Protein AF-0000000080837877 (afdb_homodimer)

Radius of gyration: 27.23 Å; Cα contacts (8 Å, |Δi|>4): 1404; chains: 2; bounding box: 55×85×54 Å

Nearest PDB structures (foldseek):
  1poi-assembly1_A  TM=9.953E-01  e=4.994E-51  Acidaminococcus fermentans
  5n02-assembly1_A  TM=8.592E-01  e=8.054E-21  Myxococcus xanthus DK 1622
  8k9h-assembly2_F  TM=8.943E-01  e=1.636E-16  Fusobacterium nucleatum
  3dlx-assembly2_D  TM=8.056E-01  e=3.949E-15  Homo sapiens
  2ahw-assembly1_C  TM=7.435E-01  e=1.676E-15  Escherichia coli O157:H7

InterPro domains:
  IPR004165 Coenzyme A transferase family I [PF01144] (4-241)
  IPR004165 Coenzyme A transferase family I [SM00882] (4-242)
  IPR037171 NagB/RpiA transferase-like [SSF100950] (2-312)

Secondary structure (DSSP, 8-state):
---B--HHHHHHHH--TT-EEEE-SBTTBS--HHHHHHHHHHT---EEEE-SEE-HHHHHHHHTT-EEEEEESEE-BTTTBSS-HHHHIIIIIS---EEEE--HHHHHHHHHHHHHT-SEEEE-TTTTSHHHH--SS-HHHHTTSTTS-S-S-EEEE-TTSTT-EEEEEEPP--SEEEEEEEEEETTS-EE--S--TTHHHHHHH-SEEEEEEEEEE-HHHHHSSGGGEEE-GGG-SEEEE-TTTTTTSBBTTTB---HHHHHHHHHHTTSHHHHHHHHIIIIISS-SHHHHHHHH-HHHHHHTBPPTTTSS-TT---TT-/---B--HHHHHHHH--TT-EEEE-SBTTBS--HHHHHHHHHHT---EEEE-SEE-HHHHHHHHTT-EEEEEESEE-BTTTBSS-HHHHIIIIIS---EEEE--HHHHHHHHHHHHHT-SEEEE-TTTTSHHHH--SS-HHHHTTSTTS-S-S-EEEE-TTSTT-EEEEEEPP--SEEEEEEEEEETTS-EE--S--TTHHHHHHH-SEEEEEEEEEE-HHHHHSSGGGEEE-GGG-SEEEE-TTTTTTSBBTTTB---HHHHHHHHHHTTSHHHHHHHHIIIIISS-SHHHHHHHH-HHHHHHTBPPTTTSS-TT---TT-

Organism: Fusobacterium vincentii (NCBI:txid155615)

Sequence (642 aa):
MSKVMSLHDAIAKYVESGDSLCFGGFTTNRKPYAAVYEIIRQGQTDFIGYSGPAGGDWDMLIGCGRIKAFINCYIANSGYTNVCRRFRDAVEKKHNLLLEDYSQDVIMLMLHASSLGLPYLPVKLMEGSDLEYKWGISAEIRKTIPKLPDKKLERIPNPFKEGDEVIAVPVPRLDTAIISVQKASINGTCSIEGDEFHDIDIAIAARKVIVIAEEIVSEEEIRRDPAKNSIPQFCVDAVVHVPYGTHP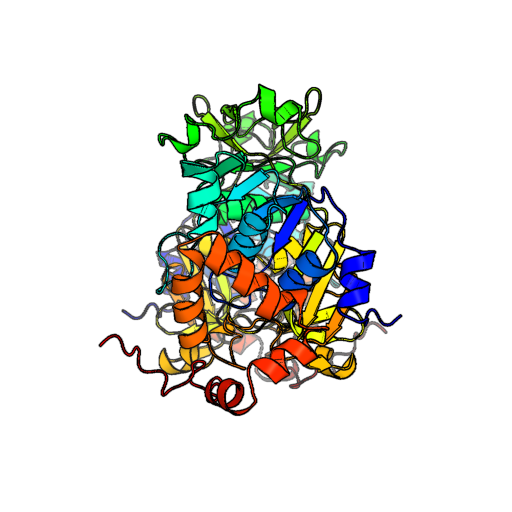SQLYNYYDYDADFYKMYDKVTKTDEDFEKFIQEWVIDVKDHEGYLNKLGAPRLCKLKVVPGFQYAAKLVKDGEMSKVMSLHDAIAKYVESGDSLCFGGFTTNRKPYAAVYEIIRQGQTDFIGYSGPAGGDWDMLIGCGRIKAFINCYIANSGYTNVCRRFRDAVEKKHNLLLEDYSQDVIMLMLHASSLGLPYLPVKLMEGSDLEYKWGISAEIRKTIPKLPDKKLERIPNPFKEGDEVIAVPVPRLDTAIISVQKASINGTCSIEGDEFHDIDIAIAARKVIVIAEEIVSEEEIRRDPAKNSIPQFCVDAVVHVPYGTHPSQLYNYYDYDADFYKMYDKVTKTDEDFEKFIQEWVIDVKDHEGYLNKLGAPRLCKLKVVPGFQYAAKLVKDGE

Foldseek 3Di:
DFQADALLVQCVPQPAAQFAEEEDDAAQAQTQQQNLLSCVQVPRAAYAYQYQHAEVSVLLCLLSHRYQEYEYAYYYNPPAGRHRQSVCCCVPPVVRYQYQHDHNVVSLVLLLCLLVVHFKDWDAPQPPHCSVVPGSAALVRQVVRPQRDSDQWDWDDDPVDPPDITIIGGRGQGAEYEGEAAEAESLGFGFHPDDRRSVQSNLSNHPAYEYEYCYYDHPVVCVVDVVRTRHDSVSYNHYYHQNVSSPQGDRFQFFHHQPVVSNVSSVQSNDSVSSVVCSCVQRNVQPHSVSNDVVCPDVSRVQGGPDPPVRGNVPPPPVVD/DFQADALLCQCVPQPAAQFAEEEDDAAQAQTQQQNLLSCVQVPRAAYAYQYQHAEVSVLLCLLSHRYQEYEYAYYYNPPAGRHRQSVCCCVPPVVRYQYQHDHNVVSLVLLLCLLVVHFKDWDARQPPHCSVVPGSAALVRQVVRPQRDSDQWDWDDDPVDPPDITIIGGRGQGAEYEGEAAEAERLGFGFHPDDRRSVQSNLSNHPAYEYEYCYYDHPVVCVVDVVRTRHDSVSYNHYYHQNVSSPQGDRFQFFHHQPVVSNVSSVQSNDSVSSVVCSCVQRNVQDHSVSNDVVCPDVSRVQGGPDPPVRGNVPPPPVVD

pLDDT: mean 92.56, std 11.83, range [23.8, 98.92]

Solvent-accessible surface area (backbone atoms only — not comparable to full-atom values): 33175 Å² total; per-residue (Å²): 125,76,30,61,49,53,65,69,56,48,45,68,70,62,57,54,61,52,31,32,35,34,63,24,39,44,34,52,33,27,26,42,31,48,59,48,40,49,40,62,63,72,58,56,31,49,20,34,34,48,36,55,51,29,18,61,62,55,27,50,39,43,59,68,64,24,42,45,33,41,40,32,49,44,49,18,34,76,96,68,30,83,57,38,50,35,45,46,42,29,52,75,70,64,61,69,43,44,42,36,67,40,56,62,68,54,49,48,48,26,42,43,34,23,42,70,66,32,76,43,43,52,36,71,78,50,68,93,38,61,61,66,75,52,70,58,56,48,54,73,58,24,67,73,36,84,95,47,63,56,51,81,58,45,79,41,74,37,93,90,38,89,94,40,70,34,38,35,30,63,37,64,75,36,43,28,21,39,34,48,33,53,33,26,21,46,56,27,37,24,27,58,59,73,82,58,77,61,34,58,28,39,36,59,33,18,76,34,19,41,36,38,13,51,36,77,41,50,67,70,61,57,57,74,48,54,89,51,50,66,39,60,32,89,41,37,65,30,29,23,78,31,71,72,31,24,53,55,23,15,38,70,72,52,29,37,51,42,63,68,56,48,51,50,49,54,59,31,43,73,40,69,68,48,32,52,50,46,46,41,61,65,34,60,71,25,88,45,68,68,46,38,49,60,69,66,30,67,71,60,57,61,69,25,44,32,45,87,90,66,59,38,35,79,83,63,61,65,69,85,110,124,75,29,60,48,52,64,69,56,47,45,68,72,64,57,54,61,51,31,31,36,33,62,25,40,45,35,52,33,27,26,44,31,47,58,48,41,48,40,61,62,73,58,56,30,49,20,35,35,48,37,55,51,29,18,60,59,54,26,49,39,43,60,70,64,23,43,44,33,40,41,33,49,44,48,17,36,77,96,69,29,83,57,36,51,36,44,47,41,28,52,75,70,64,60,68,44,44,41,37,66,41,55,61,68,50,49,49,47,27,44,45,36,23,41,70,66,32,77,44,43,53,39,71,87,43,69,94,39,62,62,67,74,52,70,59,56,48,55,73,59,26,67,73,37,83,93,48,63,54,52,80,60,45,80,42,74,38,93,88,38,87,94,39,70,35,39,33,30,62,37,65,75,35,43,29,22,40,36,48,33,53,32,24,20,47,57,29,38,25,28,56,60,76,83,59,79,61,33,58,29,40,34,58,32,18,78,34,18,40,36,37,12,53,34,75,43,50,68,70,61,57,58,72,50,54,90,50,51,64,38,59,32,90,41,37,64,31,30,20,77,32,71,72,30,24,52,56,23,15,37,70,74,52,28,37,51,40,65,67,57,48,52,50,51,55,59,31,43,74,41,70,67,46,31,51,51,46,46,41,60,65,34,60,71,24,88,44,69,67,47,39,50,59,70,66,31,66,72,57,57,61,71,26,44,31,45,88,89,66,59,39,36,80,81,63,59,66,69,85,111

Structure (mmCIF, N/CA/C/O backbone):
data_AF-0000000080837877-model_v1
#
loop_
_entity.id
_entity.type
_entity.pdbx_description
1 polymer 'Glutaconate CoA-transferase subunit A'
#
loop_
_atom_site.group_PDB
_atom_site.id
_atom_site.type_symbol
_atom_site.label_atom_id
_atom_site.label_alt_id
_atom_site.label_comp_id
_atom_site.label_asym_id
_atom_site.label_entity_id
_atom_site.label_seq_id
_atom_site.pdbx_PDB_ins_code
_atom_site.Cartn_x
_atom_site.Cartn_y
_atom_site.Cartn_z
_atom_site.occupancy
_atom_site.B_iso_or_equiv
_atom_site.auth_seq_id
_atom_site.auth_comp_id
_atom_site.auth_asym_id
_atom_site.auth_atom_id
_atom_site.pdbx_PDB_model_num
ATOM 1 N N . MET A 1 1 ? -9.632 -0.169 -26.903 1 75.68 1 MET A N 1
ATOM 2 C CA . MET A 1 1 ? -9.986 -1.447 -27.515 1 75.68 1 MET A CA 1
ATOM 3 C C . MET A 1 1 ? -10.158 -2.529 -26.454 1 75.68 1 MET A C 1
ATOM 5 O O . MET A 1 1 ? -9.523 -2.477 -25.4 1 75.68 1 MET A O 1
ATOM 9 N N . SER A 1 2 ? -11.118 -3.492 -26.684 1 91.85 2 SER A N 1
ATOM 10 C CA . SER A 1 2 ? -11.432 -4.562 -25.743 1 91.85 2 SER A CA 1
ATOM 11 C C . SER A 1 2 ? -10.23 -5.474 -25.521 1 91.85 2 SER A C 1
ATOM 13 O O . SER A 1 2 ? -9.514 -5.807 -26.467 1 91.85 2 SER A O 1
ATOM 15 N N . LYS A 1 3 ? -9.93 -5.807 -24.382 1 96.46 3 LYS A N 1
ATOM 16 C CA . LYS A 1 3 ? -8.829 -6.685 -23.997 1 96.46 3 LYS A CA 1
ATOM 17 C C . LYS A 1 3 ? -9.324 -8.105 -23.735 1 96.46 3 LYS A C 1
ATOM 19 O O . LYS A 1 3 ? -8.558 -8.964 -23.296 1 96.46 3 LYS A O 1
ATOM 24 N N . VAL A 1 4 ? -10.593 -8.379 -24.014 1 97.84 4 VAL A N 1
ATOM 25 C CA . VAL A 1 4 ? -11.201 -9.674 -23.728 1 97.84 4 VAL A CA 1
ATOM 26 C C . VAL A 1 4 ? -10.69 -10.716 -24.72 1 97.84 4 VAL A C 1
ATOM 28 O O . VAL A 1 4 ? -10.64 -10.462 -25.926 1 97.84 4 VAL A O 1
ATOM 31 N N . MET A 1 5 ? -10.332 -11.824 -24.24 1 97.5 5 MET A N 1
ATOM 32 C CA . MET A 1 5 ? -9.934 -12.938 -25.096 1 97.5 5 MET A CA 1
ATOM 33 C C . MET A 1 5 ? -10.119 -14.27 -24.376 1 97.5 5 MET A C 1
ATOM 35 O O . MET A 1 5 ? -10.501 -14.3 -23.205 1 97.5 5 MET A O 1
ATOM 39 N N . SER A 1 6 ? -9.926 -15.349 -25.066 1 97.83 6 SER A N 1
ATOM 40 C CA . SER A 1 6 ? -10.075 -16.674 -24.473 1 97.83 6 SER A CA 1
ATOM 41 C C . SER A 1 6 ? -8.897 -17.009 -23.565 1 97.83 6 SER A C 1
ATOM 43 O O . SER A 1 6 ? -7.815 -16.434 -23.704 1 97.83 6 SER A O 1
ATOM 45 N N . LEU A 1 7 ? -9.151 -17.9 -22.706 1 98.45 7 LEU A N 1
ATOM 46 C CA . LEU A 1 7 ? -8.078 -18.355 -21.829 1 98.45 7 LEU A CA 1
ATOM 47 C C . LEU A 1 7 ? -6.924 -18.937 -22.639 1 98.45 7 LEU A C 1
ATOM 49 O O . LEU A 1 7 ? -5.759 -18.635 -22.371 1 98.45 7 LEU A O 1
ATOM 53 N N . HIS A 1 8 ? -7.298 -19.747 -23.579 1 98.48 8 HIS A N 1
ATOM 54 C CA . HIS A 1 8 ? -6.298 -20.367 -24.441 1 98.48 8 HIS A CA 1
ATOM 55 C C . HIS A 1 8 ? -5.424 -19.315 -25.116 1 98.48 8 HIS A C 1
ATOM 57 O O . HIS A 1 8 ? -4.195 -19.412 -25.087 1 98.48 8 HIS A O 1
ATOM 63 N N . ASP A 1 9 ? -6.006 -18.332 -25.697 1 98.75 9 ASP A N 1
ATOM 64 C CA . ASP A 1 9 ? -5.272 -17.318 -26.448 1 98.75 9 ASP A CA 1
ATOM 65 C C . ASP A 1 9 ? -4.423 -16.454 -25.518 1 98.75 9 ASP A C 1
ATOM 67 O O . ASP A 1 9 ? -3.307 -16.065 -25.871 1 98.75 9 ASP A O 1
ATOM 71 N N . ALA A 1 10 ? -4.963 -16.121 -24.339 1 98.8 10 ALA A N 1
ATOM 72 C CA . ALA A 1 10 ? -4.23 -15.298 -23.38 1 98.8 10 ALA A CA 1
ATOM 73 C C . ALA A 1 10 ? -2.944 -15.988 -22.935 1 98.8 10 ALA A C 1
ATOM 75 O O . ALA A 1 10 ? -1.879 -15.367 -22.899 1 98.8 10 ALA A O 1
ATOM 76 N N . ILE A 1 11 ? -3.074 -17.259 -22.635 1 98.85 11 ILE A N 1
ATOM 77 C CA . ILE A 1 11 ? -1.906 -18.009 -22.186 1 98.85 11 ILE A CA 1
ATOM 78 C C . ILE A 1 11 ? -0.906 -18.141 -23.332 1 98.85 11 ILE A C 1
ATOM 80 O O . ILE A 1 11 ? 0.29 -17.902 -23.15 1 98.85 11 ILE A O 1
ATOM 84 N N . ALA A 1 12 ? -1.353 -18.503 -24.476 1 98.77 12 ALA A N 1
ATOM 85 C CA . ALA A 1 12 ? -0.488 -18.685 -25.639 1 98.77 12 ALA A CA 1
ATOM 86 C C . ALA A 1 12 ? 0.257 -17.397 -25.975 1 98.77 12 ALA A C 1
ATOM 88 O O . ALA A 1 12 ? 1.419 -17.434 -26.388 1 98.77 12 ALA A O 1
ATOM 89 N N . LYS A 1 13 ? -0.354 -16.34 -25.796 1 98.66 13 LYS A N 1
ATOM 90 C CA . LYS A 1 13 ? 0.195 -15.063 -26.241 1 98.66 13 LYS A CA 1
ATOM 91 C C . LYS A 1 13 ? 1.137 -14.475 -25.195 1 98.66 13 LYS A C 1
ATOM 93 O O . LYS A 1 13 ? 2.184 -13.92 -25.536 1 98.66 13 LYS A O 1
ATOM 98 N N . TYR A 1 14 ? 0.8 -14.601 -23.928 1 98.72 14 TYR A N 1
ATOM 99 C CA . TYR A 1 14 ? 1.456 -13.737 -22.953 1 98.72 14 TYR A CA 1
ATOM 100 C C . TYR A 1 14 ? 2.35 -14.547 -22.022 1 98.72 14 TYR A C 1
ATOM 102 O O . TYR A 1 14 ? 3.19 -13.986 -21.314 1 98.72 14 TYR A O 1
ATOM 110 N N . VAL A 1 15 ? 2.13 -15.852 -21.941 1 98.79 15 VAL A N 1
ATOM 111 C CA . VAL A 1 15 ? 2.963 -16.685 -21.081 1 98.79 15 VAL A CA 1
ATOM 112 C C . VAL A 1 15 ? 4.052 -17.36 -21.913 1 98.79 15 VAL A C 1
ATOM 114 O O . VAL A 1 15 ? 3.754 -18.138 -22.822 1 98.79 15 VAL A O 1
ATOM 117 N N . GLU A 1 16 ? 5.293 -17.095 -21.603 1 98.41 16 GLU A N 1
ATOM 118 C CA . GLU A 1 16 ? 6.419 -17.657 -22.342 1 98.41 16 GLU A CA 1
ATOM 119 C C . GLU A 1 16 ? 7.307 -18.505 -21.435 1 98.41 16 GLU A C 1
ATOM 121 O O . GLU A 1 16 ? 7.522 -18.162 -20.271 1 98.41 16 GLU A O 1
ATOM 126 N N . SER A 1 17 ? 7.8 -19.561 -22.018 1 98.27 17 SER A N 1
ATOM 127 C CA . SER A 1 17 ? 8.783 -20.344 -21.278 1 98.27 17 SER A CA 1
ATOM 128 C C . SER A 1 17 ? 9.951 -19.476 -20.821 1 98.27 17 SER A C 1
ATOM 130 O O . SER A 1 17 ? 10.433 -18.628 -21.574 1 98.27 17 SER A O 1
ATOM 132 N N . GLY A 1 18 ? 10.32 -19.642 -19.546 1 97.75 18 GLY A N 1
ATOM 133 C CA . GLY A 1 18 ? 11.432 -18.873 -19.011 1 97.75 18 GLY A CA 1
ATOM 134 C C . GLY A 1 18 ? 10.995 -17.602 -18.309 1 97.75 18 GLY A C 1
ATOM 135 O O . GLY A 1 18 ? 11.817 -16.9 -17.715 1 97.75 18 GLY A O 1
ATOM 136 N N . ASP A 1 19 ? 9.736 -17.338 -18.316 1 98.31 19 ASP A 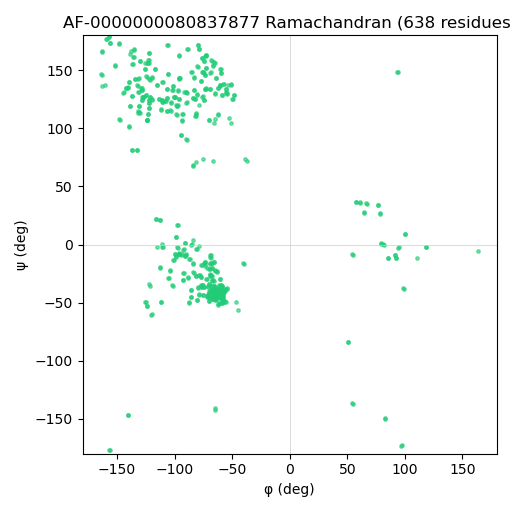N 1
ATOM 137 C CA . ASP A 1 19 ? 9.22 -16.128 -17.684 1 98.31 19 ASP A CA 1
ATOM 138 C C . ASP A 1 19 ? 9.464 -16.148 -16.177 1 98.31 19 ASP A C 1
ATOM 140 O O . ASP A 1 19 ? 9.361 -17.199 -15.54 1 98.31 19 ASP A O 1
ATOM 144 N N . SER A 1 20 ? 9.773 -14.977 -15.588 1 98.24 20 SER A N 1
ATOM 145 C CA . SER A 1 20 ? 9.486 -14.755 -14.175 1 98.24 20 SER A CA 1
ATOM 146 C C . SER A 1 20 ? 7.985 -14.635 -13.928 1 98.24 20 SER A C 1
ATOM 148 O O . SER A 1 20 ? 7.367 -13.638 -14.306 1 98.24 20 SER A O 1
ATOM 150 N N . LEU A 1 21 ? 7.437 -15.63 -13.352 1 98.45 21 LEU A N 1
ATOM 151 C CA . LEU A 1 21 ? 5.993 -15.816 -13.254 1 98.45 21 LEU A CA 1
ATOM 152 C C . LEU A 1 21 ? 5.517 -15.636 -11.817 1 98.45 21 LEU A C 1
ATOM 154 O O . LEU A 1 21 ? 6.19 -16.066 -10.877 1 98.45 21 LEU A O 1
ATOM 158 N N . CYS A 1 22 ? 4.372 -14.979 -11.634 1 98.47 22 CYS A N 1
ATOM 159 C CA . CYS A 1 22 ? 3.753 -14.82 -10.323 1 98.47 22 CYS A CA 1
ATOM 160 C C . CYS A 1 22 ? 2.238 -14.956 -10.416 1 98.47 22 CYS A C 1
ATOM 162 O O . CYS A 1 22 ? 1.617 -14.422 -11.337 1 98.47 22 CYS A O 1
ATOM 164 N N . PHE A 1 23 ? 1.641 -15.703 -9.489 1 98.46 23 PHE A N 1
ATOM 165 C CA . PHE A 1 23 ? 0.194 -15.859 -9.401 1 98.46 23 PHE A CA 1
ATOM 166 C C . PHE A 1 23 ? -0.367 -15.064 -8.229 1 98.46 23 PHE A C 1
ATOM 168 O O . PHE A 1 23 ? 0.273 -14.958 -7.18 1 98.46 23 PHE A O 1
ATOM 175 N N . GLY A 1 24 ? -1.525 -14.584 -8.415 1 97.73 24 GLY A N 1
ATOM 176 C CA . GLY A 1 24 ? -2.237 -13.954 -7.314 1 97.73 24 GLY A CA 1
ATOM 177 C C . GLY A 1 24 ? -2.892 -14.952 -6.378 1 97.73 24 GLY A C 1
ATOM 178 O O . GLY A 1 24 ? -2.91 -16.152 -6.656 1 97.73 24 GLY A O 1
ATOM 179 N N . GLY A 1 25 ? -3.403 -14.387 -5.245 1 96.27 25 GLY A N 1
ATOM 180 C CA . GLY A 1 25 ? -4.117 -15.198 -4.272 1 96.27 25 GLY A CA 1
ATOM 181 C C . GLY A 1 25 ? -3.246 -15.643 -3.112 1 96.27 25 GLY A C 1
ATOM 182 O O . GLY A 1 25 ? -2.115 -15.175 -2.963 1 96.27 25 GLY A O 1
ATOM 183 N N . PHE A 1 26 ? -3.855 -16.518 -2.286 1 95.35 26 PHE A N 1
ATOM 184 C CA . PHE A 1 26 ? -3.229 -16.982 -1.054 1 95.35 26 PHE A CA 1
ATOM 185 C C . PHE A 1 26 ? -3.648 -18.413 -0.739 1 95.35 26 PHE A C 1
ATOM 187 O O . PHE A 1 26 ? -4.788 -18.658 -0.34 1 95.35 26 PHE A O 1
ATOM 194 N N . THR A 1 27 ? -2.751 -19.353 -0.902 1 94.26 27 THR A N 1
ATOM 195 C CA . THR A 1 27 ? -2.903 -20.766 -0.573 1 94.26 27 THR A CA 1
ATOM 196 C C . THR A 1 27 ? -4.191 -21.325 -1.17 1 94.26 27 THR A C 1
ATOM 198 O O . THR A 1 27 ? -4.208 -21.762 -2.323 1 94.26 27 THR A O 1
ATOM 201 N N . THR A 1 28 ? -5.357 -21.129 -0.452 1 94.85 28 THR A N 1
ATOM 202 C CA . THR A 1 28 ? -6.626 -21.681 -0.912 1 94.85 28 THR A CA 1
ATOM 203 C C . THR A 1 28 ? -7.615 -20.566 -1.239 1 94.85 28 THR A C 1
ATOM 205 O O . THR A 1 28 ? -8.828 -20.786 -1.246 1 94.85 28 THR A O 1
ATOM 208 N N . ASN A 1 29 ? -7.059 -19.383 -1.504 1 95.27 29 ASN A N 1
ATOM 209 C CA . ASN A 1 29 ? -7.907 -18.23 -1.787 1 95.27 29 ASN A CA 1
ATOM 210 C C . ASN A 1 29 ? -7.585 -17.616 -3.146 1 95.27 29 ASN A C 1
ATOM 212 O O . ASN A 1 29 ? -6.499 -17.069 -3.344 1 95.27 29 ASN A O 1
ATOM 216 N N . ARG A 1 30 ? -8.54 -17.743 -4.061 1 96.75 30 ARG A N 1
ATOM 217 C CA . ARG A 1 30 ? -8.581 -17.003 -5.318 1 96.75 30 ARG A CA 1
ATOM 218 C C . ARG A 1 30 ? -7.359 -17.314 -6.176 1 96.75 30 ARG A C 1
ATOM 220 O O . ARG A 1 30 ? -6.741 -16.406 -6.738 1 96.75 30 ARG A O 1
ATOM 227 N N . LYS A 1 31 ? -6.891 -18.519 -6.157 1 97.82 31 LYS A N 1
ATOM 228 C CA . LYS A 1 31 ? -5.779 -18.947 -7.001 1 97.82 31 LYS A CA 1
ATOM 229 C C . LYS A 1 31 ? -6.238 -19.178 -8.438 1 97.82 31 LYS A C 1
ATOM 231 O O . LYS A 1 31 ? -7.294 -19.769 -8.67 1 97.82 31 LYS A O 1
ATOM 236 N N . PRO A 1 32 ? -5.469 -18.822 -9.434 1 98.33 32 PRO A N 1
ATOM 237 C CA . PRO A 1 32 ? -5.9 -18.944 -10.828 1 98.33 32 PRO A CA 1
ATOM 238 C C . PRO A 1 32 ? -5.67 -20.342 -11.396 1 98.33 32 PRO A C 1
ATOM 240 O O . PRO A 1 32 ? -4.981 -20.496 -12.408 1 98.33 32 PRO A O 1
ATOM 243 N N . TYR A 1 33 ? -6.348 -21.309 -10.951 1 98.64 33 TYR A N 1
ATOM 244 C CA . TYR A 1 33 ? -6.145 -22.708 -11.309 1 98.64 33 TYR A CA 1
ATOM 245 C C . TYR A 1 33 ? -6.436 -22.94 -12.787 1 98.64 33 TYR A C 1
ATOM 247 O O . TYR A 1 33 ? -5.761 -23.739 -13.441 1 98.64 33 TYR A O 1
ATOM 255 N N . ALA A 1 34 ? -7.442 -22.258 -13.304 1 98.74 34 ALA A N 1
ATOM 256 C CA . ALA A 1 34 ? -7.762 -22.443 -14.717 1 98.74 34 ALA A CA 1
ATOM 257 C C . ALA A 1 34 ? -6.562 -22.113 -15.6 1 98.74 34 ALA A C 1
ATOM 259 O O . ALA A 1 34 ? -6.292 -22.812 -16.579 1 98.74 34 ALA A O 1
ATOM 260 N N . ALA A 1 35 ? -5.914 -21.043 -15.259 1 98.82 35 ALA A N 1
ATOM 261 C CA . ALA A 1 35 ? -4.721 -20.657 -16.008 1 98.82 35 ALA A CA 1
ATOM 262 C C . ALA A 1 35 ? -3.61 -21.689 -15.84 1 98.82 35 ALA A C 1
ATOM 264 O O . ALA A 1 35 ? -2.88 -21.986 -16.789 1 98.82 35 ALA A O 1
ATOM 265 N N . VAL A 1 36 ? -3.462 -22.208 -14.66 1 98.78 36 VAL A N 1
ATOM 266 C CA . VAL A 1 36 ? -2.448 -23.218 -14.379 1 98.78 36 VAL A CA 1
ATOM 267 C C . VAL A 1 36 ? -2.671 -24.438 -15.27 1 98.78 36 VAL A C 1
ATOM 269 O O . VAL A 1 36 ? -1.735 -24.931 -15.904 1 98.78 36 VAL A O 1
ATOM 272 N N . TYR A 1 37 ? -3.92 -24.891 -15.351 1 98.75 37 TYR A N 1
ATOM 273 C CA . TYR A 1 37 ? -4.253 -26.034 -16.193 1 98.75 37 TYR A CA 1
ATOM 274 C C . TYR A 1 37 ? -3.924 -25.749 -17.654 1 98.75 37 TYR A C 1
ATOM 276 O O . TYR A 1 37 ? -3.378 -26.607 -18.352 1 98.75 37 TYR A O 1
ATOM 284 N N . GLU A 1 38 ? -4.25 -24.559 -18.04 1 98.8 38 GLU A N 1
ATOM 285 C CA . GLU A 1 38 ? -4.017 -24.207 -19.437 1 98.8 38 GLU A CA 1
ATOM 286 C C . GLU A 1 38 ? -2.524 -24.146 -19.749 1 98.8 38 GLU A C 1
ATOM 288 O O . GLU A 1 38 ? -2.093 -24.555 -20.829 1 98.8 38 GLU A O 1
ATOM 293 N N . ILE A 1 39 ? -1.725 -23.622 -18.852 1 98.82 39 ILE A N 1
ATOM 294 C CA . ILE A 1 39 ? -0.275 -23.583 -19.013 1 98.82 39 ILE A CA 1
ATOM 295 C C . ILE A 1 39 ? 0.265 -25.003 -19.165 1 98.82 39 ILE A C 1
ATOM 297 O O . ILE A 1 39 ? 1.101 -25.265 -20.033 1 98.82 39 ILE A O 1
ATOM 301 N N . ILE A 1 40 ? -0.206 -25.9 -18.314 1 98.64 40 ILE A N 1
ATOM 302 C CA . ILE A 1 40 ? 0.226 -27.292 -18.377 1 98.64 40 ILE A CA 1
ATOM 303 C C . ILE A 1 40 ? -0.162 -27.892 -19.726 1 98.64 40 ILE A C 1
ATOM 305 O O . ILE A 1 40 ? 0.641 -28.58 -20.36 1 98.64 40 ILE A O 1
ATOM 309 N N . ARG A 1 41 ? -1.369 -27.613 -20.216 1 98.16 41 ARG A N 1
ATOM 310 C CA . ARG A 1 41 ? -1.847 -28.154 -21.484 1 98.16 41 ARG A CA 1
ATOM 311 C C . ARG A 1 41 ? -0.99 -27.664 -22.647 1 98.16 41 ARG A C 1
ATOM 313 O O . ARG A 1 41 ? -0.689 -28.426 -23.567 1 98.16 41 ARG A O 1
ATOM 320 N N . GLN A 1 42 ? -0.639 -26.384 -22.554 1 98.02 42 GLN A N 1
ATOM 321 C CA . GLN A 1 42 ? 0.065 -25.791 -23.685 1 98.02 42 GLN A CA 1
ATOM 322 C C . GLN A 1 42 ? 1.561 -26.089 -23.62 1 98.02 42 GLN A C 1
ATOM 324 O O . GLN A 1 42 ? 2.265 -25.98 -24.625 1 98.02 42 GLN A O 1
ATOM 329 N N . GLY A 1 43 ? 2.081 -26.343 -22.447 1 97.97 43 GLY A N 1
ATOM 330 C CA . GLY A 1 43 ? 3.395 -26.959 -22.359 1 97.97 43 GLY A CA 1
ATOM 331 C C . GLY A 1 43 ? 4.501 -25.966 -22.058 1 97.97 43 GLY A C 1
ATOM 332 O O . GLY A 1 43 ? 5.684 -26.304 -22.133 1 97.97 43 GLY A O 1
ATOM 333 N N . GLN A 1 44 ? 4.235 -24.681 -21.713 1 98.32 44 GLN A N 1
ATOM 334 C CA . GLN A 1 44 ? 5.27 -23.733 -21.315 1 98.32 44 GLN A CA 1
ATOM 335 C C . GLN A 1 44 ? 6.016 -24.221 -20.076 1 98.32 44 GLN A C 1
ATOM 337 O O . GLN A 1 44 ? 5.432 -24.878 -19.212 1 98.32 44 GLN A O 1
ATOM 342 N N . THR A 1 45 ? 7.312 -23.803 -19.981 1 97.81 45 THR A N 1
ATOM 343 C CA . THR A 1 45 ? 8.134 -24.399 -18.933 1 97.81 45 THR A CA 1
ATOM 344 C C . THR A 1 45 ? 9.302 -23.484 -18.576 1 97.81 45 THR A C 1
ATOM 346 O O . THR A 1 45 ? 9.353 -22.333 -19.015 1 97.81 45 THR A O 1
ATOM 349 N N . ASP A 1 46 ? 10.128 -23.913 -17.579 1 97.85 46 ASP A N 1
ATOM 350 C CA . ASP A 1 46 ? 11.372 -23.279 -17.157 1 97.85 46 ASP A CA 1
ATOM 351 C C . ASP A 1 46 ? 11.105 -21.921 -16.511 1 97.85 46 ASP A C 1
ATOM 353 O O . ASP A 1 46 ? 11.875 -20.977 -16.697 1 97.85 46 ASP A O 1
ATOM 357 N N . PHE A 1 47 ? 10.017 -21.86 -15.822 1 98.14 47 PHE A N 1
ATOM 358 C CA . PHE A 1 47 ? 9.653 -20.612 -15.162 1 98.14 47 PHE A CA 1
ATOM 359 C C . PHE A 1 47 ? 10.535 -20.366 -13.944 1 98.14 47 PHE A C 1
ATOM 361 O O . PHE A 1 47 ? 10.959 -21.312 -13.277 1 98.14 47 PHE A O 1
ATOM 368 N N . ILE A 1 48 ? 10.805 -19.12 -13.725 1 98.06 48 ILE A N 1
ATOM 369 C CA . ILE A 1 48 ? 11.235 -18.654 -12.411 1 98.06 48 ILE A CA 1
ATOM 370 C C . ILE A 1 48 ? 10.025 -18.179 -11.611 1 98.06 48 ILE A C 1
ATOM 372 O O . ILE A 1 48 ? 9.463 -17.119 -11.894 1 98.06 48 ILE A O 1
ATOM 376 N N . GLY A 1 49 ? 9.648 -18.938 -10.669 1 97.74 49 GLY A N 1
ATOM 377 C CA . GLY A 1 49 ? 8.442 -18.632 -9.916 1 97.74 49 GLY A CA 1
ATOM 378 C C . GLY A 1 49 ? 8.7 -17.751 -8.708 1 97.74 49 GLY A C 1
ATOM 379 O O . GLY A 1 49 ? 9.536 -18.077 -7.863 1 97.74 49 GLY A O 1
ATOM 380 N N . TYR A 1 50 ? 8.072 -16.641 -8.63 1 97.49 50 TYR A N 1
ATOM 381 C CA . TYR A 1 50 ? 7.991 -15.828 -7.421 1 97.49 50 TYR A CA 1
ATOM 382 C C . TYR A 1 50 ? 6.625 -15.97 -6.76 1 97.49 50 TYR A C 1
ATOM 384 O O . TYR A 1 50 ? 5.606 -15.583 -7.336 1 97.49 50 TYR A O 1
ATOM 392 N N . SER A 1 51 ? 6.571 -16.496 -5.613 1 93.8 51 SER A N 1
ATOM 393 C CA . SER A 1 51 ? 5.26 -16.737 -5.02 1 93.8 51 SER A CA 1
ATOM 394 C C . SER A 1 51 ? 5.203 -16.238 -3.58 1 93.8 51 SER A C 1
ATOM 396 O O . SER A 1 51 ? 6.133 -16.463 -2.803 1 93.8 51 SER A O 1
ATOM 398 N N . GLY A 1 52 ? 4.185 -15.495 -3.269 1 87.88 52 GLY A N 1
ATOM 399 C CA . GLY A 1 52 ? 3.821 -15.434 -1.862 1 87.88 52 GLY A CA 1
ATOM 400 C C . GLY A 1 52 ? 3.339 -16.763 -1.312 1 87.88 52 GLY A C 1
ATOM 401 O O . GLY A 1 52 ? 3.905 -17.812 -1.623 1 87.88 52 GLY A O 1
ATOM 402 N N . PRO A 1 53 ? 2.333 -16.796 -0.461 1 91.35 53 PRO A N 1
ATOM 403 C CA . PRO A 1 53 ? 1.787 -18.079 -0.012 1 91.35 53 PRO A CA 1
ATOM 404 C C . PRO A 1 53 ? 1.193 -18.9 -1.154 1 91.35 53 PRO A C 1
ATOM 406 O O . PRO A 1 53 ? 0.185 -18.504 -1.745 1 91.35 53 PRO A O 1
ATOM 409 N N . ALA A 1 54 ? 1.885 -19.967 -1.405 1 95.94 54 ALA A N 1
ATOM 410 C CA . ALA A 1 54 ? 1.566 -20.805 -2.558 1 95.94 54 ALA A CA 1
ATOM 411 C C . ALA A 1 54 ? 0.67 -21.973 -2.156 1 95.94 54 ALA A C 1
ATOM 413 O O . ALA A 1 54 ? 0.531 -22.277 -0.969 1 95.94 54 ALA A O 1
ATOM 414 N N . GLY A 1 55 ? 0.062 -22.539 -3.151 1 96.77 55 GLY A N 1
ATOM 415 C CA . GLY A 1 55 ? -0.784 -23.702 -2.93 1 96.77 55 GLY A CA 1
ATOM 416 C C . GLY A 1 55 ? -0.657 -24.747 -4.022 1 96.77 55 GLY A C 1
ATOM 417 O O . GLY A 1 55 ? 0.444 -25.019 -4.504 1 96.77 55 GLY A O 1
ATOM 418 N N . GLY A 1 56 ? -1.756 -25.435 -4.296 1 96.91 56 GLY A N 1
ATOM 419 C CA . GLY A 1 56 ? -1.798 -26.483 -5.304 1 96.91 56 GLY A CA 1
ATOM 420 C C . GLY A 1 56 ? -1.512 -25.976 -6.704 1 96.91 56 GLY A C 1
ATOM 421 O O . GLY A 1 56 ? -1.094 -26.743 -7.574 1 96.91 56 GLY A O 1
ATOM 422 N N . ASP A 1 57 ? -1.735 -24.71 -6.923 1 97.27 57 ASP A N 1
ATOM 423 C CA . ASP A 1 57 ? -1.431 -24.09 -8.209 1 97.27 57 ASP A CA 1
ATOM 424 C C . ASP A 1 57 ? 0.041 -24.271 -8.572 1 97.27 57 ASP A C 1
ATOM 426 O O . ASP A 1 57 ? 0.363 -24.793 -9.641 1 97.27 57 ASP A O 1
ATOM 430 N N . TRP A 1 58 ? 0.898 -23.971 -7.673 1 98.13 58 TRP A N 1
ATOM 431 C CA . TRP A 1 58 ? 2.332 -24.134 -7.888 1 98.13 58 TRP A CA 1
ATOM 432 C C .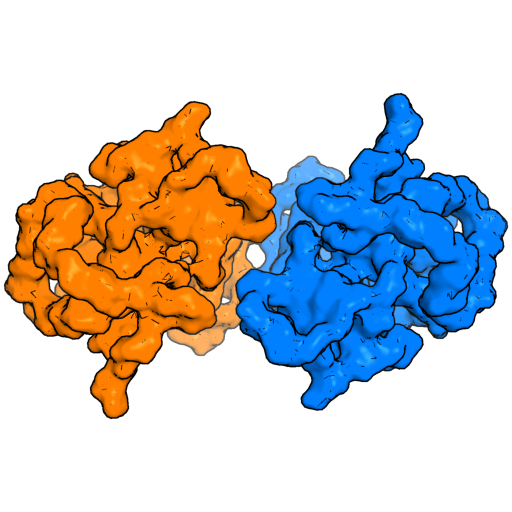 TRP A 1 58 ? 2.737 -25.6 -7.771 1 98.13 58 TRP A C 1
ATOM 434 O O . TRP A 1 58 ? 3.597 -26.074 -8.517 1 98.13 58 TRP A O 1
ATOM 444 N N . ASP A 1 59 ? 2.096 -26.274 -6.861 1 98.39 59 ASP A N 1
ATOM 445 C CA . ASP A 1 59 ? 2.42 -27.682 -6.653 1 98.39 59 ASP A CA 1
ATOM 446 C C . ASP A 1 59 ? 2.239 -28.483 -7.941 1 98.39 59 ASP A C 1
ATOM 448 O O . ASP A 1 59 ? 3.062 -29.341 -8.265 1 98.39 59 ASP A O 1
ATOM 452 N N . MET A 1 60 ? 1.229 -28.199 -8.657 1 98.31 60 MET A N 1
ATOM 453 C CA . MET A 1 60 ? 0.947 -28.897 -9.908 1 98.31 60 MET A CA 1
ATOM 454 C C . MET A 1 60 ? 2.001 -28.573 -10.961 1 98.31 60 MET A C 1
ATOM 456 O O . MET A 1 60 ? 2.469 -29.465 -11.671 1 98.31 60 MET A O 1
ATOM 460 N N . LEU A 1 61 ? 2.346 -27.287 -11.083 1 98.6 61 LEU A N 1
ATOM 461 C CA . LEU A 1 61 ? 3.365 -26.89 -12.048 1 98.6 61 LEU A CA 1
ATOM 462 C C . LEU A 1 61 ? 4.7 -27.557 -11.735 1 98.6 61 LEU A C 1
ATOM 464 O O . LEU A 1 61 ? 5.405 -28.002 -12.643 1 98.6 61 LEU A O 1
ATOM 468 N N . ILE A 1 62 ? 5.006 -27.603 -10.457 1 98.41 62 ILE A N 1
ATOM 469 C CA . ILE A 1 62 ? 6.245 -28.239 -10.022 1 98.41 62 ILE A CA 1
ATOM 470 C C . ILE A 1 62 ? 6.203 -29.729 -10.352 1 98.41 62 ILE A C 1
ATOM 472 O O . ILE A 1 62 ? 7.157 -30.274 -10.911 1 98.41 62 ILE A O 1
ATOM 476 N N . GLY A 1 63 ? 5.1 -30.386 -10.042 1 98.25 63 GLY A N 1
ATOM 477 C CA . GLY A 1 63 ? 4.951 -31.805 -10.323 1 98.25 63 GLY A CA 1
ATOM 478 C C . GLY A 1 63 ? 5.048 -32.134 -11.801 1 98.25 63 GLY A C 1
ATOM 479 O O . GLY A 1 63 ? 5.48 -33.228 -12.171 1 98.25 63 GLY A O 1
ATOM 480 N N . CYS A 1 64 ? 4.659 -31.195 -12.605 1 98.34 64 CYS A N 1
ATOM 481 C CA . CYS A 1 64 ? 4.68 -31.394 -14.05 1 98.34 64 CYS A CA 1
ATOM 482 C C . CYS A 1 64 ? 6.009 -30.942 -14.643 1 98.34 64 CYS A C 1
ATOM 484 O O . CYS A 1 64 ? 6.169 -30.908 -15.865 1 98.34 64 CYS A O 1
ATOM 486 N N . GLY A 1 65 ? 6.9 -30.49 -13.819 1 97.63 65 GLY A N 1
ATOM 487 C CA . GLY A 1 65 ? 8.24 -30.144 -14.264 1 97.63 65 GLY A CA 1
ATOM 488 C C . GLY A 1 65 ? 8.301 -28.818 -14.999 1 97.63 65 GLY A C 1
ATOM 489 O O . GLY A 1 65 ? 9.112 -28.645 -15.911 1 97.63 65 GLY A O 1
ATOM 490 N N . ARG A 1 66 ? 7.494 -27.868 -14.626 1 98.28 66 ARG A N 1
ATOM 491 C CA . ARG A 1 66 ? 7.402 -26.622 -15.379 1 98.28 66 ARG A CA 1
ATOM 492 C C . ARG A 1 66 ? 8.225 -25.521 -14.719 1 98.28 66 ARG A C 1
ATOM 494 O O . ARG A 1 66 ? 8.46 -24.47 -15.318 1 98.28 66 ARG A O 1
ATOM 501 N N . ILE A 1 67 ? 8.77 -25.735 -13.519 1 97.96 67 ILE A N 1
ATOM 502 C CA . ILE A 1 67 ? 9.439 -24.702 -12.736 1 97.96 67 ILE A CA 1
ATOM 503 C C . ILE A 1 67 ? 10.936 -24.995 -12.668 1 97.96 67 ILE A C 1
ATOM 505 O O . ILE A 1 67 ? 11.344 -26.088 -12.268 1 97.96 67 ILE A O 1
ATOM 509 N N . LYS A 1 68 ? 11.685 -24.084 -13.063 1 96.58 68 LYS A N 1
ATOM 510 C CA . LYS A 1 68 ? 13.138 -24.204 -12.994 1 96.58 68 LYS A CA 1
ATOM 511 C C . LYS A 1 68 ? 13.665 -23.735 -11.641 1 96.58 68 LYS A C 1
ATOM 513 O O . LYS A 1 68 ? 14.464 -24.427 -11.007 1 96.58 68 LYS A O 1
ATOM 518 N N . ALA A 1 69 ? 13.247 -22.584 -11.22 1 97.31 69 ALA A N 1
ATOM 519 C CA . ALA A 1 69 ? 13.593 -22.005 -9.924 1 97.31 69 ALA A CA 1
ATOM 520 C C . ALA A 1 69 ? 12.352 -21.474 -9.212 1 97.31 69 ALA A C 1
ATOM 522 O O . ALA A 1 69 ? 11.484 -20.862 -9.838 1 97.31 69 ALA A O 1
ATOM 523 N N . PHE A 1 70 ? 12.273 -21.74 -7.934 1 97.55 70 PHE A N 1
ATOM 524 C CA . PHE A 1 70 ? 11.113 -21.365 -7.134 1 97.55 70 PHE A CA 1
ATOM 525 C C . PHE A 1 70 ? 11.53 -20.516 -5.94 1 97.55 70 PHE A C 1
ATOM 527 O O . PHE A 1 70 ? 12.21 -21.001 -5.034 1 97.55 70 PHE A O 1
ATOM 534 N N . ILE A 1 71 ? 11.238 -19.2 -5.969 1 97.43 71 ILE A N 1
ATOM 535 C CA . ILE A 1 71 ? 11.457 -18.257 -4.877 1 97.43 71 ILE A CA 1
ATOM 536 C C . ILE A 1 71 ? 10.189 -18.14 -4.035 1 97.43 71 ILE A C 1
ATOM 538 O O . ILE A 1 71 ? 9.174 -17.615 -4.499 1 97.43 71 ILE A O 1
ATOM 542 N N . ASN A 1 72 ? 10.251 -18.608 -2.823 1 92.14 72 ASN A N 1
ATOM 543 C CA . ASN A 1 72 ? 8.998 -18.755 -2.091 1 92.14 72 ASN A CA 1
ATOM 544 C C . ASN A 1 72 ? 9.197 -18.55 -0.592 1 92.14 72 ASN A C 1
ATOM 546 O O . ASN A 1 72 ? 10.31 -18.276 -0.141 1 92.14 72 ASN A O 1
ATOM 550 N N . CYS A 1 73 ? 8.005 -18.52 0.103 1 91.61 73 CYS A N 1
ATOM 551 C CA . CYS A 1 73 ? 8.037 -18.463 1.56 1 91.61 73 CYS A CA 1
ATOM 552 C C . CYS A 1 73 ? 7.308 -19.655 2.169 1 91.61 73 CYS A C 1
ATOM 554 O O . CYS A 1 73 ? 7.609 -20.065 3.291 1 91.61 73 CYS A O 1
ATOM 556 N N . TYR A 1 74 ? 6.287 -20.003 1.463 1 90.73 74 TYR A N 1
ATOM 557 C CA . TYR A 1 74 ? 5.382 -21.015 1.996 1 90.73 74 TYR A CA 1
ATOM 558 C C . TYR A 1 74 ? 4.541 -21.634 0.885 1 90.73 74 TYR A C 1
ATOM 560 O O . TYR A 1 74 ? 4.112 -20.939 -0.038 1 90.73 74 TYR A O 1
ATOM 568 N N . ILE A 1 75 ? 4.407 -23.035 0.961 1 95.17 75 ILE A N 1
ATOM 569 C CA . ILE A 1 75 ? 3.526 -23.691 0.001 1 95.17 75 ILE A CA 1
ATOM 570 C C . ILE A 1 75 ? 2.718 -24.78 0.702 1 95.17 75 ILE A C 1
ATOM 572 O O . ILE A 1 75 ? 3.288 -25.714 1.273 1 95.17 75 ILE A O 1
ATOM 576 N N . ALA A 1 76 ? 1.391 -24.604 0.671 1 94.76 76 ALA A N 1
ATOM 577 C CA . ALA A 1 76 ? 0.488 -25.54 1.335 1 94.76 76 ALA A CA 1
ATOM 578 C C . ALA A 1 76 ? -0.941 -25.38 0.824 1 94.76 76 ALA A C 1
ATOM 580 O O . ALA A 1 76 ? -1.319 -24.309 0.343 1 94.76 76 ALA A O 1
ATOM 581 N N . ASN A 1 77 ? -1.6 -26.499 0.782 1 93.6 77 ASN A N 1
ATOM 582 C CA . ASN A 1 77 ? -3.057 -26.414 0.778 1 93.6 77 ASN A CA 1
ATOM 583 C C . ASN A 1 77 ? -3.623 -26.414 2.195 1 93.6 77 ASN A C 1
ATOM 585 O O . ASN A 1 77 ? -3.869 -27.476 2.769 1 93.6 77 ASN A O 1
ATOM 589 N N . SER A 1 78 ? -3.758 -25.259 2.726 1 84.55 78 SER A N 1
ATOM 590 C CA . SER A 1 78 ? -4.051 -25.064 4.142 1 84.55 78 SER A CA 1
ATOM 591 C C . SER A 1 78 ? -5.228 -25.926 4.587 1 84.55 78 SER A C 1
ATOM 593 O O . SER A 1 78 ? -6.293 -25.901 3.965 1 84.55 78 SER A O 1
ATOM 595 N N . GLY A 1 79 ? -4.941 -26.721 5.648 1 84.13 79 GLY A N 1
ATOM 596 C CA . GLY A 1 79 ? -5.973 -27.573 6.217 1 84.13 79 GLY A CA 1
ATOM 597 C C . GLY A 1 79 ? -5.991 -28.967 5.619 1 84.13 79 GLY A C 1
ATOM 598 O O . GLY A 1 79 ? -6.604 -29.879 6.178 1 84.13 79 GLY A O 1
ATOM 599 N N . TYR A 1 80 ? -5.269 -29.181 4.516 1 88.21 80 TYR A N 1
ATOM 600 C CA . TYR A 1 80 ? -5.347 -30.463 3.826 1 88.21 80 TYR A CA 1
ATOM 601 C C . TYR A 1 80 ? -3.962 -31.076 3.653 1 88.21 80 TYR A C 1
ATOM 603 O O . TYR A 1 80 ? -3.773 -32.273 3.882 1 88.21 80 TYR A O 1
ATOM 611 N N . THR A 1 81 ? -3.071 -30.295 3.159 1 87.17 81 THR A N 1
ATOM 612 C CA . THR A 1 81 ? -1.679 -30.711 3.03 1 87.17 81 THR A CA 1
ATOM 613 C C . THR A 1 81 ? -0.742 -29.642 3.583 1 87.17 81 THR A C 1
ATOM 615 O O . THR A 1 81 ? -0.637 -28.55 3.02 1 87.17 81 THR A O 1
ATOM 618 N N . ASN A 1 82 ? -0.054 -29.9 4.653 1 85.33 82 ASN A N 1
ATOM 619 C CA . ASN A 1 82 ? 0.772 -28.922 5.353 1 85.33 82 ASN A CA 1
ATOM 620 C C . ASN A 1 82 ? 1.903 -28.407 4.468 1 85.33 82 ASN A C 1
ATOM 622 O O . ASN A 1 82 ? 2.227 -27.218 4.495 1 85.33 82 ASN A O 1
ATOM 626 N N . VAL A 1 83 ? 2.554 -29.334 3.8 1 91.86 83 VAL A N 1
ATOM 627 C CA . VAL A 1 83 ? 3.501 -28.991 2.744 1 91.86 83 VAL A CA 1
ATOM 628 C C . VAL A 1 83 ? 3.156 -29.759 1.47 1 91.86 83 VAL A C 1
ATOM 630 O O . VAL A 1 83 ? 3.024 -30.985 1.493 1 91.86 83 VAL A O 1
ATOM 633 N N . CYS A 1 84 ? 3.007 -29.082 0.409 1 95.93 84 CYS A N 1
ATOM 634 C CA . CYS A 1 84 ? 2.595 -29.709 -0.842 1 95.93 84 CYS A CA 1
ATOM 635 C C . CYS A 1 84 ? 3.564 -30.816 -1.242 1 95.93 84 CYS A C 1
ATOM 637 O O . CYS A 1 84 ? 4.781 -30.641 -1.159 1 95.93 84 CYS A O 1
ATOM 639 N N . ARG A 1 85 ? 3.053 -31.917 -1.704 1 96.51 85 ARG A N 1
ATOM 640 C CA . ARG A 1 85 ? 3.816 -33.156 -1.81 1 96.51 85 ARG A CA 1
ATOM 641 C C . ARG A 1 85 ? 4.699 -33.15 -3.054 1 96.51 85 ARG A C 1
ATOM 643 O O . ARG A 1 85 ? 5.803 -33.7 -3.041 1 96.51 85 ARG A O 1
ATOM 650 N N . ARG A 1 86 ? 4.194 -32.585 -4.117 1 97.69 86 ARG A N 1
ATOM 651 C CA . ARG A 1 86 ? 4.999 -32.58 -5.334 1 97.69 86 ARG A CA 1
ATOM 652 C C . ARG A 1 86 ? 6.197 -31.648 -5.196 1 97.69 86 ARG A C 1
ATOM 654 O O . ARG A 1 86 ? 7.279 -31.938 -5.71 1 97.69 86 ARG A O 1
ATOM 661 N N . PHE A 1 87 ? 5.973 -30.63 -4.487 1 97.12 87 PHE A N 1
ATOM 662 C CA . PHE A 1 87 ? 7.065 -29.737 -4.117 1 97.12 87 PHE A CA 1
ATOM 663 C C . PHE A 1 87 ? 8.094 -30.467 -3.262 1 97.12 87 PHE A C 1
ATOM 665 O O . PHE A 1 87 ? 9.291 -30.433 -3.558 1 97.12 87 PHE A O 1
ATOM 672 N N . ARG A 1 88 ? 7.613 -31.096 -2.24 1 95.83 88 ARG A N 1
ATOM 673 C CA . ARG A 1 88 ? 8.512 -31.836 -1.361 1 95.83 88 ARG A CA 1
ATOM 674 C C . ARG A 1 88 ? 9.281 -32.901 -2.136 1 95.83 88 ARG A C 1
ATOM 676 O O . ARG A 1 88 ? 10.487 -33.069 -1.94 1 95.83 88 ARG A O 1
ATOM 683 N N . ASP A 1 89 ? 8.605 -33.622 -2.968 1 97.03 89 ASP A N 1
ATOM 684 C CA . ASP A 1 89 ? 9.222 -34.665 -3.781 1 97.03 89 ASP A CA 1
ATOM 685 C C . ASP A 1 89 ? 10.321 -34.09 -4.672 1 97.03 89 ASP A C 1
ATOM 687 O O . ASP A 1 89 ? 11.408 -34.662 -4.773 1 97.03 89 ASP A O 1
ATOM 691 N N . ALA A 1 90 ? 10.073 -32.955 -5.263 1 96.77 90 ALA A N 1
ATOM 692 C CA . ALA A 1 90 ? 11.017 -32.306 -6.169 1 96.77 90 ALA A CA 1
ATOM 693 C C . ALA A 1 90 ? 12.271 -31.856 -5.424 1 96.77 90 ALA A C 1
ATOM 695 O O . ALA A 1 90 ? 13.382 -31.957 -5.949 1 96.77 90 ALA A O 1
ATOM 696 N N . VAL A 1 91 ? 12.073 -31.429 -4.191 1 94.47 91 VAL A N 1
ATOM 697 C CA . VAL A 1 91 ? 13.176 -30.877 -3.413 1 94.47 91 VAL A CA 1
ATOM 698 C C . VAL A 1 91 ? 13.927 -32.005 -2.709 1 94.47 91 VAL A C 1
ATOM 700 O O . VAL A 1 91 ? 15.156 -32.084 -2.785 1 94.47 91 VAL A O 1
ATOM 703 N N . GLU A 1 92 ? 13.226 -32.901 -2.123 1 94.51 92 GLU A N 1
ATOM 704 C CA . GLU A 1 92 ? 13.832 -33.844 -1.189 1 94.51 92 GLU A CA 1
ATOM 705 C C . GLU A 1 92 ? 14.258 -35.127 -1.898 1 94.51 92 GLU A C 1
ATOM 707 O O . GLU A 1 92 ? 15.214 -35.784 -1.482 1 94.51 92 GLU A O 1
ATOM 712 N N . LYS A 1 93 ? 13.564 -35.504 -2.93 1 95.61 93 LYS A N 1
ATOM 713 C CA . LYS A 1 93 ? 13.815 -36.809 -3.534 1 95.61 93 LYS A CA 1
ATOM 714 C C . LYS A 1 93 ? 14.433 -36.662 -4.922 1 95.61 93 LYS A C 1
ATOM 716 O O . LYS A 1 93 ? 15.509 -37.202 -5.188 1 95.61 93 LYS A O 1
ATOM 721 N N . LYS A 1 94 ? 13.845 -35.871 -5.674 1 95.91 94 LYS A N 1
ATOM 722 C CA . LYS A 1 94 ? 14.274 -35.793 -7.068 1 95.91 94 LYS A CA 1
ATOM 723 C C . LYS A 1 94 ? 15.393 -34.77 -7.242 1 95.91 94 LYS A C 1
ATOM 725 O O . LYS A 1 94 ? 16.13 -34.811 -8.229 1 95.91 94 LYS A O 1
ATOM 730 N N . HIS A 1 95 ? 15.402 -33.77 -6.379 1 95.2 95 HIS A N 1
ATOM 731 C CA . HIS A 1 95 ? 16.409 -32.714 -6.401 1 95.2 95 HIS A CA 1
ATOM 732 C C . HIS A 1 95 ? 16.437 -32.008 -7.752 1 95.2 95 HIS A C 1
ATOM 734 O O . HIS A 1 95 ? 17.511 -31.74 -8.295 1 95.2 95 HIS A O 1
ATOM 740 N N . ASN A 1 96 ? 15.289 -31.847 -8.328 1 95.1 96 ASN A N 1
ATOM 741 C CA . ASN A 1 96 ? 15.217 -31.248 -9.656 1 95.1 96 ASN A CA 1
ATOM 742 C C . ASN A 1 96 ? 14.537 -29.882 -9.618 1 95.1 96 ASN A C 1
ATOM 744 O O . ASN A 1 96 ? 13.997 -29.424 -10.626 1 95.1 96 ASN A O 1
ATOM 748 N N . LEU A 1 97 ? 14.51 -29.265 -8.487 1 96.72 97 LEU A N 1
ATOM 749 C CA . LEU A 1 97 ? 13.966 -27.926 -8.291 1 96.72 97 LEU A CA 1
ATOM 750 C C . LEU A 1 97 ? 14.948 -27.047 -7.523 1 96.72 97 LEU A C 1
ATOM 752 O O . LEU A 1 97 ? 15.391 -27.411 -6.431 1 96.72 97 LEU A O 1
ATOM 756 N N . LEU A 1 98 ? 15.35 -25.991 -8.168 1 96.9 98 LEU A N 1
ATOM 757 C CA . LEU A 1 98 ? 16.1 -24.98 -7.43 1 96.9 98 LEU A CA 1
ATOM 758 C C . LEU A 1 98 ? 15.178 -24.177 -6.519 1 96.9 98 LEU A C 1
ATOM 760 O O . LEU A 1 98 ? 14.158 -23.65 -6.97 1 96.9 98 LEU A O 1
ATOM 764 N N . LEU A 1 99 ? 15.465 -24.133 -5.255 1 96.9 99 LEU A N 1
ATOM 765 C CA . LEU A 1 99 ? 14.58 -23.503 -4.28 1 96.9 99 LEU A CA 1
ATOM 766 C C . LEU A 1 99 ? 15.324 -22.441 -3.478 1 96.9 99 LEU A C 1
ATOM 768 O O . LEU A 1 99 ? 16.436 -22.683 -3.001 1 96.9 99 LEU A O 1
ATOM 772 N N . GLU A 1 100 ? 14.816 -21.277 -3.383 1 96.88 100 GLU A N 1
ATOM 773 C CA . GLU A 1 100 ? 15.286 -20.234 -2.475 1 96.88 100 GLU A CA 1
ATOM 774 C C . GLU A 1 100 ? 14.178 -19.789 -1.525 1 96.88 100 GLU A C 1
ATOM 776 O O . GLU A 1 100 ? 13.122 -19.331 -1.966 1 96.88 100 GLU A O 1
ATOM 781 N N . ASP A 1 101 ? 14.426 -19.812 -0.31 1 95.27 101 ASP A N 1
ATOM 782 C CA . ASP A 1 101 ? 13.441 -19.485 0.716 1 95.27 101 ASP A CA 1
ATOM 783 C C . ASP A 1 101 ? 13.657 -18.073 1.256 1 95.27 101 ASP A C 1
ATOM 785 O O . ASP A 1 101 ? 14.792 -17.673 1.524 1 95.27 101 ASP A O 1
ATOM 789 N N . TYR A 1 102 ? 12.642 -17.341 1.353 1 95.66 102 TYR A N 1
ATOM 790 C CA . TYR A 1 102 ? 12.563 -16.077 2.076 1 95.66 102 TYR A CA 1
ATOM 791 C C . TYR A 1 102 ? 11.457 -16.116 3.124 1 95.66 102 TYR A C 1
ATOM 793 O O . TYR A 1 102 ? 10.557 -16.957 3.055 1 95.66 102 TYR A O 1
ATOM 801 N N . SER A 1 103 ? 11.548 -15.26 4.101 1 94.44 103 SER A N 1
ATOM 802 C CA . SER A 1 103 ? 10.4 -15.131 4.992 1 94.44 103 SER A CA 1
ATOM 803 C C . SER A 1 103 ? 9.187 -14.575 4.254 1 94.44 103 SER A C 1
ATOM 805 O O . SER A 1 103 ? 9.33 -13.913 3.224 1 94.44 103 SER A O 1
ATOM 807 N N . GLN A 1 104 ? 8 -14.858 4.791 1 93.26 104 GLN A N 1
ATOM 808 C CA . GLN A 1 104 ? 6.768 -14.38 4.173 1 93.26 104 GLN A CA 1
ATOM 809 C C . GLN A 1 104 ? 6.761 -12.857 4.065 1 93.26 104 GLN A C 1
ATOM 811 O O . GLN A 1 104 ? 6.367 -12.305 3.036 1 93.26 104 GLN A O 1
ATOM 816 N N . ASP A 1 105 ? 7.217 -12.211 5.05 1 92.6 105 ASP A N 1
ATOM 817 C CA . ASP A 1 105 ? 7.235 -10.751 5.061 1 92.6 105 ASP A CA 1
ATOM 818 C C . ASP A 1 105 ? 8.163 -10.205 3.979 1 92.6 105 ASP A C 1
ATOM 820 O O . ASP A 1 105 ? 7.806 -9.266 3.264 1 92.6 105 ASP A O 1
ATOM 824 N N . VAL A 1 106 ? 9.285 -10.82 3.819 1 94.94 106 VAL A N 1
ATOM 825 C CA . VAL A 1 106 ? 10.3 -10.291 2.914 1 94.94 106 VAL A CA 1
ATOM 826 C C . VAL A 1 106 ? 9.855 -10.489 1.467 1 94.94 106 VAL A C 1
ATOM 828 O O . VAL A 1 106 ? 9.97 -9.576 0.646 1 94.94 106 VAL A O 1
ATOM 831 N N . ILE A 1 107 ? 9.336 -11.648 1.154 1 95.67 107 ILE A N 1
ATOM 832 C CA . ILE A 1 107 ? 8.945 -11.87 -0.233 1 95.67 107 ILE A CA 1
ATOM 833 C C . ILE A 1 107 ? 7.796 -10.934 -0.602 1 95.67 107 ILE A C 1
ATOM 835 O O . ILE A 1 107 ? 7.744 -10.415 -1.72 1 95.67 107 ILE A O 1
ATOM 839 N N . MET A 1 108 ? 6.923 -10.739 0.327 1 94.75 108 MET A N 1
ATOM 840 C CA . MET A 1 108 ? 5.815 -9.824 0.065 1 94.75 108 MET A CA 1
ATOM 841 C C . MET A 1 108 ? 6.321 -8.397 -0.118 1 94.75 108 MET A C 1
ATOM 843 O O . MET A 1 108 ? 5.834 -7.668 -0.984 1 94.75 108 MET A O 1
ATOM 847 N N . LEU A 1 109 ? 7.248 -8.036 0.655 1 96.09 109 LEU A N 1
ATOM 848 C CA . LEU A 1 109 ? 7.829 -6.703 0.541 1 96.09 109 LEU A CA 1
ATOM 849 C C . LEU A 1 109 ? 8.614 -6.561 -0.758 1 96.09 109 LEU A C 1
ATOM 851 O O . LEU A 1 109 ? 8.65 -5.481 -1.353 1 96.09 109 LEU A O 1
ATOM 855 N N . MET A 1 110 ? 9.269 -7.637 -1.17 1 97.11 110 MET A N 1
ATOM 856 C CA . MET A 1 110 ? 9.978 -7.628 -2.446 1 97.11 110 MET A CA 1
ATOM 857 C C . MET A 1 110 ? 9.019 -7.352 -3.599 1 97.11 110 MET A C 1
ATOM 859 O O . MET A 1 110 ? 9.316 -6.542 -4.479 1 97.11 110 MET A O 1
ATOM 863 N N . LEU A 1 111 ? 7.905 -7.999 -3.563 1 96.98 111 LEU A N 1
ATOM 864 C CA . LEU A 1 111 ? 6.909 -7.807 -4.611 1 96.98 111 LEU A CA 1
ATOM 865 C C . LEU A 1 111 ? 6.327 -6.399 -4.557 1 96.98 111 LEU A C 1
ATOM 867 O O . LEU A 1 111 ? 6.113 -5.77 -5.596 1 96.98 111 LEU A O 1
ATOM 871 N N . HIS A 1 112 ? 6.086 -5.96 -3.382 1 96.79 112 HIS A N 1
ATOM 872 C CA . HIS A 1 112 ? 5.61 -4.591 -3.215 1 96.79 112 HIS A CA 1
ATOM 873 C C . HIS A 1 112 ? 6.633 -3.585 -3.732 1 96.79 112 HIS A C 1
ATOM 875 O O . HIS A 1 112 ? 6.276 -2.63 -4.425 1 96.79 112 HIS A O 1
ATOM 881 N N . ALA A 1 113 ? 7.875 -3.797 -3.393 1 96.79 113 ALA A N 1
ATOM 882 C CA . ALA A 1 113 ? 8.957 -2.937 -3.865 1 96.79 113 ALA A CA 1
ATOM 883 C C . ALA A 1 113 ? 9.028 -2.931 -5.389 1 96.79 113 ALA A C 1
ATOM 885 O O . ALA A 1 113 ? 9.323 -1.901 -5.999 1 96.79 113 ALA A O 1
ATOM 886 N N . SER A 1 114 ? 8.76 -4.084 -5.956 1 96.23 114 SER A N 1
ATOM 887 C CA . SER A 1 114 ? 8.73 -4.183 -7.412 1 96.23 114 SER A CA 1
ATOM 888 C C . SER A 1 114 ? 7.663 -3.269 -8.007 1 96.23 114 SER A C 1
ATOM 890 O O . SER A 1 114 ? 7.909 -2.587 -9.004 1 96.23 114 SER A O 1
ATOM 892 N N . SER A 1 115 ? 6.565 -3.2 -7.381 1 96.01 115 SER A N 1
ATOM 893 C CA . SER A 1 115 ? 5.468 -2.369 -7.865 1 96.01 115 SER A CA 1
ATOM 894 C C . SER A 1 115 ? 5.802 -0.886 -7.741 1 96.01 115 SER A C 1
ATOM 896 O O . SER A 1 115 ? 5.272 -0.06 -8.488 1 96.01 115 SER A O 1
ATOM 898 N N . LEU A 1 116 ? 6.678 -0.585 -6.811 1 93.46 116 LEU A N 1
ATOM 899 C CA . LEU A 1 116 ? 7.054 0.803 -6.569 1 93.46 116 LEU A CA 1
ATOM 900 C C . LEU A 1 116 ? 8.267 1.191 -7.408 1 93.46 116 LEU A C 1
ATOM 902 O O . LEU A 1 116 ? 8.678 2.354 -7.412 1 93.46 116 LEU A O 1
ATOM 906 N N . GLY A 1 117 ? 8.924 0.224 -8.05 1 92.21 117 GLY A N 1
ATOM 907 C CA . GLY A 1 117 ? 10.079 0.495 -8.892 1 92.21 117 GLY A CA 1
ATOM 908 C C . GLY A 1 117 ? 11.355 0.714 -8.101 1 92.21 117 GLY A C 1
ATOM 909 O O . GLY A 1 117 ? 12.272 1.392 -8.567 1 92.21 117 GLY A O 1
ATOM 910 N N . LEU A 1 118 ? 11.455 0.151 -6.921 1 94.77 118 LEU A N 1
ATOM 911 C CA . LEU A 1 118 ? 12.66 0.294 -6.111 1 94.77 118 LEU A CA 1
ATOM 912 C C . LEU A 1 118 ? 13.789 -0.572 -6.66 1 94.77 118 LEU A C 1
ATOM 914 O O . LEU A 1 118 ? 13.545 -1.667 -7.172 1 94.77 118 LEU A O 1
ATOM 918 N N . PRO A 1 119 ? 15.003 -0.148 -6.525 1 94.78 119 PRO A N 1
ATOM 919 C CA . PRO A 1 119 ? 16.131 -0.92 -7.049 1 94.78 119 PRO A CA 1
ATOM 920 C C . PRO A 1 119 ? 16.439 -2.158 -6.21 1 94.78 119 PRO A C 1
ATOM 922 O O . PRO A 1 119 ? 16.896 -3.172 -6.744 1 94.78 119 PRO A O 1
ATOM 925 N N . TYR A 1 120 ? 16.306 -2.077 -4.934 1 96.97 120 TYR A N 1
ATOM 926 C CA . TYR A 1 120 ? 16.428 -3.158 -3.962 1 96.97 120 TYR A CA 1
ATOM 927 C C . TYR A 1 120 ? 15.717 -2.804 -2.661 1 96.97 120 TYR A C 1
ATOM 929 O O . TYR A 1 120 ? 15.109 -1.737 -2.549 1 96.97 120 TYR A O 1
ATOM 937 N N . LEU A 1 121 ? 15.703 -3.685 -1.777 1 96.75 121 LEU A N 1
ATOM 938 C CA . LEU A 1 121 ? 14.944 -3.477 -0.549 1 96.75 121 LEU A CA 1
ATOM 939 C C . LEU A 1 121 ? 15.801 -3.775 0.677 1 96.75 121 LEU A C 1
ATOM 941 O O . LEU A 1 121 ? 16.205 -4.919 0.893 1 96.75 121 LEU A O 1
ATOM 945 N N . PRO A 1 122 ? 16.106 -2.759 1.472 1 96.41 122 PRO A N 1
ATOM 946 C CA . PRO A 1 122 ? 16.765 -3.01 2.756 1 96.41 122 PRO A CA 1
ATOM 947 C C . PRO A 1 122 ? 15.789 -3.457 3.843 1 96.41 122 PRO A C 1
ATOM 949 O O . PRO A 1 122 ? 14.739 -2.837 4.028 1 96.41 122 PRO A O 1
ATOM 952 N N . VAL A 1 123 ? 16.114 -4.549 4.507 1 94.59 123 VAL A N 1
ATOM 953 C CA . VAL A 1 123 ? 15.216 -5.064 5.535 1 94.59 123 VAL A CA 1
ATOM 954 C C . VAL A 1 123 ? 16.026 -5.541 6.738 1 94.59 123 VAL A C 1
ATOM 956 O O . VAL A 1 123 ? 17.243 -5.717 6.644 1 94.59 123 VAL A O 1
ATOM 959 N N . LYS A 1 124 ? 15.302 -5.699 7.837 1 91.15 124 LYS A N 1
ATOM 960 C CA . LYS A 1 124 ? 15.88 -6.327 9.022 1 91.15 124 LYS A CA 1
ATOM 961 C C . LYS A 1 124 ? 15.25 -7.692 9.284 1 91.15 124 LYS A C 1
ATOM 963 O O . LYS A 1 124 ? 15.718 -8.443 10.142 1 91.15 124 LYS A O 1
ATOM 968 N N . LEU A 1 125 ? 14.366 -7.903 8.354 1 83.73 125 LEU A N 1
ATOM 969 C CA . LEU A 1 125 ? 13.602 -9.135 8.515 1 83.73 125 LEU A CA 1
ATOM 970 C C . LEU A 1 125 ? 14.414 -10.342 8.057 1 83.73 125 LEU A C 1
ATOM 972 O O . LEU A 1 125 ? 15.247 -10.229 7.155 1 83.73 125 LEU A O 1
ATOM 976 N N . MET A 1 126 ? 14.732 -11.339 8.802 1 87.84 126 MET A N 1
ATOM 977 C CA . MET A 1 126 ? 15.436 -12.592 8.544 1 87.84 126 MET A CA 1
ATOM 978 C C . MET A 1 126 ? 16.8 -12.601 9.225 1 87.84 126 MET A C 1
ATOM 980 O O . MET A 1 126 ? 17.482 -13.627 9.246 1 87.84 126 MET A O 1
ATOM 984 N N . GLU A 1 127 ? 17.18 -11.392 9.693 1 89.27 127 GLU A N 1
ATOM 985 C CA . GLU A 1 127 ? 18.496 -11.302 10.317 1 89.27 127 GLU A CA 1
ATOM 986 C C . GLU A 1 127 ? 18.653 -12.337 11.427 1 89.27 127 GLU A C 1
ATOM 988 O O . GLU A 1 127 ? 17.736 -12.544 12.224 1 89.27 127 GLU A O 1
ATOM 993 N N . GLY A 1 128 ? 19.783 -12.913 11.418 1 89.07 128 GLY A N 1
ATOM 994 C CA . GLY A 1 128 ? 20.109 -13.825 12.502 1 89.07 128 GLY A CA 1
ATOM 995 C C . GLY A 1 128 ? 19.514 -15.208 12.318 1 89.07 128 GLY A C 1
ATOM 996 O O . GLY A 1 128 ? 19.691 -16.084 13.168 1 89.07 128 GLY A O 1
ATOM 997 N N . SER A 1 129 ? 18.799 -15.394 11.226 1 90.28 129 SER A N 1
ATOM 998 C CA . SER A 1 129 ? 18.235 -16.712 10.956 1 90.28 129 SER A CA 1
ATOM 999 C C . SER A 1 129 ? 18.989 -17.417 9.833 1 90.28 129 SER A C 1
ATOM 1001 O O . SER A 1 129 ? 19.839 -16.814 9.175 1 90.28 129 SER A O 1
ATOM 1003 N N . ASP A 1 130 ? 18.666 -18.638 9.649 1 93.28 130 ASP A N 1
ATOM 1004 C CA . ASP A 1 130 ? 19.288 -19.434 8.594 1 93.28 130 ASP A CA 1
ATOM 1005 C C . ASP A 1 130 ? 18.883 -18.927 7.212 1 93.28 130 ASP A C 1
ATOM 1007 O O . ASP A 1 130 ? 19.54 -19.234 6.215 1 93.28 130 ASP A O 1
ATOM 1011 N N . LEU A 1 131 ? 17.871 -18.149 7.153 1 93.61 131 LEU A N 1
ATOM 1012 C CA . LEU A 1 131 ? 17.468 -17.583 5.871 1 93.61 131 LEU A CA 1
ATOM 1013 C C . LEU A 1 131 ? 18.516 -16.601 5.357 1 93.61 131 LEU A C 1
ATOM 1015 O O . LEU A 1 131 ? 18.62 -16.373 4.15 1 93.61 131 LEU A O 1
ATOM 1019 N N . GLU A 1 132 ? 19.131 -15.997 6.287 1 93.09 132 GLU A N 1
ATOM 1020 C CA . GLU A 1 132 ? 20.203 -15.078 5.916 1 93.09 132 GLU A CA 1
ATOM 1021 C C . GLU A 1 132 ? 21.461 -15.836 5.503 1 93.09 132 GLU A C 1
ATOM 1023 O O . GLU A 1 132 ? 22.123 -15.467 4.53 1 93.09 132 GLU A O 1
ATOM 1028 N N . TYR A 1 133 ? 21.727 -16.986 6.153 1 93.62 133 TYR A N 1
ATOM 1029 C CA . TYR A 1 133 ? 23.056 -17.582 6.072 1 93.62 133 TYR A CA 1
ATOM 1030 C C . TYR A 1 133 ? 23.061 -18.778 5.128 1 93.62 133 TYR A C 1
ATOM 1032 O O . TYR A 1 133 ? 24.113 -19.17 4.618 1 93.62 133 TYR A O 1
ATOM 1040 N N . LYS A 1 134 ? 21.884 -19.339 4.942 1 93.29 134 LYS A N 1
ATOM 1041 C CA . LYS A 1 134 ? 21.786 -20.518 4.086 1 93.29 134 LYS A CA 1
ATOM 1042 C C . LYS A 1 134 ? 21.022 -20.205 2.803 1 93.29 134 LYS A C 1
ATOM 1044 O O . LYS A 1 134 ? 19.833 -19.879 2.847 1 93.29 134 LYS A O 1
ATOM 1049 N N . TRP A 1 135 ? 21.775 -20.338 1.724 1 94.46 135 TRP A N 1
ATOM 1050 C CA . TRP A 1 135 ? 21.176 -20.101 0.414 1 94.46 135 TRP A CA 1
ATOM 1051 C C . TRP A 1 135 ? 20.746 -21.413 -0.233 1 94.46 135 TRP A C 1
ATOM 1053 O O . TRP A 1 135 ? 21.506 -22.385 -0.247 1 94.46 135 TRP A O 1
ATOM 1063 N N . GLY A 1 136 ? 19.543 -21.444 -0.745 1 94.94 136 GLY A N 1
ATOM 1064 C CA . GLY A 1 136 ? 19.065 -22.617 -1.46 1 94.94 136 GLY A CA 1
ATOM 1065 C C . GLY A 1 136 ? 19.618 -22.724 -2.869 1 94.94 136 GLY A C 1
ATOM 1066 O O . GLY A 1 136 ? 19.758 -23.825 -3.404 1 94.94 136 GLY A O 1
ATOM 1067 N N . ILE A 1 137 ? 19.931 -21.602 -3.44 1 96.88 137 ILE A N 1
ATOM 1068 C CA . ILE A 1 137 ? 20.577 -21.508 -4.744 1 96.88 137 ILE A CA 1
ATOM 1069 C C . ILE A 1 137 ? 21.892 -20.742 -4.614 1 96.88 137 ILE A C 1
ATOM 1071 O O . ILE A 1 137 ? 21.896 -19.556 -4.275 1 96.88 137 ILE A O 1
ATOM 1075 N N . SER A 1 138 ? 22.956 -21.406 -4.904 1 95.41 138 SER A N 1
ATOM 1076 C CA . SER A 1 138 ? 24.266 -20.788 -4.726 1 95.41 138 SER A CA 1
ATOM 1077 C C . SER A 1 138 ? 24.481 -19.653 -5.721 1 95.41 138 SER A C 1
ATOM 1079 O O . SER A 1 138 ? 23.811 -19.59 -6.754 1 95.41 138 SER A O 1
ATOM 1081 N N . ALA A 1 139 ? 25.392 -18.78 -5.374 1 93.27 139 ALA A N 1
ATOM 1082 C CA . ALA A 1 139 ? 25.731 -17.664 -6.253 1 93.27 139 ALA A CA 1
ATOM 1083 C C . ALA A 1 139 ? 26.161 -18.161 -7.63 1 93.27 139 ALA A C 1
ATOM 1085 O O . ALA A 1 139 ? 25.822 -17.556 -8.65 1 93.27 139 ALA A O 1
ATOM 1086 N N . GLU A 1 140 ? 26.89 -19.249 -7.677 1 95.75 140 GLU A N 1
ATOM 1087 C CA . GLU A 1 140 ? 27.384 -19.819 -8.927 1 95.75 140 GLU A CA 1
ATOM 1088 C C . GLU A 1 140 ? 26.233 -20.288 -9.812 1 95.75 140 GLU A C 1
ATOM 1090 O O . GLU A 1 140 ? 26.202 -19.991 -11.008 1 95.75 140 GLU A O 1
ATOM 1095 N N . ILE A 1 141 ? 25.318 -20.934 -9.205 1 96.7 141 ILE A N 1
ATOM 1096 C CA . ILE A 1 141 ? 24.181 -21.455 -9.955 1 96.7 141 ILE A CA 1
ATOM 1097 C C . ILE A 1 141 ? 23.293 -20.302 -10.414 1 96.7 141 ILE A C 1
ATOM 1099 O O . ILE A 1 141 ? 22.793 -20.305 -11.541 1 96.7 141 ILE A O 1
ATOM 1103 N N . ARG A 1 142 ? 23.097 -19.324 -9.505 1 95.65 142 ARG A N 1
ATOM 1104 C CA . ARG A 1 142 ? 22.277 -18.163 -9.837 1 95.65 142 ARG A CA 1
ATOM 1105 C C . ARG A 1 142 ? 22.775 -17.488 -11.111 1 95.65 142 ARG A C 1
ATOM 1107 O O . ARG A 1 142 ? 21.975 -17.066 -11.949 1 95.65 142 ARG A O 1
ATOM 1114 N N . LYS A 1 143 ? 23.996 -17.429 -11.318 1 93.91 143 LYS A N 1
ATOM 1115 C CA . LYS A 1 143 ? 24.602 -16.739 -12.452 1 93.91 143 LYS A CA 1
ATOM 1116 C C . LYS A 1 143 ? 24.313 -17.47 -13.76 1 93.91 143 LYS A C 1
ATOM 1118 O O . LYS A 1 143 ? 24.437 -16.892 -14.842 1 93.91 143 LYS A O 1
ATOM 1123 N N . THR A 1 144 ? 23.89 -18.713 -13.628 1 94.97 144 THR A N 1
ATOM 1124 C CA . THR A 1 144 ? 23.646 -19.509 -14.826 1 94.97 144 THR A CA 1
ATOM 1125 C C . THR A 1 144 ? 22.179 -19.431 -15.238 1 94.97 144 THR A C 1
ATOM 1127 O O . THR A 1 144 ? 21.794 -19.952 -16.286 1 94.97 144 THR A O 1
ATOM 1130 N N . ILE A 1 145 ? 21.378 -18.877 -14.457 1 93.96 145 ILE A N 1
ATOM 1131 C CA . ILE A 1 145 ? 19.942 -18.812 -14.705 1 93.96 145 ILE A CA 1
ATOM 1132 C C . ILE A 1 145 ? 19.553 -17.392 -15.112 1 93.96 145 ILE A C 1
ATOM 1134 O O . ILE A 1 145 ? 19.532 -16.485 -14.278 1 93.96 145 ILE A O 1
ATOM 1138 N N . PRO A 1 146 ? 19.134 -17.326 -16.293 1 90.81 146 PRO A N 1
ATOM 1139 C CA . PRO A 1 146 ? 18.722 -15.992 -16.736 1 90.81 146 PRO A CA 1
ATOM 1140 C C . PRO A 1 146 ? 17.58 -15.42 -15.9 1 90.81 146 PRO A C 1
ATOM 1142 O O . PRO A 1 146 ? 16.68 -16.157 -15.49 1 90.81 146 PRO A O 1
ATOM 1145 N N . LYS A 1 147 ? 17.591 -14.106 -15.495 1 90.95 147 LYS A N 1
ATOM 1146 C CA . LYS A 1 147 ? 16.527 -13.348 -14.844 1 90.95 147 LYS A CA 1
ATOM 1147 C C . LYS A 1 147 ? 16.551 -13.553 -13.332 1 90.95 147 LYS A C 1
ATOM 1149 O O . LYS A 1 147 ? 15.777 -12.93 -12.603 1 90.95 147 LYS A O 1
ATOM 1154 N N . LEU A 1 148 ? 17.346 -14.541 -12.86 1 93.32 148 LEU A N 1
ATOM 1155 C CA . LEU A 1 148 ? 17.535 -14.671 -11.419 1 93.32 148 LEU A CA 1
ATOM 1156 C C . LEU A 1 148 ? 18.614 -13.714 -10.924 1 93.32 148 LEU A C 1
ATOM 1158 O O . LEU A 1 148 ? 19.677 -13.599 -11.538 1 93.32 148 LEU A O 1
ATOM 1162 N N . PRO A 1 149 ? 18.316 -13.043 -9.878 1 92.64 149 PRO A N 1
ATOM 1163 C CA . PRO A 1 149 ? 19.382 -12.201 -9.33 1 92.64 149 PRO A CA 1
ATOM 1164 C C . PRO A 1 149 ? 20.616 -13.002 -8.921 1 92.64 149 PRO A C 1
ATOM 1166 O O . PRO A 1 149 ? 20.49 -14.112 -8.398 1 92.64 149 PRO A O 1
ATOM 1169 N N . ASP A 1 150 ? 21.764 -12.407 -9.044 1 94.18 150 ASP A N 1
ATOM 1170 C CA . ASP A 1 150 ? 23.035 -13.077 -8.784 1 94.18 150 ASP A CA 1
ATOM 1171 C C . ASP A 1 150 ? 23.202 -13.377 -7.296 1 94.18 150 ASP A C 1
ATOM 1173 O O . ASP A 1 150 ? 23.945 -14.286 -6.92 1 94.18 150 ASP A O 1
ATOM 1177 N N . LYS A 1 151 ? 22.535 -12.555 -6.513 1 95.62 151 LYS A N 1
ATOM 1178 C CA . LYS A 1 151 ? 22.608 -12.722 -5.064 1 95.62 151 LYS A CA 1
ATOM 1179 C C . LYS A 1 151 ? 21.215 -12.863 -4.457 1 95.62 151 LYS A C 1
ATOM 1181 O O . LYS A 1 151 ? 20.268 -12.215 -4.906 1 95.62 151 LYS A O 1
ATOM 1186 N N . LYS A 1 152 ? 21.175 -13.699 -3.413 1 96.49 152 LYS A N 1
ATOM 1187 C CA . LYS A 1 152 ? 19.961 -13.801 -2.608 1 96.49 152 LYS A CA 1
ATOM 1188 C C . LYS A 1 152 ? 19.746 -12.541 -1.775 1 96.49 152 LYS A C 1
ATOM 1190 O O . LYS A 1 152 ? 18.618 -12.058 -1.65 1 96.49 152 LYS A O 1
ATOM 1195 N N . LEU A 1 153 ? 20.81 -12.142 -1.226 1 96.6 153 LEU A N 1
ATOM 1196 C CA . LEU A 1 153 ? 20.855 -10.983 -0.342 1 96.6 153 LEU A CA 1
ATOM 1197 C C . LEU A 1 153 ? 22.288 -10.494 -0.158 1 96.6 153 LEU A C 1
ATOM 1199 O O . LEU A 1 153 ? 23.236 -11.176 -0.555 1 96.6 153 LEU A O 1
ATOM 1203 N N . GLU A 1 154 ? 22.451 -9.3 0.372 1 95.4 154 GLU A N 1
ATOM 1204 C CA . GLU A 1 154 ? 23.748 -8.745 0.751 1 95.4 154 GLU A CA 1
ATOM 1205 C C . GLU A 1 154 ? 23.638 -7.9 2.016 1 95.4 154 GLU A C 1
ATOM 1207 O O . GLU A 1 154 ? 22.725 -7.082 2.146 1 95.4 154 GLU A O 1
ATOM 1212 N N . ARG A 1 155 ? 24.531 -8.171 2.943 1 94.89 155 ARG A N 1
ATOM 1213 C CA . ARG A 1 155 ? 24.616 -7.291 4.104 1 94.89 155 ARG A CA 1
ATOM 1214 C C . ARG A 1 155 ? 25.314 -5.983 3.749 1 94.89 155 ARG A C 1
ATOM 1216 O O . ARG A 1 155 ? 26.4 -5.99 3.167 1 94.89 155 ARG A O 1
ATOM 1223 N N . ILE A 1 156 ? 24.715 -4.893 4.038 1 95.43 156 ILE A N 1
ATOM 1224 C CA . ILE A 1 156 ? 25.249 -3.584 3.675 1 95.43 156 ILE A CA 1
ATOM 1225 C C . ILE A 1 156 ? 25.1 -2.622 4.852 1 95.43 156 ILE A C 1
ATOM 1227 O O . ILE A 1 156 ? 24.238 -2.813 5.713 1 95.43 156 ILE A O 1
ATOM 1231 N N . PRO A 1 157 ? 25.936 -1.601 4.903 1 95.19 157 PRO A N 1
ATOM 1232 C CA . PRO A 1 157 ? 25.804 -0.619 5.982 1 95.19 157 PRO A CA 1
ATOM 1233 C C . PRO A 1 157 ? 24.537 0.225 5.86 1 95.19 157 PRO A C 1
ATOM 1235 O O . PRO A 1 157 ? 24.045 0.451 4.752 1 95.19 157 PRO A O 1
ATOM 1238 N N . ASN A 1 158 ? 24.037 0.585 6.971 1 95.42 158 ASN A N 1
ATOM 1239 C CA . ASN A 1 158 ? 23.001 1.611 7.023 1 95.42 158 ASN A CA 1
ATOM 1240 C C . ASN A 1 158 ? 23.597 3.014 6.947 1 95.42 158 ASN A C 1
ATOM 1242 O O . ASN A 1 158 ? 24.308 3.441 7.858 1 95.42 158 ASN A O 1
ATOM 1246 N N . PRO A 1 159 ? 23.351 3.731 5.884 1 94.96 159 PRO A N 1
ATOM 1247 C CA . PRO A 1 159 ? 24.01 5.029 5.715 1 94.96 159 PRO A CA 1
ATOM 1248 C C . PRO A 1 159 ? 23.52 6.073 6.716 1 94.96 159 PRO A C 1
ATOM 1250 O O . PRO A 1 159 ? 24.131 7.137 6.852 1 94.96 159 PRO A O 1
ATOM 1253 N N . PHE A 1 160 ? 22.451 5.822 7.467 1 94.12 160 PHE A N 1
ATOM 1254 C CA . PHE A 1 160 ? 21.862 6.811 8.363 1 94.12 160 PHE A CA 1
ATOM 1255 C C . PHE A 1 160 ? 22.076 6.418 9.82 1 94.12 160 PHE A C 1
ATOM 1257 O O . PHE A 1 160 ? 21.624 7.116 10.729 1 94.12 160 PHE A O 1
ATOM 1264 N N . LYS A 1 161 ? 22.678 5.294 10.057 1 92.22 161 LYS A N 1
ATOM 1265 C CA . LYS A 1 161 ? 23.015 4.842 11.404 1 92.22 161 LYS A CA 1
ATOM 1266 C C . LYS A 1 161 ? 24.398 4.198 11.438 1 92.22 161 LYS A C 1
ATOM 1268 O O . LYS A 1 161 ? 24.543 3.009 11.146 1 92.22 161 LYS A O 1
ATOM 1273 N N . GLU A 1 162 ? 25.301 4.959 11.903 1 90.42 162 GLU A N 1
ATOM 1274 C CA . GLU A 1 162 ? 26.686 4.498 11.922 1 90.42 162 GLU A CA 1
ATOM 1275 C C . GLU A 1 162 ? 26.828 3.21 12.728 1 90.42 162 GLU A C 1
ATOM 1277 O O . GLU A 1 162 ? 26.29 3.1 13.831 1 90.42 162 GLU A O 1
ATOM 1282 N N . GLY A 1 163 ? 27.438 2.237 12.137 1 92.42 163 GLY A N 1
ATOM 1283 C CA . GLY A 1 163 ? 27.693 0.982 12.825 1 92.42 163 GLY A CA 1
ATOM 1284 C C . GLY A 1 163 ? 26.589 -0.04 12.631 1 92.42 163 GLY A C 1
ATOM 1285 O O . GLY A 1 163 ? 26.736 -1.202 13.017 1 92.42 163 GLY A O 1
ATOM 1286 N N . ASP A 1 164 ? 25.542 0.386 12.07 1 92.94 164 ASP A N 1
ATOM 1287 C CA . ASP A 1 164 ? 24.415 -0.512 11.834 1 92.94 164 ASP A CA 1
ATOM 1288 C C . ASP A 1 164 ? 24.468 -1.101 10.426 1 92.94 164 ASP A C 1
ATOM 1290 O O . ASP A 1 164 ? 24.945 -0.452 9.493 1 92.94 164 ASP A O 1
ATOM 1294 N N . GLU A 1 165 ? 24.059 -2.356 10.365 1 94.96 165 GLU A N 1
ATOM 1295 C CA . GLU A 1 165 ? 23.949 -3.027 9.073 1 94.96 165 GLU A CA 1
ATOM 1296 C C . GLU A 1 165 ? 22.534 -3.549 8.842 1 94.96 165 GLU A C 1
ATOM 1298 O O . GLU A 1 165 ? 21.782 -3.764 9.795 1 94.96 165 GLU A O 1
ATOM 1303 N N . VAL A 1 166 ? 22.259 -3.689 7.527 1 95.38 166 VAL A N 1
ATOM 1304 C CA . VAL A 1 166 ? 20.969 -4.255 7.149 1 95.38 166 VAL A CA 1
ATOM 1305 C C . VAL A 1 166 ? 21.162 -5.29 6.043 1 95.38 166 VAL A C 1
ATOM 1307 O O . VAL A 1 166 ? 22.248 -5.398 5.468 1 95.38 166 VAL A O 1
ATOM 1310 N N . ILE A 1 167 ? 20.105 -6.015 5.81 1 96.09 167 ILE A N 1
ATOM 1311 C CA . ILE A 1 167 ? 20.088 -6.963 4.702 1 96.09 167 ILE A CA 1
ATOM 1312 C C . ILE A 1 167 ? 19.379 -6.341 3.501 1 96.09 167 ILE A C 1
ATOM 1314 O O . ILE A 1 167 ? 18.246 -5.866 3.619 1 96.09 167 ILE A O 1
ATOM 1318 N N . ALA A 1 168 ? 20.141 -6.257 2.415 1 96.99 168 ALA A N 1
ATOM 1319 C CA . ALA A 1 168 ? 19.519 -5.862 1.154 1 96.99 168 ALA A CA 1
ATOM 1320 C C . ALA A 1 168 ? 19.051 -7.084 0.367 1 96.99 168 ALA A C 1
ATOM 1322 O O . ALA A 1 168 ? 19.799 -8.051 0.209 1 96.99 168 ALA A O 1
ATOM 1323 N N . VAL A 1 169 ? 17.836 -7.047 -0.096 1 97.54 169 VAL A N 1
ATOM 1324 C CA . VAL A 1 169 ? 17.326 -8.127 -0.934 1 97.54 169 VAL A CA 1
ATOM 1325 C C . VAL A 1 169 ? 16.986 -7.588 -2.322 1 97.54 169 VAL A C 1
ATOM 1327 O O . VAL A 1 169 ? 16.624 -6.418 -2.468 1 97.54 169 VAL A O 1
ATOM 1330 N N . PRO A 1 170 ? 17.086 -8.432 -3.342 1 96.88 170 PRO A N 1
ATOM 1331 C CA . PRO A 1 170 ? 16.758 -7.983 -4.697 1 96.88 170 PRO A CA 1
ATOM 1332 C C . PRO A 1 170 ? 15.257 -7.803 -4.911 1 96.88 170 PRO A C 1
ATOM 1334 O O . PRO A 1 170 ? 14.451 -8.396 -4.189 1 96.88 170 PRO A O 1
ATOM 1337 N N . VAL A 1 171 ? 14.93 -6.939 -5.791 1 95.28 171 VAL A N 1
ATOM 1338 C CA . VAL A 1 171 ? 13.562 -6.71 -6.242 1 95.28 171 VAL A CA 1
ATOM 1339 C C . VAL A 1 171 ? 13.354 -7.354 -7.611 1 95.28 171 VAL A C 1
ATOM 1341 O O . VAL A 1 171 ? 14.068 -7.04 -8.567 1 95.28 171 VAL A O 1
ATOM 1344 N N . PRO A 1 172 ? 12.402 -8.23 -7.69 1 93.85 172 PRO A N 1
ATOM 1345 C CA . PRO A 1 172 ? 12.253 -8.96 -8.95 1 93.85 172 PRO A CA 1
ATOM 1346 C C . PRO A 1 172 ? 11.608 -8.117 -10.048 1 93.85 172 PRO A C 1
ATOM 1348 O O . PRO A 1 172 ? 10.821 -7.213 -9.755 1 93.85 172 PRO A O 1
ATOM 1351 N N . ARG A 1 173 ? 12.02 -8.416 -11.233 1 92.56 173 ARG A N 1
ATOM 1352 C CA . ARG A 1 173 ? 11.306 -7.963 -12.422 1 92.56 173 ARG A CA 1
ATOM 1353 C C . ARG A 1 173 ? 10.395 -9.06 -12.964 1 92.56 173 ARG A C 1
ATOM 1355 O O . ARG A 1 173 ? 10.871 -10.044 -13.534 1 92.56 173 ARG A O 1
ATOM 1362 N N . LEU A 1 174 ? 9.124 -8.866 -12.865 1 97.42 174 LEU A N 1
ATOM 1363 C CA . LEU A 1 174 ? 8.172 -9.902 -13.249 1 97.42 174 LEU A CA 1
ATOM 1364 C C . LEU A 1 174 ? 7.809 -9.787 -14.726 1 97.42 174 LEU A C 1
ATOM 1366 O O . LEU A 1 174 ? 7.523 -8.692 -15.215 1 97.42 174 LEU A O 1
ATOM 1370 N N . ASP A 1 175 ? 7.884 -10.886 -15.411 1 98.51 175 ASP A N 1
ATOM 1371 C CA . ASP A 1 175 ? 7.453 -10.903 -16.805 1 98.51 175 ASP A CA 1
ATOM 1372 C C . ASP A 1 175 ? 5.934 -11.021 -16.909 1 98.51 175 ASP A C 1
ATOM 1374 O O . ASP A 1 175 ? 5.297 -10.269 -17.649 1 98.51 175 ASP A O 1
ATOM 1378 N N . THR A 1 176 ? 5.384 -11.972 -16.138 1 98.76 176 THR A N 1
ATOM 1379 C CA . THR A 1 176 ? 3.968 -12.288 -16.284 1 98.76 176 THR A CA 1
ATOM 1380 C C . THR A 1 176 ? 3.31 -12.467 -14.919 1 98.76 176 THR A C 1
ATOM 1382 O O . THR A 1 176 ? 3.849 -13.155 -14.05 1 98.76 176 THR A O 1
ATOM 1385 N N . ALA A 1 177 ? 2.267 -11.805 -14.694 1 98.76 177 ALA A N 1
ATOM 1386 C CA . ALA A 1 177 ? 1.396 -12.038 -13.545 1 98.76 177 ALA A CA 1
ATOM 1387 C C . ALA A 1 177 ? 0.018 -12.519 -13.99 1 98.76 177 ALA A C 1
ATOM 1389 O O . ALA A 1 177 ? -0.528 -12.027 -14.981 1 98.76 177 ALA A O 1
ATOM 1390 N N . ILE A 1 178 ? -0.528 -13.493 -13.329 1 98.87 178 ILE A N 1
ATOM 1391 C CA . ILE A 1 178 ? -1.883 -13.977 -13.568 1 98.87 178 ILE A CA 1
ATOM 1392 C C . ILE A 1 178 ? -2.702 -13.873 -12.284 1 98.87 178 ILE A C 1
ATOM 1394 O O . ILE A 1 178 ? -2.313 -14.414 -11.246 1 98.87 178 ILE A O 1
ATOM 1398 N N . ILE A 1 179 ? -3.804 -13.183 -12.368 1 98.54 179 ILE A N 1
ATOM 1399 C CA . ILE A 1 179 ? -4.59 -12.865 -11.18 1 98.54 179 ILE A CA 1
ATOM 1400 C C . ILE A 1 179 ? -6.059 -13.2 -11.429 1 98.54 179 ILE A C 1
ATOM 1402 O O . ILE A 1 179 ? -6.56 -13.035 -12.544 1 98.54 179 ILE A O 1
ATOM 1406 N N . SER A 1 180 ? -6.734 -13.691 -10.431 1 98.51 180 SER A N 1
ATOM 1407 C CA . SER A 1 180 ? -8.174 -13.924 -10.471 1 98.51 180 SER A CA 1
ATOM 1408 C C . SER A 1 180 ? -8.933 -12.827 -9.732 1 98.51 180 SER A C 1
ATOM 1410 O O . SER A 1 180 ? -8.513 -12.39 -8.658 1 98.51 180 SER A O 1
ATOM 1412 N N . VAL A 1 181 ? -10.013 -12.388 -10.367 1 98.28 181 VAL A N 1
ATOM 1413 C CA . VAL A 1 181 ? -10.789 -11.317 -9.749 1 98.28 181 VAL A CA 1
ATOM 1414 C C . VAL A 1 181 ? -12.279 -11.638 -9.842 1 98.28 181 VAL A C 1
ATOM 1416 O O . VAL A 1 181 ? -12.687 -12.496 -10.629 1 98.28 181 VAL A O 1
ATOM 1419 N N . GLN A 1 182 ? -13.065 -10.995 -9.034 1 96.8 182 GLN A N 1
ATOM 1420 C CA . GLN A 1 182 ? -14.516 -11.134 -9.107 1 96.8 182 GLN A CA 1
ATOM 1421 C C . GLN A 1 182 ? -15.069 -10.475 -10.368 1 96.8 182 GLN A C 1
ATOM 1423 O O . GLN A 1 182 ? -15.81 -11.101 -11.128 1 96.8 182 GLN A O 1
ATOM 1428 N N . LYS A 1 183 ? -14.619 -9.184 -10.609 1 97.35 183 LYS A N 1
ATOM 1429 C CA . LYS A 1 183 ? -15.151 -8.448 -11.753 1 97.35 183 LYS A CA 1
ATOM 1430 C C . LYS A 1 183 ? -14.033 -7.762 -12.533 1 97.35 183 LYS A C 1
ATOM 1432 O O . LYS A 1 183 ? -13.082 -7.247 -11.942 1 97.35 183 LYS A O 1
ATOM 1437 N N . ALA A 1 184 ? -14.188 -7.759 -13.857 1 98.03 184 ALA A N 1
ATOM 1438 C CA . ALA A 1 184 ? -13.317 -6.99 -14.742 1 98.03 184 ALA A CA 1
ATOM 1439 C C . ALA A 1 184 ? -14.117 -6.33 -15.862 1 98.03 184 ALA A C 1
ATOM 1441 O O . ALA A 1 184 ? -15.048 -6.93 -16.405 1 98.03 184 ALA A O 1
ATOM 1442 N N . SER A 1 185 ? -13.759 -5.12 -16.178 1 97.51 185 SER A N 1
ATOM 1443 C CA . SER A 1 185 ? -14.334 -4.482 -17.358 1 97.51 185 SER A CA 1
ATOM 1444 C C . SER A 1 185 ? -13.659 -4.971 -18.635 1 97.51 185 SER A C 1
ATOM 1446 O O . SER A 1 185 ? -12.575 -5.555 -18.586 1 97.51 185 SER A O 1
ATOM 1448 N N . ILE A 1 186 ? -14.236 -4.654 -19.7 1 96.92 186 ILE A N 1
ATOM 1449 C CA . ILE A 1 186 ? -13.74 -5.113 -20.993 1 96.92 186 ILE A CA 1
ATOM 1450 C C . ILE A 1 186 ? -12.395 -4.455 -21.293 1 96.92 186 ILE A C 1
ATOM 1452 O O . ILE A 1 186 ? -11.589 -4.996 -22.054 1 96.92 186 ILE A O 1
ATOM 1456 N N . ASN A 1 187 ? -12.137 -3.35 -20.612 1 96.43 187 ASN A N 1
ATOM 1457 C CA . ASN A 1 187 ? -10.892 -2.635 -20.874 1 96.43 187 ASN A CA 1
ATOM 1458 C C . ASN A 1 187 ? -9.826 -2.964 -19.833 1 96.43 187 ASN A C 1
ATOM 1460 O O . ASN A 1 187 ? -8.677 -2.538 -19.959 1 96.43 187 ASN A O 1
ATOM 1464 N N . GLY A 1 188 ? -10.226 -3.654 -18.763 1 97.54 188 GLY A N 1
ATOM 1465 C CA . GLY A 1 188 ? -9.169 -4.173 -17.909 1 97.54 188 GLY A CA 1
ATOM 1466 C C . GLY A 1 188 ? -9.213 -3.614 -16.5 1 97.54 188 GLY A C 1
ATOM 1467 O O . GLY A 1 188 ? -8.384 -3.971 -15.659 1 97.54 188 GLY A O 1
ATOM 1468 N N . THR A 1 189 ? -10.179 -2.694 -16.237 1 97.26 189 THR A N 1
ATOM 1469 C CA . THR A 1 189 ? -10.362 -2.293 -14.847 1 97.26 189 THR A CA 1
ATOM 1470 C C . THR A 1 189 ? -10.955 -3.435 -14.028 1 97.26 189 THR A C 1
ATOM 1472 O O . THR A 1 189 ? -11.898 -4.097 -14.468 1 97.26 189 THR A O 1
ATOM 1475 N N . CYS A 1 190 ? -10.378 -3.681 -12.835 1 97.54 190 CYS A N 1
ATOM 1476 C CA . CYS A 1 190 ? -10.789 -4.861 -12.082 1 97.54 190 CYS A CA 1
ATOM 1477 C C . CYS A 1 190 ? -11.225 -4.484 -10.671 1 97.54 190 CYS A C 1
ATOM 1479 O O . CYS A 1 190 ? -10.722 -3.514 -10.1 1 97.54 190 CYS A O 1
ATOM 1481 N N . SER A 1 191 ? -12.14 -5.29 -10.125 1 95.3 191 SER A N 1
ATOM 1482 C CA . SER A 1 191 ? -12.57 -5.213 -8.733 1 95.3 191 SER A CA 1
ATOM 1483 C C . SER A 1 191 ? -12.287 -6.517 -7.994 1 95.3 191 SER A C 1
ATOM 1485 O O . SER A 1 191 ? -12.682 -7.593 -8.449 1 95.3 191 SER A O 1
ATOM 1487 N N . ILE A 1 192 ? -11.602 -6.402 -6.946 1 95.38 192 ILE A N 1
ATOM 1488 C CA . ILE A 1 192 ? -11.375 -7.527 -6.046 1 95.38 192 ILE A CA 1
ATOM 1489 C C . ILE A 1 192 ? -12.179 -7.331 -4.762 1 95.38 192 ILE A C 1
ATOM 1491 O O . ILE A 1 192 ? -12.067 -6.293 -4.105 1 95.38 192 ILE A O 1
ATOM 1495 N N . GLU A 1 193 ? -12.968 -8.249 -4.466 1 89.73 193 GLU A N 1
ATOM 1496 C CA . GLU A 1 193 ? -13.675 -8.267 -3.189 1 89.73 193 GLU A CA 1
ATOM 1497 C C . GLU A 1 193 ? -12.945 -9.132 -2.166 1 89.73 193 GLU A C 1
ATOM 1499 O O . GLU A 1 193 ? -12.402 -10.184 -2.51 1 89.73 193 GLU A O 1
ATOM 1504 N N . GLY A 1 194 ? -12.973 -8.696 -0.927 1 87.27 194 GLY A N 1
ATOM 1505 C CA . GLY A 1 194 ? -12.248 -9.434 0.095 1 87.27 194 GLY A CA 1
ATOM 1506 C C . GLY A 1 194 ? -10.77 -9.093 0.141 1 87.27 194 GLY A C 1
ATOM 1507 O O . GLY A 1 194 ? -10.377 -7.969 -0.177 1 87.27 194 GLY A O 1
ATOM 1508 N N . ASP A 1 195 ? -10.005 -10.01 0.519 1 88.44 195 ASP A N 1
ATOM 1509 C CA . ASP A 1 195 ? -8.576 -9.776 0.704 1 88.44 195 ASP A CA 1
ATOM 1510 C C . ASP A 1 195 ? -7.864 -9.636 -0.639 1 88.44 195 ASP A C 1
ATOM 1512 O O . ASP A 1 195 ? -8.086 -10.435 -1.551 1 88.44 195 ASP A O 1
ATOM 1516 N N . GLU A 1 196 ? -7.059 -8.684 -0.747 1 92.03 196 GLU A N 1
ATOM 1517 C CA . GLU A 1 196 ? -6.387 -8.404 -2.012 1 92.03 196 GLU A CA 1
ATOM 1518 C C . GLU A 1 196 ? -5.039 -9.117 -2.091 1 92.03 196 GLU A C 1
ATOM 1520 O O . GLU A 1 196 ? -4.501 -9.319 -3.181 1 92.03 196 GLU A O 1
ATOM 1525 N N . PHE A 1 197 ? -4.431 -9.426 -0.929 1 93.14 197 PHE A N 1
ATOM 1526 C CA . PHE A 1 197 ? -3.119 -10.059 -0.867 1 93.14 197 PHE A CA 1
ATOM 1527 C C . PHE A 1 197 ? -2.093 -9.257 -1.66 1 93.14 197 PHE A C 1
ATOM 1529 O O . PHE A 1 197 ? -2.007 -8.036 -1.516 1 93.14 197 PHE A O 1
ATOM 1536 N N . HIS A 1 198 ? -1.217 -9.877 -2.458 1 96.18 198 HIS A N 1
ATOM 1537 C CA . HIS A 1 198 ? -0.201 -9.151 -3.212 1 96.18 198 HIS A CA 1
ATOM 1538 C C . HIS A 1 198 ? -0.649 -8.91 -4.65 1 96.18 198 HIS A C 1
ATOM 1540 O O . HIS A 1 198 ? 0.171 -8.601 -5.517 1 96.18 198 HIS A O 1
ATOM 1546 N N . ASP A 1 199 ? -1.894 -9.044 -4.922 1 97.67 199 ASP A N 1
ATOM 1547 C CA . ASP A 1 199 ? -2.389 -9.078 -6.295 1 97.67 199 ASP A CA 1
ATOM 1548 C C . ASP A 1 199 ? -2.198 -7.727 -6.981 1 97.67 199 ASP A C 1
ATOM 1550 O O . ASP A 1 199 ? -1.809 -7.668 -8.149 1 97.67 199 ASP A O 1
ATOM 1554 N N . ILE A 1 200 ? -2.503 -6.668 -6.246 1 97.19 200 ILE A N 1
ATOM 1555 C CA . ILE A 1 200 ? -2.359 -5.339 -6.829 1 97.19 200 ILE A CA 1
ATOM 1556 C C . ILE A 1 200 ? -0.888 -5.066 -7.137 1 97.19 200 ILE A C 1
ATOM 1558 O O . ILE A 1 200 ? -0.555 -4.559 -8.21 1 97.19 200 ILE A O 1
ATOM 1562 N N . ASP A 1 201 ? -0.019 -5.461 -6.273 1 97.37 201 ASP A N 1
ATOM 1563 C CA . ASP A 1 201 ? 1.415 -5.242 -6.434 1 97.37 201 ASP A CA 1
ATOM 1564 C C . ASP A 1 201 ? 1.942 -5.95 -7.68 1 97.37 201 ASP A C 1
ATOM 1566 O O . ASP A 1 201 ? 2.656 -5.35 -8.487 1 97.37 201 ASP A O 1
ATOM 1570 N N . ILE A 1 202 ? 1.535 -7.195 -7.911 1 98.02 202 ILE A N 1
ATOM 1571 C CA . ILE A 1 202 ? 2.125 -7.934 -9.022 1 98.02 202 ILE A CA 1
ATOM 1572 C C . ILE A 1 202 ? 1.492 -7.482 -10.336 1 98.02 202 ILE A C 1
ATOM 1574 O O . ILE A 1 202 ? 2.121 -7.557 -11.394 1 98.02 202 ILE A O 1
ATOM 1578 N N . ALA A 1 203 ? 0.252 -6.989 -10.253 1 98.25 203 ALA A N 1
ATOM 1579 C CA . ALA A 1 203 ? -0.355 -6.409 -11.448 1 98.25 203 ALA A CA 1
ATOM 1580 C C . ALA A 1 203 ? 0.43 -5.191 -11.927 1 98.25 203 ALA A C 1
ATOM 1582 O O . ALA A 1 203 ? 0.6 -4.988 -13.131 1 98.25 203 ALA A O 1
ATOM 1583 N N . ILE A 1 204 ? 0.891 -4.415 -10.981 1 97.41 204 ILE A N 1
ATOM 1584 C CA . ILE A 1 204 ? 1.64 -3.207 -11.308 1 97.41 204 ILE A CA 1
ATOM 1585 C C . ILE A 1 204 ? 3.065 -3.578 -11.716 1 97.41 204 ILE A C 1
ATOM 1587 O O . ILE A 1 204 ? 3.623 -2.992 -12.647 1 97.41 204 ILE A O 1
ATOM 1591 N N . ALA A 1 205 ? 3.633 -4.558 -11.137 1 97.46 205 ALA A N 1
ATOM 1592 C CA . ALA A 1 205 ? 5.052 -4.883 -11.263 1 97.46 205 ALA A CA 1
ATOM 1593 C C . ALA A 1 205 ? 5.324 -5.663 -12.546 1 97.46 205 ALA A C 1
ATOM 1595 O O . ALA A 1 205 ? 6.435 -5.624 -13.08 1 97.46 205 ALA A O 1
ATOM 1596 N N . ALA A 1 206 ? 4.367 -6.397 -13.069 1 98.44 206 ALA A N 1
ATOM 1597 C CA . ALA A 1 206 ? 4.608 -7.33 -14.166 1 98.44 206 ALA A CA 1
ATOM 1598 C C . ALA A 1 206 ? 4.534 -6.621 -15.515 1 98.44 206 ALA A C 1
ATOM 1600 O O . ALA A 1 206 ? 3.749 -5.686 -15.69 1 98.44 206 ALA A O 1
ATOM 1601 N N . ARG A 1 207 ? 5.273 -7.075 -16.448 1 98.07 207 ARG A N 1
ATOM 1602 C CA . ARG A 1 207 ? 5.256 -6.552 -17.81 1 98.07 207 ARG A CA 1
ATOM 1603 C C . ARG A 1 207 ? 3.967 -6.937 -18.529 1 98.07 207 ARG A C 1
ATOM 1605 O O . ARG A 1 207 ? 3.46 -6.177 -19.357 1 98.07 207 ARG A O 1
ATOM 1612 N N . LYS A 1 208 ? 3.486 -8.138 -18.238 1 98.59 208 LYS A N 1
ATOM 1613 C CA . LYS A 1 208 ? 2.252 -8.673 -18.806 1 98.59 208 LYS A CA 1
ATOM 1614 C C . LYS A 1 208 ? 1.319 -9.183 -17.711 1 98.59 208 LYS A C 1
ATOM 1616 O O . LYS A 1 208 ? 1.746 -9.911 -16.813 1 98.59 208 LYS A O 1
ATOM 1621 N N . VAL A 1 209 ? 0.065 -8.793 -17.816 1 98.83 209 VAL A N 1
ATOM 1622 C CA . VAL A 1 209 ? -0.885 -9.198 -16.785 1 98.83 209 VAL A CA 1
ATOM 1623 C C . VAL A 1 209 ? -2.113 -9.832 -17.434 1 98.83 209 VAL A C 1
ATOM 1625 O O . VAL A 1 209 ? -2.746 -9.227 -18.302 1 98.83 209 VAL A O 1
ATOM 1628 N N . ILE A 1 210 ? -2.415 -11.016 -17.029 1 98.92 210 ILE A N 1
ATOM 1629 C CA . ILE A 1 210 ? -3.647 -11.703 -17.4 1 98.92 210 ILE A CA 1
ATOM 1630 C C . ILE A 1 210 ? -4.6 -11.733 -16.208 1 98.92 210 ILE A C 1
ATOM 1632 O O . ILE A 1 210 ? -4.228 -12.176 -15.118 1 98.92 210 ILE A O 1
ATOM 1636 N N . VAL A 1 211 ? -5.785 -11.257 -16.423 1 98.8 211 VAL A N 1
ATOM 1637 C CA . VAL A 1 211 ? -6.801 -11.307 -15.377 1 98.8 211 VAL A CA 1
ATOM 1638 C C . VAL A 1 211 ? -7.892 -12.303 -15.763 1 98.8 211 VAL A C 1
ATOM 1640 O O . VAL A 1 211 ? -8.48 -12.202 -16.843 1 98.8 211 VAL A O 1
ATOM 1643 N N . ILE A 1 212 ? -8.061 -13.243 -14.9 1 98.48 212 ILE A N 1
ATOM 1644 C CA . ILE A 1 212 ? -9.193 -14.155 -15.023 1 98.48 212 ILE A CA 1
ATOM 1645 C C . ILE A 1 212 ? -10.338 -13.68 -14.131 1 98.48 212 ILE A C 1
ATOM 1647 O O . ILE A 1 212 ? -10.161 -13.508 -12.923 1 98.48 212 ILE A O 1
ATOM 1651 N N . ALA A 1 213 ? -11.478 -13.504 -14.743 1 98.47 213 ALA A N 1
ATOM 1652 C CA . ALA A 1 213 ? -12.575 -12.875 -14.012 1 98.47 213 ALA A CA 1
ATOM 1653 C C . ALA A 1 213 ? -13.794 -13.791 -13.957 1 98.47 213 ALA A C 1
ATOM 1655 O O . ALA A 1 213 ? -14.115 -14.467 -14.937 1 98.47 213 ALA A O 1
ATOM 1656 N N . GLU A 1 214 ? -14.431 -13.763 -12.851 1 97.32 214 GLU A N 1
ATOM 1657 C CA . GLU A 1 214 ? -15.705 -14.462 -12.708 1 97.32 214 GLU A CA 1
ATOM 1658 C C . GLU A 1 214 ? -16.801 -13.784 -13.525 1 97.32 214 GLU A C 1
ATOM 1660 O O . GLU A 1 214 ? -17.628 -14.457 -14.143 1 97.32 214 GLU A O 1
ATOM 1665 N N . GLU A 1 215 ? -16.778 -12.416 -13.501 1 96.11 215 GLU A N 1
ATOM 1666 C CA . GLU A 1 215 ? -17.74 -11.614 -14.252 1 96.11 215 GLU A CA 1
ATOM 1667 C C . GLU A 1 215 ? -17.036 -10.56 -15.101 1 96.11 215 GLU A C 1
ATOM 1669 O O . GLU A 1 215 ? -16.114 -9.89 -14.631 1 96.11 215 GLU A O 1
ATOM 1674 N N . ILE A 1 216 ? -17.445 -10.441 -16.303 1 97.26 216 ILE A N 1
ATOM 1675 C CA . ILE A 1 216 ? -17.054 -9.31 -17.137 1 97.26 216 ILE A CA 1
ATOM 1676 C C . ILE A 1 216 ? -18.182 -8.282 -17.176 1 97.26 216 ILE A C 1
ATOM 1678 O O . ILE A 1 216 ? -19.338 -8.629 -17.428 1 97.26 216 ILE A O 1
ATOM 1682 N N . VAL A 1 217 ? -17.843 -7.058 -16.863 1 95.7 217 VAL A N 1
ATOM 1683 C CA . VAL A 1 217 ? -18.87 -6.025 -16.776 1 95.7 217 VAL A CA 1
ATOM 1684 C C . VAL A 1 217 ? -18.536 -4.883 -17.733 1 95.7 217 VAL A C 1
ATOM 1686 O O . VAL A 1 217 ? -17.419 -4.804 -18.249 1 95.7 217 VAL A O 1
ATOM 1689 N N . SER A 1 218 ? -19.545 -4.016 -18.008 1 94.24 218 SER A N 1
ATOM 1690 C CA . SER A 1 218 ? -19.336 -2.862 -18.876 1 94.24 218 SER A CA 1
ATOM 1691 C C . SER A 1 218 ? -18.502 -1.791 -18.182 1 94.24 218 SER A C 1
ATOM 1693 O O . SER A 1 218 ? -18.335 -1.821 -16.961 1 94.24 218 SER A O 1
ATOM 1695 N N . GLU A 1 219 ? -17.992 -0.923 -18.983 1 92.43 219 GLU A N 1
ATOM 1696 C CA . GLU A 1 219 ? -17.26 0.213 -18.433 1 92.43 219 GLU A CA 1
ATOM 1697 C C . GLU A 1 219 ? -18.158 1.074 -17.549 1 92.43 219 GLU A C 1
ATOM 1699 O O . GLU A 1 219 ? -17.71 1.607 -16.532 1 92.43 219 GLU A O 1
ATOM 1704 N N . GLU A 1 220 ? -19.408 1.216 -17.872 1 90.93 220 GLU A N 1
ATOM 1705 C CA . GLU A 1 220 ? -20.368 1.995 -17.096 1 90.93 220 GLU A CA 1
ATOM 1706 C C . GLU A 1 220 ? -20.612 1.364 -15.728 1 90.93 220 GLU A C 1
ATOM 1708 O O . GLU A 1 220 ? -20.645 2.063 -14.713 1 90.93 220 GLU A O 1
ATOM 1713 N N . GLU A 1 221 ? -20.686 0.099 -15.741 1 88.98 221 GLU A N 1
ATOM 1714 C CA . GLU A 1 221 ? -20.975 -0.617 -14.502 1 88.98 221 GLU A CA 1
ATOM 1715 C C . GLU A 1 221 ? -19.801 -0.535 -13.531 1 88.98 221 GLU A C 1
ATOM 1717 O O . GLU A 1 221 ? -19.987 -0.248 -12.346 1 88.98 221 GLU A O 1
ATOM 1722 N N . ILE A 1 222 ? -18.611 -0.758 -14.054 1 91.45 222 ILE A N 1
ATOM 1723 C CA . ILE A 1 222 ? -17.447 -0.827 -13.178 1 91.45 222 ILE A CA 1
ATOM 1724 C C . ILE A 1 222 ? -17.144 0.558 -12.612 1 91.45 222 ILE A C 1
ATOM 1726 O O . ILE A 1 222 ? -16.538 0.681 -11.545 1 91.45 222 ILE A O 1
ATOM 1730 N N . ARG A 1 223 ? -17.598 1.665 -13.228 1 87.48 223 ARG A N 1
ATOM 1731 C CA . ARG A 1 223 ? -17.324 3.041 -12.825 1 87.48 223 ARG A CA 1
ATOM 1732 C C . ARG A 1 223 ? -18.34 3.523 -11.796 1 87.48 223 ARG A C 1
ATOM 1734 O O . ARG A 1 223 ? -18.16 4.579 -11.186 1 87.48 223 ARG A O 1
ATOM 1741 N N . ARG A 1 224 ? -19.483 2.726 -11.617 1 83.45 224 ARG A N 1
ATOM 1742 C CA . ARG A 1 224 ? -20.545 3.142 -10.707 1 83.45 224 ARG A CA 1
ATOM 1743 C C . ARG A 1 224 ? -20.019 3.293 -9.284 1 83.45 224 ARG A C 1
ATOM 1745 O O . ARG A 1 224 ? -20.507 4.129 -8.521 1 83.45 224 ARG A O 1
ATOM 1752 N N . ASP A 1 225 ? -19.085 2.412 -8.963 1 81.4 225 ASP A N 1
ATOM 1753 C CA . ASP A 1 225 ? -18.433 2.494 -7.659 1 81.4 225 ASP A CA 1
ATOM 1754 C C . ASP A 1 225 ? -16.915 2.391 -7.797 1 81.4 225 ASP A C 1
ATOM 1756 O O . ASP A 1 225 ? -16.326 1.357 -7.476 1 81.4 225 ASP A O 1
ATOM 1760 N N . PRO A 1 226 ? -16.381 3.452 -8.11 1 82.47 226 PRO A N 1
ATOM 1761 C CA . PRO A 1 226 ? -14.953 3.421 -8.433 1 82.47 226 PRO A CA 1
ATOM 1762 C C . PRO A 1 226 ? -14.085 3.048 -7.234 1 82.47 226 PRO A C 1
ATOM 1764 O O . PRO A 1 226 ? -12.971 2.545 -7.406 1 82.47 226 PRO A O 1
ATOM 1767 N N . ALA A 1 227 ? -14.565 3.23 -6.037 1 78.26 227 ALA A N 1
ATOM 1768 C CA . ALA A 1 227 ? -13.802 2.928 -4.829 1 78.26 227 ALA A CA 1
ATOM 1769 C C . ALA A 1 227 ? -13.606 1.423 -4.666 1 78.26 227 ALA A C 1
ATOM 1771 O O . ALA A 1 227 ? -12.768 0.982 -3.876 1 78.26 227 ALA A O 1
ATOM 1772 N N . LYS A 1 228 ? -14.288 0.652 -5.492 1 84.42 228 LYS A N 1
ATOM 1773 C CA . LYS A 1 228 ? -14.194 -0.803 -5.404 1 84.42 228 LYS A CA 1
ATOM 1774 C C . LYS A 1 228 ? -13.173 -1.348 -6.398 1 84.42 228 LYS A C 1
ATOM 1776 O O . LYS A 1 228 ? -12.841 -2.535 -6.367 1 84.42 228 LYS A O 1
ATOM 1781 N N . ASN A 1 229 ? -12.702 -0.463 -7.241 1 90.86 229 ASN A N 1
ATOM 1782 C CA . ASN A 1 229 ? -11.767 -0.912 -8.267 1 90.86 229 ASN A CA 1
ATOM 1783 C C . ASN A 1 229 ? -10.336 -0.961 -7.739 1 90.86 229 ASN A C 1
ATOM 1785 O O . ASN A 1 229 ? -9.827 0.034 -7.22 1 90.86 229 ASN A O 1
ATOM 1789 N N . SER A 1 230 ? -9.758 -2.113 -7.902 1 93.05 230 SER A N 1
ATOM 1790 C CA . SER A 1 230 ? -8.461 -2.363 -7.28 1 93.05 230 SER A CA 1
ATOM 1791 C C . SER A 1 230 ? -7.33 -2.256 -8.298 1 93.05 230 SER A C 1
ATOM 1793 O O . SER A 1 230 ? -6.212 -1.867 -7.953 1 93.05 230 SER A O 1
ATOM 1795 N N . ILE A 1 231 ? -7.576 -2.663 -9.537 1 95.93 231 ILE A N 1
ATOM 1796 C CA . ILE A 1 231 ? -6.538 -2.719 -10.561 1 95.93 231 ILE A CA 1
ATOM 1797 C C . ILE A 1 231 ? -6.943 -1.858 -11.755 1 95.93 231 ILE A C 1
ATOM 1799 O O . ILE A 1 231 ? -7.983 -2.095 -12.375 1 95.93 231 ILE A O 1
ATOM 1803 N N . PRO A 1 232 ? -6.149 -0.905 -12.084 1 94.04 232 PRO A N 1
ATOM 1804 C CA . PRO A 1 232 ? -6.489 -0.046 -13.221 1 94.04 232 PRO A CA 1
ATOM 1805 C C . PRO A 1 232 ? -6.244 -0.724 -14.567 1 94.04 232 PRO A C 1
ATOM 1807 O O . PRO A 1 232 ? -5.402 -1.62 -14.666 1 94.04 232 PRO A O 1
ATOM 1810 N N . GLN A 1 233 ? -6.838 -0.244 -15.566 1 94.85 233 GLN A N 1
ATOM 1811 C CA . GLN A 1 233 ? -6.858 -0.886 -16.877 1 94.85 233 GLN A CA 1
ATOM 1812 C C . GLN A 1 233 ? -5.472 -0.875 -17.515 1 94.85 233 GLN A C 1
ATOM 1814 O O . GLN A 1 233 ? -5.138 -1.764 -18.302 1 94.85 233 GLN A O 1
ATOM 1819 N N . PHE A 1 234 ? -4.605 0.065 -17.201 1 94.78 234 PHE A N 1
ATOM 1820 C CA . PHE A 1 234 ? -3.327 0.177 -17.894 1 94.78 234 PHE A CA 1
ATOM 1821 C C . PHE A 1 234 ? -2.376 -0.932 -17.459 1 94.78 234 PHE A C 1
ATOM 1823 O O . PHE A 1 234 ? -1.374 -1.194 -18.126 1 94.78 234 PHE A O 1
ATOM 1830 N N . CYS A 1 235 ? -2.686 -1.608 -16.352 1 96.76 235 CYS A N 1
ATOM 1831 C CA . CYS A 1 235 ? -1.86 -2.704 -15.856 1 96.76 235 CYS A CA 1
ATOM 1832 C C . CYS A 1 235 ? -2.214 -4.012 -16.553 1 96.76 235 CYS A C 1
ATOM 1834 O O . CYS A 1 235 ? -1.451 -4.978 -16.495 1 96.76 235 CYS A O 1
ATOM 1836 N N . VAL A 1 236 ? -3.361 -4.081 -17.207 1 98.48 236 VAL A N 1
ATOM 1837 C CA . VAL A 1 236 ? -3.928 -5.354 -17.638 1 98.48 236 VAL A CA 1
ATOM 1838 C C . VAL A 1 236 ? -3.773 -5.504 -19.15 1 98.48 236 VAL A C 1
ATOM 1840 O O . VAL A 1 236 ? -4.099 -4.586 -19.907 1 98.48 236 VAL A O 1
ATOM 1843 N N . ASP A 1 237 ? -3.332 -6.644 -19.564 1 98.63 237 ASP A N 1
ATOM 1844 C CA . ASP A 1 237 ? -3.132 -6.891 -20.988 1 98.63 237 ASP A CA 1
ATOM 1845 C C . ASP A 1 237 ? -4.225 -7.799 -21.547 1 98.63 237 ASP A C 1
ATOM 1847 O O . ASP A 1 237 ? -4.56 -7.72 -22.731 1 98.63 237 ASP A O 1
ATOM 1851 N N . ALA A 1 238 ? -4.753 -8.661 -20.65 1 98.75 238 ALA A N 1
ATOM 1852 C CA . ALA A 1 238 ? -5.797 -9.585 -21.084 1 98.75 238 ALA A CA 1
ATOM 1853 C C . ALA A 1 238 ? -6.856 -9.765 -20.001 1 98.75 238 ALA A C 1
ATOM 1855 O O . ALA A 1 238 ? -6.529 -9.877 -18.817 1 98.75 238 ALA A O 1
ATOM 1856 N N . VAL A 1 239 ? -8.003 -9.715 -20.432 1 98.69 239 VAL A N 1
ATOM 1857 C CA . VAL A 1 239 ? -9.156 -10.008 -19.587 1 98.69 239 VAL A CA 1
ATOM 1858 C C . VAL A 1 239 ? -9.84 -11.284 -20.071 1 98.69 239 VAL A C 1
ATOM 1860 O O . VAL A 1 239 ? -10.254 -11.373 -21.23 1 98.69 239 VAL A O 1
ATOM 1863 N N . VAL A 1 240 ? -10.012 -12.232 -19.185 1 98.71 240 VAL A N 1
ATOM 1864 C CA . VAL A 1 240 ? -10.556 -13.528 -19.577 1 98.71 240 VAL A CA 1
ATOM 1865 C C . VAL A 1 240 ? -11.749 -13.878 -18.69 1 98.71 240 VAL A C 1
ATOM 1867 O O . VAL A 1 240 ? -11.647 -13.848 -17.461 1 98.71 240 VAL A O 1
ATOM 1870 N N . HIS A 1 241 ? -12.847 -14.194 -19.293 1 98.05 241 HIS A N 1
ATOM 1871 C CA . HIS A 1 241 ? -14.022 -14.652 -18.56 1 98.05 241 HIS A CA 1
ATOM 1872 C C . HIS A 1 241 ? -13.921 -16.138 -18.231 1 98.05 241 HIS A C 1
ATOM 1874 O O . HIS A 1 241 ? -14.003 -16.983 -19.125 1 98.05 241 HIS A O 1
ATOM 1880 N N . VAL A 1 242 ? -13.744 -16.424 -16.938 1 97.73 242 VAL A N 1
ATOM 1881 C CA . VAL A 1 242 ? -13.584 -17.818 -16.536 1 97.73 242 VAL A CA 1
ATOM 1882 C C . VAL A 1 242 ? -14.402 -18.09 -15.276 1 97.73 242 VAL A C 1
ATOM 1884 O O . VAL A 1 242 ? -13.846 -18.23 -14.185 1 97.73 242 VAL A O 1
ATOM 1887 N N . PRO A 1 243 ? -15.691 -18.324 -15.415 1 93.78 243 PRO A N 1
ATOM 1888 C CA . PRO A 1 243 ? -16.473 -18.714 -14.24 1 93.78 243 PRO A CA 1
ATOM 1889 C C . PRO A 1 243 ? -15.898 -19.935 -13.525 1 93.78 243 PRO A C 1
ATOM 1891 O O . PRO A 1 243 ? -15.533 -20.918 -14.174 1 93.78 243 PRO A O 1
ATOM 1894 N N . TYR A 1 244 ? -15.73 -19.832 -12.227 1 94.66 244 TYR A N 1
ATOM 1895 C CA . TYR A 1 244 ? -15.141 -20.867 -11.384 1 94.66 244 TYR A CA 1
ATOM 1896 C C . TYR A 1 244 ? -13.68 -21.1 -11.747 1 94.66 244 TYR A C 1
ATOM 1898 O O . TYR A 1 244 ? -13.17 -22.215 -11.611 1 94.66 244 TYR A O 1
ATOM 1906 N N . GLY A 1 245 ? -13.087 -20.068 -12.255 1 97.55 245 GLY A N 1
ATOM 1907 C CA . GLY A 1 245 ? -11.704 -20.175 -12.689 1 97.55 245 GLY A CA 1
ATOM 1908 C C . GLY A 1 245 ? -10.737 -20.424 -11.546 1 97.55 245 GLY A C 1
ATOM 1909 O O . GLY A 1 245 ? -9.614 -20.883 -11.765 1 97.55 245 GLY A O 1
ATOM 1910 N N . THR A 1 246 ? -11.169 -20.221 -10.287 1 97.91 246 THR A N 1
ATOM 1911 C CA . THR A 1 246 ? -10.3 -20.377 -9.126 1 97.91 246 THR A CA 1
ATOM 1912 C C . THR A 1 246 ? -10.468 -21.762 -8.507 1 97.91 246 THR A C 1
ATOM 1914 O O . THR A 1 246 ? -9.722 -22.137 -7.6 1 97.91 246 THR A O 1
ATOM 1917 N N . HIS A 1 247 ? -11.404 -22.515 -8.938 1 96.71 247 HIS A N 1
ATOM 1918 C CA . HIS A 1 247 ? -11.583 -23.843 -8.363 1 96.71 247 HIS A CA 1
ATOM 1919 C C . HIS A 1 247 ? -10.298 -24.659 -8.45 1 96.71 247 HIS A C 1
ATOM 1921 O O . HIS A 1 247 ? -9.67 -24.725 -9.51 1 96.71 247 HIS A O 1
ATOM 1927 N N . PRO A 1 248 ? -10.02 -25.182 -7.346 1 96.9 248 PRO A N 1
ATOM 1928 C CA . PRO A 1 248 ? -10.752 -25.521 -6.123 1 96.9 248 PRO A CA 1
ATOM 1929 C C . PRO A 1 248 ? -10.612 -24.456 -5.038 1 96.9 248 PRO A C 1
ATOM 1931 O O . PRO A 1 248 ? -11.182 -24.597 -3.953 1 96.9 248 PRO A O 1
ATOM 1934 N N . SER A 1 249 ? -9.881 -23.422 -5.202 1 96.43 249 SER A N 1
ATOM 1935 C CA . SER A 1 249 ? -9.76 -22.357 -4.211 1 96.43 249 SER A CA 1
ATOM 1936 C C . SER A 1 249 ? -11.025 -21.507 -4.156 1 96.43 249 SER A C 1
ATOM 1938 O O . SER A 1 249 ? -11.866 -21.577 -5.055 1 96.43 249 SER A O 1
ATOM 1940 N N . GLN A 1 250 ? -11.156 -20.792 -3.096 1 94.59 250 GLN A N 1
ATOM 1941 C CA . GLN A 1 250 ? -12.351 -19.983 -2.879 1 94.59 250 GLN A CA 1
ATOM 1942 C C . GLN A 1 250 ? -12.276 -18.672 -3.656 1 94.59 250 GLN A C 1
ATOM 1944 O O . GLN A 1 250 ? -11.187 -18.216 -4.011 1 94.59 250 GLN A O 1
ATOM 1949 N N . LEU A 1 251 ? -13.394 -18.149 -3.975 1 94.26 251 LEU A N 1
ATOM 1950 C CA . LEU A 1 251 ? -13.579 -16.775 -4.431 1 94.26 251 LEU A CA 1
ATOM 1951 C C . LEU A 1 251 ? -14.593 -16.045 -3.556 1 94.26 251 LEU A C 1
ATOM 1953 O O . LEU A 1 251 ? -15.794 -16.311 -3.637 1 94.26 251 LEU A O 1
ATOM 1957 N N . TYR A 1 252 ? -14.044 -15.156 -2.755 1 91.42 252 TYR A N 1
ATOM 1958 C CA . TYR A 1 252 ? -14.821 -14.46 -1.735 1 91.42 252 TYR A CA 1
ATOM 1959 C C . TYR A 1 252 ? -16.116 -13.907 -2.318 1 91.42 252 TYR A C 1
ATOM 1961 O O . TYR A 1 252 ? -16.112 -13.301 -3.392 1 91.42 252 TYR A O 1
ATOM 1969 N N . ASN A 1 253 ? -17.289 -14.191 -1.693 1 86.91 253 ASN A N 1
ATOM 1970 C CA . ASN A 1 253 ? -18.639 -13.727 -1.996 1 86.91 253 ASN A CA 1
ATOM 1971 C C . ASN A 1 253 ? -19.25 -14.503 -3.159 1 86.91 253 ASN A C 1
ATOM 1973 O O . ASN A 1 253 ? -20.407 -14.279 -3.521 1 86.91 253 ASN A O 1
ATOM 1977 N N . TYR A 1 254 ? -18.566 -15.484 -3.748 1 89.86 254 TYR A N 1
ATOM 1978 C CA . TYR A 1 254 ? -19.084 -16.241 -4.882 1 89.86 254 TYR A CA 1
ATOM 1979 C C . TYR A 1 254 ? -19.178 -17.725 -4.549 1 89.86 254 TYR A C 1
ATOM 1981 O O . TYR A 1 254 ? -20.273 -18.291 -4.511 1 89.86 254 TYR A O 1
ATOM 1989 N N . TYR A 1 255 ? -18.046 -18.331 -4.234 1 90.76 255 TYR A N 1
ATOM 1990 C CA . TYR A 1 255 ? -18.05 -19.741 -3.862 1 90.76 255 TYR A CA 1
ATOM 1991 C C . TYR A 1 255 ? -16.899 -20.059 -2.916 1 90.76 255 TYR A C 1
ATOM 1993 O O . TYR A 1 255 ? -15.873 -19.374 -2.924 1 90.76 255 TYR A O 1
ATOM 2001 N N . ASP A 1 256 ? -17.063 -21.066 -2.12 1 91.25 256 ASP A N 1
ATOM 2002 C CA . ASP A 1 256 ? -16.073 -21.507 -1.142 1 91.25 256 ASP A CA 1
ATOM 2003 C C . ASP A 1 256 ? -15.101 -22.511 -1.758 1 91.25 256 ASP A C 1
ATOM 2005 O O . ASP A 1 256 ? -15.277 -22.929 -2.905 1 91.25 256 ASP A O 1
ATOM 2009 N N . TYR A 1 257 ? -14.036 -22.768 -1.023 1 93.64 257 TYR A N 1
ATOM 2010 C CA . TYR A 1 257 ? -13.089 -23.763 -1.512 1 93.64 257 TYR A CA 1
ATOM 2011 C C . TYR A 1 257 ? -13.712 -25.154 -1.515 1 93.64 257 TYR A C 1
ATOM 2013 O O . TYR A 1 257 ? -14.638 -25.428 -0.748 1 93.64 257 TYR A O 1
ATOM 2021 N N . ASP A 1 258 ? -13.263 -26.021 -2.342 1 93.9 258 ASP A N 1
ATOM 2022 C CA . ASP A 1 258 ? -13.759 -27.385 -2.501 1 93.9 258 ASP A CA 1
ATOM 2023 C C . ASP A 1 258 ? -12.944 -28.367 -1.663 1 93.9 258 ASP A C 1
ATOM 2025 O O . ASP A 1 258 ? -11.949 -28.92 -2.138 1 93.9 258 ASP A O 1
ATOM 2029 N N . ALA A 1 259 ? -13.422 -28.634 -0.482 1 93.19 259 ALA A N 1
ATOM 2030 C CA . ALA A 1 259 ? -12.713 -29.492 0.464 1 93.19 259 ALA A CA 1
ATOM 2031 C C . ALA A 1 259 ? -12.499 -30.887 -0.115 1 93.19 259 ALA A C 1
ATOM 2033 O O . ALA A 1 259 ? -11.428 -31.476 0.046 1 93.19 259 ALA A O 1
ATOM 2034 N N . ASP A 1 260 ? -13.492 -31.425 -0.778 1 92.31 260 ASP A N 1
ATOM 2035 C CA . ASP A 1 260 ? -13.409 -32.772 -1.334 1 92.31 260 ASP A CA 1
ATOM 2036 C C . ASP A 1 260 ? -12.335 -32.854 -2.416 1 92.31 260 ASP A C 1
ATOM 2038 O O . ASP A 1 260 ? -11.653 -33.873 -2.544 1 92.31 260 ASP A O 1
ATOM 2042 N N . PHE A 1 261 ? -12.235 -31.844 -3.159 1 95.67 261 PHE A N 1
ATOM 2043 C CA . PHE A 1 261 ? -11.203 -31.829 -4.188 1 95.67 261 PHE A CA 1
ATOM 2044 C C . PHE A 1 261 ? -9.813 -31.801 -3.562 1 95.67 261 PHE A C 1
ATOM 2046 O O . PHE A 1 261 ? -8.907 -32.501 -4.017 1 95.67 261 PHE A O 1
ATOM 2053 N N . TYR A 1 262 ? -9.635 -30.991 -2.55 1 96.5 262 TYR A N 1
ATOM 2054 C CA . TYR A 1 262 ? -8.343 -30.907 -1.879 1 96.5 262 TYR A CA 1
ATOM 2055 C C . TYR A 1 262 ? -7.972 -32.241 -1.241 1 96.5 262 TYR A C 1
ATOM 2057 O O . TYR A 1 262 ? -6.808 -32.646 -1.266 1 96.5 262 TYR A O 1
ATOM 2065 N N . LYS A 1 263 ? -8.949 -32.909 -0.686 1 95.69 263 LYS A N 1
ATOM 2066 C CA . LYS A 1 263 ? -8.704 -34.232 -0.118 1 95.69 263 LYS A CA 1
ATOM 2067 C C . LYS A 1 263 ? -8.281 -35.224 -1.198 1 95.69 263 LYS A C 1
ATOM 2069 O O . LYS A 1 263 ? -7.369 -36.026 -0.988 1 95.69 263 LYS A O 1
ATOM 2074 N N . MET A 1 264 ? -8.992 -35.211 -2.277 1 96.32 264 MET A N 1
ATOM 2075 C CA . MET A 1 264 ? -8.631 -36.061 -3.408 1 96.32 264 MET A CA 1
ATOM 2076 C C . MET A 1 264 ? -7.217 -35.754 -3.89 1 96.32 264 MET A C 1
ATOM 2078 O O . MET A 1 264 ? -6.414 -36.666 -4.091 1 96.32 264 MET A O 1
ATOM 2082 N N . TYR A 1 265 ? -6.933 -34.458 -4.06 1 97.16 265 TYR A N 1
ATOM 2083 C CA . TYR A 1 265 ? -5.608 -34.049 -4.513 1 97.16 265 TYR A CA 1
ATOM 2084 C C . TYR A 1 265 ? -4.531 -34.516 -3.542 1 97.16 265 TYR A C 1
ATOM 2086 O O . TYR A 1 265 ? -3.451 -34.939 -3.959 1 97.16 265 TYR A O 1
ATOM 2094 N N . ASP A 1 266 ? -4.822 -34.389 -2.328 1 95.88 266 ASP A N 1
ATOM 2095 C CA . ASP A 1 266 ? -3.89 -34.85 -1.304 1 95.88 266 ASP A CA 1
ATOM 2096 C C . ASP A 1 266 ? -3.559 -36.329 -1.488 1 95.88 266 ASP A C 1
ATOM 2098 O O . ASP A 1 266 ? -2.402 -36.733 -1.354 1 95.88 266 ASP A O 1
ATOM 2102 N N . LYS A 1 267 ? -4.495 -37.112 -1.819 1 96.65 267 LYS A N 1
ATOM 2103 C CA . LYS A 1 267 ? -4.311 -38.549 -2.003 1 96.65 267 LYS A CA 1
ATOM 2104 C C . LYS A 1 267 ? -3.507 -38.843 -3.267 1 96.65 267 LYS A C 1
ATOM 2106 O O . LYS A 1 267 ? -2.566 -39.638 -3.239 1 96.65 267 LYS A O 1
ATOM 2111 N N . VAL A 1 268 ? -3.82 -38.205 -4.364 1 97.46 268 VAL A N 1
ATOM 2112 C CA . VAL A 1 268 ? -3.247 -38.577 -5.653 1 97.46 268 VAL A CA 1
ATOM 2113 C C . VAL A 1 268 ? -1.813 -38.06 -5.75 1 97.46 268 VAL A C 1
ATOM 2115 O O . VAL A 1 268 ? -1.048 -38.493 -6.614 1 97.46 268 VAL A O 1
ATOM 2118 N N . THR A 1 269 ? -1.422 -37.108 -4.904 1 97.32 269 THR A N 1
ATOM 2119 C CA . THR A 1 269 ? -0.085 -36.532 -4.992 1 97.32 269 THR A CA 1
ATOM 2120 C C . THR A 1 269 ? 0.921 -37.377 -4.216 1 97.32 269 THR A C 1
ATOM 2122 O O . THR A 1 269 ? 2.112 -37.06 -4.184 1 97.32 269 THR A O 1
ATOM 2125 N N . LYS A 1 270 ? 0.527 -38.412 -3.617 1 96.04 270 LYS A N 1
ATOM 2126 C CA . LYS A 1 270 ? 1.398 -39.249 -2.796 1 96.04 270 LYS A CA 1
ATOM 2127 C C . LYS A 1 270 ? 2.374 -40.041 -3.662 1 96.04 270 LYS A C 1
ATOM 2129 O O . LYS A 1 270 ? 3.464 -40.397 -3.21 1 96.04 270 LYS A O 1
ATOM 2134 N N . THR A 1 271 ? 1.943 -40.382 -4.93 1 96.89 271 THR A N 1
ATOM 2135 C CA . THR A 1 271 ? 2.823 -41.123 -5.827 1 96.89 271 THR A CA 1
ATOM 2136 C C . THR A 1 271 ? 2.899 -40.444 -7.192 1 96.89 271 THR A C 1
ATOM 2138 O O . THR A 1 271 ? 1.964 -39.753 -7.6 1 96.89 271 THR A O 1
ATOM 2141 N N . ASP A 1 272 ? 3.973 -40.746 -7.888 1 97.22 272 ASP A N 1
ATOM 2142 C CA . ASP A 1 272 ? 4.132 -40.204 -9.234 1 97.22 272 ASP A CA 1
ATOM 2143 C C . ASP A 1 272 ? 3.036 -40.716 -10.165 1 97.22 272 ASP A C 1
ATOM 2145 O O . ASP A 1 272 ? 2.476 -39.951 -10.954 1 97.22 272 ASP A O 1
ATOM 2149 N N . GLU A 1 273 ? 2.819 -41.971 -10.047 1 98.19 273 GLU A N 1
ATOM 2150 C CA . GLU A 1 273 ? 1.845 -42.608 -10.928 1 98.19 273 GLU A CA 1
ATOM 2151 C C . GLU A 1 273 ? 0.456 -42.005 -10.741 1 98.19 273 GLU A C 1
ATOM 2153 O O . GLU A 1 273 ? -0.212 -41.657 -11.718 1 98.19 273 GLU A O 1
ATOM 2158 N N . ASP A 1 274 ? 0.037 -41.93 -9.513 1 98.47 274 ASP A N 1
ATOM 2159 C CA . ASP A 1 274 ? -1.288 -41.386 -9.228 1 98.47 274 ASP A CA 1
ATOM 2160 C C . ASP A 1 274 ? -1.38 -39.92 -9.643 1 98.47 274 ASP A C 1
ATOM 2162 O O . ASP A 1 274 ? -2.413 -39.476 -10.148 1 98.47 274 ASP A O 1
ATOM 2166 N N . PHE A 1 275 ? -0.335 -39.207 -9.429 1 98.54 275 PHE A N 1
ATOM 2167 C CA . PHE A 1 275 ? -0.309 -37.8 -9.813 1 98.54 275 PHE A CA 1
ATOM 2168 C C . PHE A 1 275 ? -0.39 -37.651 -11.327 1 98.54 275 PHE A C 1
ATOM 2170 O O . PHE A 1 275 ? -1.138 -36.813 -11.835 1 98.54 275 PHE A O 1
ATOM 2177 N N . GLU A 1 276 ? 0.379 -38.411 -12.048 1 98.28 276 GLU A N 1
ATOM 2178 C CA . GLU A 1 276 ? 0.369 -38.359 -13.507 1 98.28 276 GLU A CA 1
ATOM 2179 C C . GLU A 1 276 ? -1.011 -38.699 -14.062 1 98.28 276 GLU A C 1
ATOM 2181 O O . GLU A 1 276 ? -1.472 -38.073 -15.019 1 98.28 276 GLU A O 1
ATOM 2186 N N . LYS A 1 277 ? -1.634 -39.693 -13.449 1 98.5 277 LYS A N 1
ATOM 2187 C CA . LYS A 1 277 ? -2.991 -40.051 -13.853 1 98.5 277 LYS A CA 1
ATOM 2188 C C . LYS A 1 277 ? -3.96 -38.897 -13.607 1 98.5 277 LYS A C 1
ATOM 2190 O O . LYS A 1 277 ? -4.851 -38.644 -14.42 1 98.5 277 LYS A O 1
ATOM 2195 N N . PHE A 1 278 ? -3.803 -38.302 -12.504 1 98.46 278 PHE A N 1
ATOM 2196 C CA . PHE A 1 278 ? -4.631 -37.149 -12.168 1 98.46 278 PHE A CA 1
ATOM 2197 C C . PHE A 1 278 ? -4.47 -36.046 -13.206 1 98.46 278 PHE A C 1
ATOM 2199 O O . PHE A 1 278 ? -5.46 -35.48 -13.676 1 98.46 278 PHE A O 1
ATOM 2206 N N . ILE A 1 279 ? -3.216 -35.667 -13.542 1 98.68 279 ILE A N 1
ATOM 2207 C CA . ILE A 1 279 ? -2.935 -34.614 -14.512 1 98.68 279 ILE A CA 1
ATOM 2208 C C . ILE A 1 279 ? -3.528 -34.99 -15.867 1 98.68 279 ILE A C 1
ATOM 2210 O O . ILE A 1 279 ? -4.128 -34.151 -16.544 1 98.68 279 ILE A O 1
ATOM 2214 N N . GLN A 1 280 ? -3.338 -36.251 -16.235 1 98.44 280 GLN A N 1
ATOM 2215 C CA . GLN A 1 280 ? -3.893 -36.715 -17.503 1 98.44 280 GLN A CA 1
ATOM 2216 C C . GLN A 1 280 ? -5.411 -36.56 -17.528 1 98.44 280 GLN A C 1
ATOM 2218 O O . GLN A 1 280 ? -5.968 -36.012 -18.482 1 98.44 280 GLN A O 1
ATOM 2223 N N . GLU A 1 281 ? -6.037 -36.953 -16.488 1 98.11 281 GLU A N 1
ATOM 2224 C CA . GLU A 1 281 ? -7.493 -37.03 -16.416 1 98.11 281 GLU A CA 1
ATOM 2225 C C . GLU A 1 281 ? -8.113 -35.644 -16.262 1 98.11 281 GLU A C 1
ATOM 2227 O O . GLU A 1 281 ? -9.107 -35.326 -16.917 1 98.11 281 GLU A O 1
ATOM 2232 N N . TRP A 1 282 ? -7.563 -34.792 -15.421 1 98.07 282 TRP A N 1
ATOM 2233 C CA . TRP A 1 282 ? -8.238 -33.568 -15.001 1 98.07 282 TRP A CA 1
ATOM 2234 C C . TRP A 1 282 ? -7.699 -32.361 -15.761 1 98.07 282 TRP A C 1
ATOM 2236 O O . TRP A 1 282 ? -8.305 -31.287 -15.744 1 98.07 282 TRP A O 1
ATOM 2246 N N . VAL A 1 283 ? -6.537 -32.53 -16.474 1 98.01 283 VAL A N 1
ATOM 2247 C CA . VAL A 1 283 ? -5.938 -31.371 -17.129 1 98.01 283 VAL A CA 1
ATOM 2248 C C . VAL A 1 283 ? -5.77 -31.65 -18.621 1 98.01 283 VAL A C 1
ATOM 2250 O O . VAL A 1 283 ? -6.336 -30.943 -19.458 1 98.01 283 VAL A O 1
ATOM 2253 N N . ILE A 1 284 ? -5.128 -32.753 -18.961 1 97.97 284 ILE A N 1
ATOM 2254 C CA . ILE A 1 284 ? -4.719 -33.007 -20.338 1 97.97 284 ILE A CA 1
ATOM 2255 C C . ILE A 1 284 ? -5.916 -33.498 -21.149 1 97.97 284 ILE A 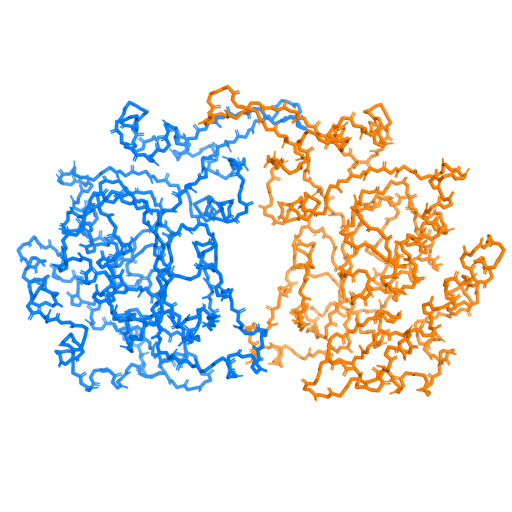C 1
ATOM 2257 O O . ILE A 1 284 ? -6.143 -33.041 -22.272 1 97.97 284 ILE A O 1
ATOM 2261 N N . ASP A 1 285 ? -6.729 -34.407 -20.565 1 97.39 285 ASP A N 1
ATOM 2262 C CA . ASP A 1 285 ? -7.838 -35.019 -21.29 1 97.39 285 ASP A CA 1
ATOM 2263 C C . ASP A 1 285 ? -9.055 -34.096 -21.312 1 97.39 285 ASP A C 1
ATOM 2265 O O . ASP A 1 285 ? -10.078 -34.424 -21.916 1 97.39 285 ASP A O 1
ATOM 2269 N N . VAL A 1 286 ? -8.905 -33.042 -20.644 1 95.36 286 VAL A N 1
ATOM 2270 C CA . VAL A 1 286 ? -9.964 -32.039 -20.655 1 95.36 286 VAL A CA 1
ATOM 2271 C C . VAL A 1 286 ? -9.608 -30.922 -21.634 1 95.36 286 VAL A C 1
ATOM 2273 O O . VAL A 1 286 ? -8.512 -30.36 -21.572 1 95.36 286 VAL A O 1
ATOM 2276 N N . LYS A 1 287 ? -10.498 -30.651 -22.507 1 94.14 287 LYS A N 1
ATOM 2277 C CA . LYS A 1 287 ? -10.218 -29.749 -23.62 1 94.14 287 LYS A CA 1
ATOM 2278 C C . LYS A 1 287 ? -9.934 -28.334 -23.124 1 94.14 287 LYS A C 1
ATOM 2280 O O . LYS A 1 287 ? -9.04 -27.659 -23.638 1 94.14 287 LYS A O 1
ATOM 2285 N N . ASP A 1 288 ? -10.755 -27.922 -22.298 1 95.82 288 ASP A N 1
ATOM 2286 C CA . ASP A 1 288 ? -10.682 -26.555 -21.791 1 95.82 288 ASP A CA 1
ATOM 2287 C C . ASP A 1 288 ? -11.377 -26.434 -20.437 1 95.82 288 ASP A C 1
ATOM 2289 O O . ASP A 1 288 ? -11.72 -27.442 -19.816 1 95.82 288 ASP A O 1
ATOM 2293 N N . HIS A 1 289 ? -11.446 -25.27 -19.914 1 96.34 289 HIS A N 1
ATOM 2294 C CA . HIS A 1 289 ? -12.025 -25.04 -18.595 1 96.34 289 HIS A CA 1
ATOM 2295 C C . HIS A 1 289 ? -13.482 -25.49 -18.547 1 96.34 289 HIS A C 1
ATOM 2297 O O . HIS A 1 289 ? -13.95 -25.982 -17.518 1 96.34 289 HIS A O 1
ATOM 2303 N N . GLU A 1 290 ? -14.215 -25.27 -19.617 1 92.82 290 GLU A N 1
ATOM 2304 C CA . GLU A 1 290 ? -15.59 -25.756 -19.672 1 92.82 290 GLU A CA 1
ATOM 2305 C C . GLU A 1 290 ? -15.647 -27.273 -19.516 1 92.82 290 GLU A C 1
ATOM 2307 O O . GLU A 1 290 ? -16.523 -27.799 -18.827 1 92.82 290 GLU A O 1
ATOM 2312 N N . GLY A 1 291 ? -14.739 -27.928 -20.232 1 95.81 291 GLY A N 1
ATOM 2313 C CA . GLY A 1 291 ? -14.636 -29.368 -20.057 1 95.81 291 GLY A CA 1
ATOM 2314 C C . GLY A 1 291 ? -14.349 -29.776 -18.624 1 95.81 291 GLY A C 1
ATOM 2315 O O . GLY A 1 291 ? -14.897 -30.766 -18.134 1 95.81 291 GLY A O 1
ATOM 2316 N N . TYR A 1 292 ? -13.488 -29.051 -17.967 1 96.68 292 TYR A N 1
ATOM 2317 C CA . TYR A 1 292 ? -13.168 -29.286 -16.563 1 96.68 292 TYR A CA 1
ATOM 2318 C C . TYR A 1 292 ? -14.41 -29.148 -15.69 1 96.68 292 TYR A C 1
ATOM 2320 O O . TYR A 1 292 ? -14.677 -30.001 -14.841 1 96.68 292 TYR A O 1
ATOM 2328 N N . LEU A 1 293 ? -15.218 -28.077 -15.89 1 94.48 293 LEU A N 1
ATOM 2329 C CA . LEU A 1 293 ? -16.426 -27.846 -15.106 1 94.48 293 LEU A CA 1
ATOM 2330 C C . LEU A 1 293 ? -17.445 -28.957 -15.338 1 94.48 293 LEU A C 1
ATOM 2332 O O . LEU A 1 293 ? -18.122 -29.39 -14.402 1 94.48 293 LEU A O 1
ATOM 2336 N N . ASN A 1 294 ? -17.527 -29.349 -16.586 1 93.6 294 ASN A N 1
ATOM 2337 C CA . ASN A 1 294 ? -18.432 -30.448 -16.907 1 93.6 294 ASN A CA 1
ATOM 2338 C C . ASN A 1 294 ? -18.048 -31.725 -16.166 1 93.6 294 ASN A C 1
ATOM 2340 O O . ASN A 1 294 ? -18.918 -32.472 -15.714 1 93.6 294 ASN A O 1
ATOM 2344 N N . LYS A 1 295 ? -16.781 -31.939 -16.123 1 95.09 295 LYS A N 1
ATOM 2345 C CA . LYS A 1 295 ? -16.293 -33.121 -15.417 1 95.09 295 LYS A CA 1
ATOM 2346 C C . LYS A 1 295 ? -16.582 -33.026 -13.922 1 95.09 295 LYS A C 1
ATOM 2348 O O . LYS A 1 295 ? -16.924 -34.025 -13.286 1 95.09 295 LYS A O 1
ATOM 2353 N N . LEU A 1 296 ? -16.389 -31.847 -13.299 1 93.21 296 LEU A N 1
ATOM 2354 C CA . LEU A 1 296 ? -16.713 -31.636 -11.892 1 93.21 296 LEU A CA 1
ATOM 2355 C C . LEU A 1 296 ? -18.193 -31.896 -11.63 1 93.21 296 LEU A C 1
ATOM 2357 O O . LEU A 1 296 ? -18.549 -32.521 -10.629 1 93.21 296 LEU A O 1
ATOM 2361 N N . GLY A 1 297 ? -19.027 -31.369 -12.524 1 90.35 297 GLY A N 1
ATOM 2362 C CA . GLY A 1 297 ? -20.463 -31.573 -12.418 1 90.35 297 GLY A CA 1
ATOM 2363 C C . GLY A 1 297 ? -21.171 -30.457 -11.673 1 90.35 297 GLY A C 1
ATOM 2364 O O . GLY A 1 297 ? -20.645 -29.929 -10.691 1 90.35 297 GLY A O 1
ATOM 2365 N N . ALA A 1 298 ? -22.352 -30.204 -12.022 1 82.31 298 ALA A N 1
ATOM 2366 C CA . ALA A 1 298 ? -23.17 -29.106 -11.513 1 82.31 298 ALA A CA 1
ATOM 2367 C C . ALA A 1 298 ? -23.479 -29.294 -10.031 1 82.31 298 ALA A C 1
ATOM 2369 O O . ALA A 1 298 ? -23.435 -28.337 -9.255 1 82.31 298 ALA A O 1
ATOM 2370 N N . PRO A 1 299 ? -23.777 -30.468 -9.621 1 81.41 299 PRO A N 1
ATOM 2371 C CA . PRO A 1 299 ? -24.113 -30.634 -8.205 1 81.41 299 PRO A CA 1
ATOM 2372 C C . PRO A 1 299 ? -22.975 -30.22 -7.275 1 81.41 299 PRO A C 1
ATOM 2374 O O . PRO A 1 299 ? -23.216 -29.601 -6.235 1 81.41 299 PRO A O 1
ATOM 2377 N N . ARG A 1 300 ? -21.806 -30.571 -7.671 1 87.31 300 ARG A N 1
ATOM 2378 C CA . ARG A 1 300 ? -20.65 -30.193 -6.864 1 87.31 300 ARG A CA 1
ATOM 2379 C C . ARG A 1 300 ? -20.487 -28.678 -6.817 1 87.31 300 ARG A C 1
ATOM 2381 O O . ARG A 1 300 ? -20.283 -28.103 -5.746 1 87.31 300 ARG A O 1
ATOM 2388 N N . LEU A 1 301 ? -20.63 -28.037 -7.908 1 85.67 301 LEU A N 1
ATOM 2389 C CA . LEU A 1 301 ? -20.465 -26.59 -7.999 1 85.67 301 LEU A CA 1
ATOM 2390 C C . LEU A 1 301 ? -21.544 -25.868 -7.199 1 85.67 301 LEU A C 1
ATOM 2392 O O . LEU A 1 301 ? -21.269 -24.857 -6.549 1 85.67 301 LEU A O 1
ATOM 2396 N N . CYS A 1 302 ? -22.698 -26.394 -7.195 1 80.78 302 CYS A N 1
ATOM 2397 C CA . CYS A 1 302 ? -23.823 -25.786 -6.493 1 80.78 302 CYS A CA 1
ATOM 2398 C C . CYS A 1 302 ? -23.6 -25.808 -4.986 1 80.78 302 CYS A C 1
ATOM 2400 O O . CYS A 1 302 ? -24.027 -24.894 -4.278 1 80.78 302 CYS A O 1
ATOM 2402 N N . LYS A 1 303 ? -22.942 -26.738 -4.537 1 81.91 303 LYS A N 1
ATOM 2403 C CA . LYS A 1 303 ? -22.701 -26.887 -3.105 1 81.91 303 LYS A CA 1
ATOM 2404 C C . LYS A 1 303 ? -21.676 -25.87 -2.611 1 81.91 303 LYS A C 1
ATOM 2406 O O . LYS A 1 303 ? -21.549 -25.644 -1.406 1 81.91 303 LYS A O 1
ATOM 2411 N N . LEU A 1 304 ? -20.949 -25.277 -3.541 1 88.82 304 LEU A N 1
ATOM 2412 C CA . LEU A 1 304 ? -19.879 -24.361 -3.161 1 88.82 304 LEU A CA 1
ATOM 2413 C C . LEU A 1 304 ? -20.398 -22.931 -3.056 1 88.82 304 LEU A C 1
ATOM 2415 O O . LEU A 1 304 ? -19.693 -22.044 -2.57 1 88.82 304 LEU A O 1
ATOM 2419 N N . LYS A 1 305 ? -21.556 -22.709 -3.444 1 81.6 305 LYS A N 1
ATOM 2420 C CA . LYS A 1 305 ? -22.101 -21.355 -3.495 1 81.6 305 LYS A CA 1
ATOM 2421 C C . LYS A 1 305 ? -22.219 -20.758 -2.096 1 81.6 305 LYS A C 1
ATOM 2423 O O . LYS A 1 305 ? -22.675 -21.426 -1.166 1 81.6 305 LYS A O 1
ATOM 2428 N N . VAL A 1 306 ? -21.683 -19.554 -1.969 1 78.74 306 VAL A N 1
ATOM 2429 C CA . VAL A 1 306 ? -21.692 -18.861 -0.685 1 78.74 306 VAL A CA 1
ATOM 2430 C C . VAL A 1 306 ? -23.035 -18.163 -0.484 1 78.74 306 VAL A C 1
ATOM 2432 O O . VAL A 1 306 ? -23.648 -17.694 -1.446 1 78.74 306 VAL A O 1
ATOM 2435 N N . VAL A 1 307 ? -23.433 -18.209 0.786 1 63.3 307 VAL A N 1
ATOM 2436 C CA . VAL A 1 307 ? -24.627 -17.464 1.169 1 63.3 307 VAL A CA 1
ATOM 2437 C C . VAL A 1 307 ? -24.266 -16.002 1.42 1 63.3 307 VAL A C 1
ATOM 2439 O O . VAL A 1 307 ? -23.336 -15.707 2.175 1 63.3 307 VAL A O 1
ATOM 2442 N N . PRO A 1 308 ? -24.967 -15.149 0.735 1 60.52 308 PRO A N 1
ATOM 2443 C CA . PRO A 1 308 ? -24.684 -13.721 0.895 1 60.52 308 PRO A CA 1
ATOM 2444 C C . PRO A 1 308 ? -24.662 -13.284 2.358 1 60.52 308 PRO A C 1
ATOM 2446 O O . PRO A 1 308 ? -25.499 -13.725 3.15 1 60.52 308 PRO A O 1
ATOM 2449 N N . GLY A 1 309 ? -23.748 -12.456 2.827 1 55.6 309 GLY A N 1
ATOM 2450 C CA . GLY A 1 309 ? -23.615 -11.933 4.178 1 55.6 309 GLY A CA 1
ATOM 2451 C C . GLY A 1 309 ? -22.599 -12.689 5.013 1 55.6 309 GLY A C 1
ATOM 2452 O O . GLY A 1 309 ? -21.891 -12.094 5.828 1 55.6 309 GLY A O 1
ATOM 2453 N N . PHE A 1 310 ? -22.527 -14.01 4.845 1 48.81 310 PHE A N 1
ATOM 2454 C CA . PHE A 1 310 ? -21.639 -14.798 5.692 1 48.81 310 PHE A CA 1
ATOM 2455 C C . PHE A 1 310 ? -20.276 -14.972 5.033 1 48.81 310 PHE A C 1
ATOM 2457 O O . PHE A 1 310 ? -19.292 -15.292 5.704 1 48.81 310 PHE A O 1
ATOM 2464 N N . GLN A 1 311 ? -20.183 -14.551 3.961 1 50.98 311 GLN A N 1
ATOM 2465 C CA . GLN A 1 311 ? -18.982 -14.55 3.133 1 50.98 311 GLN A CA 1
ATOM 2466 C C . GLN A 1 311 ? -18.417 -15.959 2.981 1 50.98 311 GLN A C 1
ATOM 2468 O O . GLN A 1 311 ? -17.303 -16.137 2.483 1 50.98 311 GLN A O 1
ATOM 2473 N N . TYR A 1 312 ? -18.934 -16.977 3.748 1 49.17 312 TYR A N 1
ATOM 2474 C CA . TYR A 1 312 ? -18.557 -18.377 3.586 1 49.17 312 TYR A CA 1
ATOM 2475 C C . TYR A 1 312 ? -19.786 -19.251 3.368 1 49.17 312 TYR A C 1
ATOM 2477 O O . TYR A 1 312 ? -20.914 -18.823 3.627 1 49.17 312 TYR A O 1
ATOM 2485 N N . ALA A 1 313 ? -19.567 -20.443 2.718 1 43.86 313 ALA A N 1
ATOM 2486 C CA . ALA A 1 313 ? -20.675 -21.39 2.619 1 43.86 313 ALA A CA 1
ATOM 2487 C C . ALA A 1 313 ? -21.068 -21.92 3.996 1 43.86 313 ALA A C 1
ATOM 2489 O O . ALA A 1 313 ? -20.246 -22.511 4.699 1 43.86 313 ALA A O 1
ATOM 2490 N N . ALA A 1 314 ? -22.118 -21.521 4.595 1 40.15 314 ALA A N 1
ATOM 2491 C CA . ALA A 1 314 ? -22.588 -21.868 5.933 1 40.15 314 ALA A CA 1
ATOM 2492 C C . ALA A 1 314 ? -22.51 -23.374 6.168 1 40.15 314 ALA A C 1
ATOM 2494 O O . ALA A 1 314 ? -22.31 -23.823 7.299 1 40.15 314 ALA A O 1
ATOM 2495 N N . LYS A 1 315 ? -22.961 -24.272 5.365 1 43.86 315 LYS A N 1
ATOM 2496 C CA . LYS A 1 315 ? -23.095 -25.698 5.65 1 43.86 315 LYS A CA 1
ATOM 2497 C C . LYS A 1 315 ? -21.782 -26.434 5.4 1 43.86 315 LYS A C 1
ATOM 2499 O O . LYS A 1 315 ? -21.765 -27.662 5.286 1 43.86 315 LYS A O 1
ATOM 2504 N N . LEU A 1 316 ? -20.803 -25.795 5.083 1 41.24 316 LEU A N 1
ATOM 2505 C CA . LEU A 1 316 ? -19.53 -26.505 5.019 1 41.24 316 LEU A CA 1
ATOM 2506 C C . LEU A 1 316 ? -18.983 -26.766 6.419 1 41.24 316 LEU A C 1
ATOM 2508 O O . LEU A 1 316 ? -18.705 -25.825 7.166 1 41.24 316 LEU A O 1
ATOM 2512 N N . VAL A 1 317 ? -19.558 -27.684 7.14 1 37.46 317 VAL A N 1
ATOM 2513 C CA . VAL A 1 317 ? -19.064 -28.139 8.436 1 37.46 317 VAL A CA 1
ATOM 2514 C C . VAL A 1 317 ? -17.599 -28.552 8.315 1 37.46 317 VAL A C 1
ATOM 2516 O O . VAL A 1 317 ? -17.215 -29.229 7.358 1 37.46 317 VAL A O 1
ATOM 2519 N N . LYS A 1 318 ? -16.777 -27.735 8.897 1 40.8 318 LYS A N 1
ATOM 2520 C CA . LYS A 1 318 ? -15.49 -28.386 9.128 1 40.8 318 LYS A CA 1
ATOM 2521 C C . LYS A 1 318 ? -15.679 -29.841 9.548 1 40.8 318 LYS A C 1
ATOM 2523 O O . LYS A 1 318 ? -16.271 -30.119 10.593 1 40.8 318 LYS A O 1
ATOM 2528 N N . ASP A 1 319 ? -16.021 -30.578 8.659 1 28.88 319 ASP A N 1
ATOM 2529 C CA . ASP A 1 319 ? -16.323 -31.944 9.075 1 28.88 319 ASP A CA 1
ATOM 2530 C C . ASP A 1 319 ? -15.314 -32.439 10.109 1 28.88 319 ASP A C 1
ATOM 2532 O O . ASP A 1 319 ? -15.322 -33.615 10.478 1 28.88 319 ASP A O 1
ATOM 2536 N N . GLY A 1 320 ? -14.11 -31.751 10.269 1 27.67 320 GLY A N 1
ATOM 2537 C CA . GLY A 1 320 ? -13.371 -32.536 11.245 1 27.67 320 GLY A CA 1
ATOM 2538 C C . GLY A 1 320 ? -13.932 -32.422 12.65 1 27.67 320 GLY A C 1
ATOM 2539 O O . GLY A 1 320 ? -13.394 -33.012 13.589 1 27.67 320 GLY A O 1
ATOM 2540 N N . GLU A 1 321 ? -14.792 -31.292 13.036 1 23.85 321 GLU A N 1
ATOM 2541 C CA . GLU A 1 321 ? -15.343 -31.638 14.342 1 23.85 321 GLU A CA 1
ATOM 2542 C C . GLU A 1 321 ? -16.669 -32.381 14.203 1 23.85 321 GLU A C 1
ATOM 2544 O O . GLU A 1 321 ? -17.445 -32.109 13.285 1 23.85 321 GLU A O 1
ATOM 2549 N N . MET B 1 1 ? -11.492 -0.896 25.895 1 75.34 1 MET B N 1
ATOM 2550 C CA . MET B 1 1 ? -11.967 0.363 26.463 1 75.34 1 MET B CA 1
ATOM 2551 C C . MET B 1 1 ? -12.118 1.426 25.38 1 75.34 1 MET B C 1
ATOM 2553 O O . MET B 1 1 ? -11.401 1.404 24.378 1 75.34 1 MET B O 1
ATOM 2557 N N . SER B 1 2 ? -13.153 2.34 25.53 1 91.76 2 SER B N 1
ATOM 2558 C CA . SER B 1 2 ? -13.458 3.384 24.558 1 91.76 2 SER B CA 1
ATOM 2559 C C . SER B 1 2 ? -12.296 4.362 24.415 1 91.76 2 SER B C 1
ATOM 2561 O O . SER B 1 2 ? -11.669 4.739 25.407 1 91.76 2 SER B O 1
ATOM 2563 N N . LYS B 1 3 ? -11.934 4.702 23.296 1 96.52 3 LYS B N 1
ATOM 2564 C CA . LYS B 1 3 ? -10.859 5.64 22.984 1 96.52 3 LYS B CA 1
ATOM 2565 C C . LYS B 1 3 ? -11.413 7.031 22.686 1 96.52 3 LYS B C 1
ATOM 2567 O O . LYS B 1 3 ? -10.666 7.932 22.299 1 96.52 3 LYS B O 1
ATOM 2572 N N . VAL B 1 4 ? -12.708 7.236 22.879 1 97.83 4 VAL B N 1
ATOM 2573 C CA . VAL B 1 4 ? -13.366 8.496 22.548 1 97.83 4 VAL B CA 1
ATOM 2574 C C . VAL B 1 4 ? -12.986 9.562 23.573 1 97.83 4 VAL B C 1
ATOM 2576 O O . VAL B 1 4 ? -13.008 9.308 24.78 1 97.83 4 VAL B O 1
ATOM 2579 N N . MET B 1 5 ? -12.652 10.689 23.12 1 97.51 5 MET B N 1
ATOM 2580 C CA . MET B 1 5 ? -12.376 11.823 23.998 1 97.51 5 MET B CA 1
ATOM 2581 C C . MET B 1 5 ? -12.584 13.143 23.264 1 97.51 5 MET B C 1
ATOM 2583 O O . MET B 1 5 ? -12.886 13.152 22.069 1 97.51 5 MET B O 1
ATOM 2587 N N . SER B 1 6 ? -12.5 14.222 23.957 1 97.82 6 SER B N 1
ATOM 2588 C CA . SER B 1 6 ? -12.681 15.537 23.351 1 97.82 6 SER B CA 1
ATOM 2589 C C . SER B 1 6 ? -11.461 15.94 22.529 1 97.82 6 SER B C 1
ATOM 2591 O O . SER B 1 6 ? -10.361 15.43 22.749 1 97.82 6 SER B O 1
ATOM 2593 N N . LEU B 1 7 ? -11.705 16.816 21.649 1 98.44 7 LEU B N 1
ATOM 2594 C CA . LEU B 1 7 ? -10.6 17.333 20.85 1 98.44 7 LEU B CA 1
ATOM 2595 C C . LEU B 1 7 ? -9.54 17.976 21.739 1 98.44 7 LEU B C 1
ATOM 2597 O O . LEU B 1 7 ? -8.344 17.74 21.557 1 98.44 7 LEU B O 1
ATOM 2601 N N . HIS B 1 8 ? -10.018 18.766 22.654 1 98.47 8 HIS B N 1
ATOM 2602 C CA . HIS B 1 8 ? -9.118 19.44 23.583 1 98.47 8 HIS B CA 1
ATOM 2603 C C . HIS B 1 8 ? -8.239 18.437 24.322 1 98.47 8 HIS B C 1
ATOM 2605 O O . HIS B 1 8 ? -7.018 18.603 24.384 1 98.47 8 HIS B O 1
ATOM 2611 N N . ASP B 1 9 ? -8.802 17.414 24.86 1 98.75 9 ASP B N 1
ATOM 2612 C CA . ASP B 1 9 ? -8.071 16.439 25.663 1 98.75 9 ASP B CA 1
ATOM 2613 C C . ASP B 1 9 ? -7.11 15.626 24.799 1 98.75 9 ASP B C 1
ATOM 2615 O O . ASP B 1 9 ? -6.004 15.297 25.232 1 98.75 9 ASP B O 1
ATOM 2619 N N . ALA B 1 10 ? -7.547 15.267 23.584 1 98.8 10 ALA B N 1
ATOM 2620 C CA . ALA B 1 10 ? -6.703 14.489 22.68 1 98.8 10 ALA B CA 1
ATOM 2621 C C . ALA B 1 10 ? -5.429 15.251 22.328 1 98.8 10 ALA B C 1
ATOM 2623 O O . ALA B 1 10 ? -4.331 14.691 22.372 1 98.8 10 ALA B O 1
ATOM 2624 N N . ILE B 1 11 ? -5.607 16.519 22.01 1 98.85 11 ILE B N 1
ATOM 2625 C CA . ILE B 1 11 ? -4.454 17.334 21.643 1 98.85 11 ILE B CA 1
ATOM 2626 C C . ILE B 1 11 ? -3.546 17.519 22.857 1 98.85 11 ILE B C 1
ATOM 2628 O O . ILE B 1 11 ? -2.329 17.349 22.761 1 98.85 11 ILE B O 1
ATOM 2632 N N . ALA B 1 12 ? -4.102 17.856 23.972 1 98.77 12 ALA B N 1
ATOM 2633 C CA . ALA B 1 12 ? -3.333 18.084 25.193 1 98.77 12 ALA B CA 1
ATOM 2634 C C . ALA B 1 12 ? -2.543 16.838 25.584 1 98.77 12 ALA B C 1
ATOM 2636 O O . ALA B 1 12 ? -1.42 16.939 26.083 1 98.77 12 ALA B O 1
ATOM 2637 N N . LYS B 1 13 ? -3.076 15.747 25.364 1 98.66 13 LYS B N 1
ATOM 2638 C CA . LYS B 1 13 ? -2.49 14.501 25.849 1 98.66 13 LYS B CA 1
ATOM 2639 C C . LYS B 1 13 ? -1.444 13.969 24.873 1 98.66 13 LYS B C 1
ATOM 2641 O O . LYS B 1 13 ? -0.394 13.475 25.288 1 98.66 13 LYS B O 1
ATOM 2646 N N . TYR B 1 14 ? -1.698 14.083 23.584 1 98.71 14 TYR B N 1
ATOM 2647 C CA . TYR B 1 14 ? -0.929 13.259 22.658 1 98.71 14 TYR B CA 1
ATOM 2648 C C . TYR B 1 14 ? -0.016 14.12 21.792 1 98.71 14 TYR B C 1
ATOM 2650 O O . TYR B 1 14 ? 0.903 13.608 21.149 1 98.71 14 TYR B O 1
ATOM 2658 N N . VAL B 1 15 ? -0.306 15.407 21.679 1 98.79 15 VAL B N 1
ATOM 2659 C CA . VAL B 1 15 ? 0.539 16.288 20.879 1 98.79 15 VAL B CA 1
ATOM 2660 C C . VAL B 1 15 ? 1.525 17.022 21.786 1 98.79 15 VAL B C 1
ATOM 2662 O O . VAL B 1 15 ? 1.118 17.774 22.674 1 98.79 15 VAL B O 1
ATOM 2665 N N . GLU B 1 16 ? 2.797 16.833 21.568 1 98.42 16 GLU B N 1
ATOM 2666 C CA . GLU B 1 16 ? 3.835 17.458 22.383 1 98.42 16 GLU B CA 1
ATOM 2667 C C . GLU B 1 16 ? 4.732 18.358 21.538 1 98.42 16 GLU B C 1
ATOM 2669 O O . GLU B 1 16 ? 5.044 18.032 20.391 1 98.42 16 GLU B O 1
ATOM 2674 N N . SER B 1 17 ? 5.126 19.431 22.158 1 98.27 17 SER B N 1
ATOM 2675 C CA . SER B 1 17 ? 6.112 20.271 21.485 1 98.27 17 SER B CA 1
ATOM 2676 C C . SER B 1 17 ? 7.356 19.473 21.112 1 98.27 17 SER B C 1
ATOM 2678 O O . SER B 1 17 ? 7.832 18.652 21.899 1 98.27 17 SER B O 1
ATOM 2680 N N . GLY B 1 18 ? 7.805 19.665 19.859 1 97.74 18 GLY B N 1
ATOM 2681 C CA . GLY B 1 18 ? 8.994 18.962 19.403 1 97.74 18 GLY B CA 1
ATOM 2682 C C . GLY B 1 18 ? 8.679 17.669 18.675 1 97.74 18 GLY B C 1
ATOM 2683 O O . GLY B 1 18 ? 9.578 17.018 18.138 1 97.74 18 GLY B O 1
ATOM 2684 N N . ASP B 1 19 ? 7.433 17.332 18.601 1 98.32 19 ASP B N 1
ATOM 2685 C CA . ASP B 1 19 ? 7.032 16.094 17.938 1 98.32 19 ASP B CA 1
ATOM 2686 C C . ASP B 1 19 ? 7.38 16.131 16.451 1 98.32 19 ASP B C 1
ATOM 2688 O O . ASP B 1 19 ? 7.258 17.174 15.805 1 98.32 19 ASP B O 1
ATOM 2692 N N . SER B 1 20 ? 7.802 14.981 15.89 1 98.24 20 SER B N 1
ATOM 2693 C CA . SER B 1 20 ? 7.628 14.744 14.46 1 98.24 20 SER B CA 1
ATOM 2694 C C . SER B 1 20 ? 6.159 14.538 14.108 1 98.24 20 SER B C 1
ATOM 2696 O O . SER B 1 20 ? 5.575 13.504 14.441 1 98.24 20 SER B O 1
ATOM 2698 N N . LEU B 1 21 ? 5.599 15.5 13.486 1 98.45 21 LEU B N 1
ATOM 2699 C CA . LEU B 1 21 ? 4.158 15.602 13.286 1 98.45 21 LEU B CA 1
ATOM 2700 C C . LEU B 1 21 ? 3.796 15.397 11.819 1 98.45 21 LEU B C 1
ATOM 2702 O O . LEU B 1 21 ? 4.513 15.86 10.928 1 98.45 21 LEU B O 1
ATOM 2706 N N . CYS B 1 22 ? 2.704 14.674 11.565 1 98.47 22 CYS B N 1
ATOM 2707 C CA . CYS B 1 22 ? 2.189 14.484 10.214 1 98.47 22 CYS B CA 1
ATOM 2708 C C . CYS B 1 22 ? 0.666 14.535 10.199 1 98.47 22 CYS B C 1
ATOM 2710 O O . CYS B 1 22 ? 0.012 13.968 11.076 1 98.47 22 CYS B O 1
ATOM 2712 N N . PHE B 1 23 ? 0.093 15.261 9.227 1 98.45 23 PHE B N 1
ATOM 2713 C CA . PHE B 1 23 ? -1.351 15.335 9.038 1 98.45 23 PHE B CA 1
ATOM 2714 C C . PHE B 1 23 ? -1.782 14.512 7.83 1 98.45 23 PHE B C 1
ATOM 2716 O O . PHE B 1 23 ? -1.061 14.439 6.833 1 98.45 23 PHE B O 1
ATOM 2723 N N . GLY B 1 24 ? -2.923 13.963 7.928 1 97.74 24 GLY B N 1
ATOM 2724 C CA . GLY B 1 24 ? -3.518 13.295 6.782 1 97.74 24 GLY B CA 1
ATOM 2725 C C . GLY B 1 24 ? -4.156 14.256 5.796 1 97.74 24 GLY B C 1
ATOM 2726 O O . GLY B 1 24 ? -4.25 15.455 6.063 1 97.74 24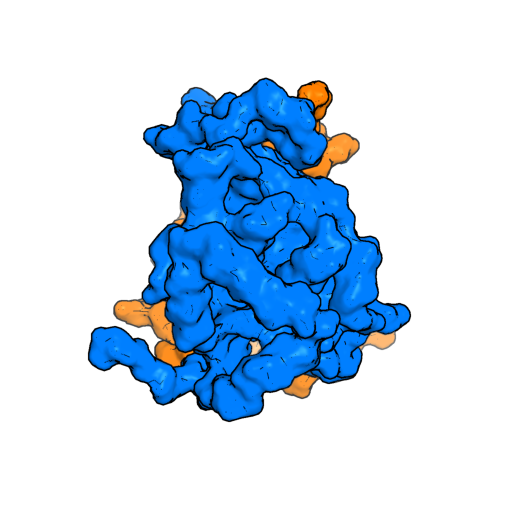 GLY B O 1
ATOM 2727 N N . GLY B 1 25 ? -4.555 13.671 4.636 1 96.24 25 GLY B N 1
ATOM 2728 C CA . GLY B 1 25 ? -5.241 14.441 3.611 1 96.24 25 GLY B CA 1
ATOM 2729 C C . GLY B 1 25 ? -4.316 14.933 2.514 1 96.24 25 GLY B C 1
ATOM 2730 O O . GLY B 1 25 ? -3.154 14.526 2.446 1 96.24 25 GLY B O 1
ATOM 2731 N N . PHE B 1 26 ? -4.912 15.762 1.643 1 95.32 26 PHE B N 1
ATOM 2732 C CA . PHE B 1 26 ? -4.225 16.258 0.456 1 95.32 26 PHE B CA 1
ATOM 2733 C C . PHE B 1 26 ? -4.697 17.664 0.105 1 95.32 26 PHE B C 1
ATOM 2735 O O . PHE B 1 26 ? -5.816 17.846 -0.378 1 95.32 26 PHE B O 1
ATOM 2742 N N . THR B 1 27 ? -3.872 18.652 0.336 1 94.22 27 THR B N 1
ATOM 2743 C CA . THR B 1 27 ? -4.08 20.055 -0.004 1 94.22 27 THR B CA 1
ATOM 2744 C C . THR B 1 27 ? -5.435 20.539 0.503 1 94.22 27 THR B C 1
ATOM 2746 O O . THR B 1 27 ? -5.56 20.96 1.655 1 94.22 27 THR B O 1
ATOM 2749 N N . THR B 1 28 ? -6.532 20.284 -0.302 1 94.69 28 THR B N 1
ATOM 2750 C CA . THR B 1 28 ? -7.858 20.766 0.07 1 94.69 28 THR B CA 1
ATOM 2751 C C . THR B 1 28 ? -8.804 19.597 0.332 1 94.69 28 THR B C 1
ATOM 2753 O O . THR B 1 28 ? -10.025 19.75 0.252 1 94.69 28 THR B O 1
ATOM 2756 N N . ASN B 1 29 ? -8.201 18.448 0.637 1 95.22 29 ASN B N 1
ATOM 2757 C CA . ASN B 1 29 ? -9.003 17.25 0.864 1 95.22 29 ASN B CA 1
ATOM 2758 C C . ASN B 1 29 ? -8.744 16.656 2.246 1 95.22 29 ASN B C 1
ATOM 2760 O O . ASN B 1 29 ? -7.642 16.18 2.526 1 95.22 29 ASN B O 1
ATOM 2764 N N . ARG B 1 30 ? -9.774 16.727 3.091 1 96.72 30 ARG B N 1
ATOM 2765 C CA . ARG B 1 30 ? -9.862 15.986 4.345 1 96.72 30 ARG B CA 1
ATOM 2766 C C . ARG B 1 30 ? -8.723 16.365 5.286 1 96.72 30 ARG B C 1
ATOM 2768 O O . ARG B 1 30 ? -8.095 15.494 5.891 1 96.72 30 ARG B O 1
ATOM 2775 N N . LYS B 1 31 ? -8.321 17.589 5.302 1 97.81 31 LYS B N 1
ATOM 2776 C CA . LYS B 1 31 ? -7.299 18.08 6.222 1 97.81 31 LYS B CA 1
ATOM 2777 C C . LYS B 1 31 ? -7.872 18.283 7.622 1 97.81 31 LYS B C 1
ATOM 2779 O O . LYS B 1 31 ? -8.976 18.81 7.776 1 97.81 31 LYS B O 1
ATOM 2784 N N . PRO B 1 32 ? -7.157 17.97 8.668 1 98.34 32 PRO B N 1
ATOM 2785 C CA . PRO B 1 32 ? -7.693 18.068 10.028 1 98.34 32 PRO B CA 1
ATOM 2786 C C . PRO B 1 32 ? -7.58 19.476 10.607 1 98.34 32 PRO B C 1
ATOM 2788 O O . PRO B 1 32 ? -6.978 19.665 11.667 1 98.34 32 PRO B O 1
ATOM 2791 N N . TYR B 1 33 ? -8.279 20.401 10.118 1 98.64 33 TYR B N 1
ATOM 2792 C CA . TYR B 1 33 ? -8.18 21.81 10.485 1 98.64 33 TYR B CA 1
ATOM 2793 C C . TYR B 1 33 ? -8.587 22.024 11.938 1 98.64 33 TYR B C 1
ATOM 2795 O O . TYR B 1 33 ? -8.007 22.861 12.634 1 98.64 33 TYR B O 1
ATOM 2803 N N . ALA B 1 34 ? -9.587 21.286 12.382 1 98.73 34 ALA B N 1
ATOM 2804 C CA . ALA B 1 34 ? -10.015 21.451 13.769 1 98.73 34 ALA B CA 1
ATOM 2805 C C . ALA B 1 34 ? -8.864 21.185 14.734 1 98.73 34 ALA B C 1
ATOM 2807 O O . ALA B 1 34 ? -8.706 21.894 15.731 1 98.73 34 ALA B O 1
ATOM 2808 N N . ALA B 1 35 ? -8.13 20.159 14.445 1 98.82 35 ALA B N 1
ATOM 2809 C CA . ALA B 1 35 ? -6.973 19.837 15.277 1 98.82 35 ALA B CA 1
ATOM 2810 C C . ALA B 1 35 ? -5.911 20.928 15.186 1 98.82 35 ALA B C 1
ATOM 2812 O O . ALA B 1 35 ? -5.266 21.26 16.184 1 98.82 35 ALA B O 1
ATOM 2813 N N . VAL B 1 36 ? -5.713 21.453 14.019 1 98.77 36 VAL B N 1
ATOM 2814 C CA . VAL B 1 36 ? -4.738 22.518 13.808 1 98.77 36 VAL B CA 1
ATOM 2815 C C . VAL B 1 36 ? -5.09 23.721 14.679 1 98.77 36 VAL B C 1
ATOM 2817 O O . VAL B 1 36 ? -4.229 24.263 15.376 1 98.77 36 VAL B O 1
ATOM 2820 N N . TYR B 1 37 ? -6.367 24.101 14.669 1 98.74 37 TYR B N 1
ATOM 2821 C CA . TYR B 1 37 ? -6.821 25.223 15.483 1 98.74 37 TYR B CA 1
ATOM 2822 C C . TYR B 1 37 ? -6.58 24.954 16.964 1 98.74 37 TYR B C 1
ATOM 2824 O O . TYR B 1 37 ? -6.136 25.84 17.698 1 98.74 37 TYR B O 1
ATOM 2832 N N . GLU B 1 38 ? -6.868 23.749 17.328 1 98.8 38 GLU B N 1
ATOM 2833 C CA . GLU B 1 38 ? -6.714 23.408 18.739 1 98.8 38 GLU B CA 1
ATOM 2834 C C . GLU B 1 38 ? -5.246 23.431 19.156 1 98.8 38 GLU B C 1
ATOM 2836 O O . GLU B 1 38 ? -4.917 23.862 20.263 1 98.8 38 GLU B O 1
ATOM 2841 N N . ILE B 1 39 ? -4.356 22.957 18.315 1 98.82 39 ILE B N 1
ATOM 2842 C CA . ILE B 1 39 ? -2.922 22.999 18.579 1 98.82 39 ILE B CA 1
ATOM 2843 C C . ILE B 1 39 ? -2.473 24.447 18.766 1 98.82 39 ILE B C 1
ATOM 2845 O O . ILE B 1 39 ? -1.718 24.755 19.691 1 98.82 39 ILE B O 1
ATOM 2849 N N . ILE B 1 40 ? -2.936 25.314 17.887 1 98.63 40 ILE B N 1
ATOM 2850 C CA . ILE B 1 40 ? -2.588 26.728 17.976 1 98.63 40 ILE B CA 1
ATOM 2851 C C . ILE B 1 40 ? -3.102 27.303 19.294 1 98.63 40 ILE B C 1
ATOM 2853 O O . ILE B 1 40 ? -2.383 28.032 19.982 1 98.63 40 ILE B O 1
ATOM 2857 N N . ARG B 1 41 ? -4.325 26.961 19.697 1 98.17 41 ARG B N 1
ATOM 2858 C CA . ARG B 1 41 ? -4.92 27.473 20.927 1 98.17 41 ARG B CA 1
ATOM 2859 C C . ARG B 1 41 ? -4.12 27.031 22.148 1 98.17 41 ARG B C 1
ATOM 2861 O O . ARG B 1 41 ? -3.929 27.807 23.086 1 98.17 41 ARG B O 1
ATOM 2868 N N . GLN B 1 42 ? -3.694 25.77 22.076 1 98.01 42 GLN B N 1
ATOM 2869 C CA . GLN B 1 42 ? -3.042 25.215 23.258 1 98.01 42 GLN B CA 1
ATOM 2870 C C . GLN B 1 42 ? -1.564 25.593 23.298 1 98.01 42 GLN B C 1
ATOM 2872 O O . GLN B 1 42 ? -0.927 25.518 24.351 1 98.01 42 GLN B O 1
ATOM 2877 N N . GLY B 1 43 ? -0.977 25.886 22.164 1 97.98 43 GLY B N 1
ATOM 2878 C CA . GLY B 1 43 ? 0.304 26.574 22.169 1 97.98 43 GLY B CA 1
ATOM 2879 C C . GLY B 1 43 ? 1.481 25.643 21.945 1 97.98 43 GLY B C 1
ATOM 2880 O O . GLY B 1 43 ? 2.636 26.049 22.089 1 97.98 43 GLY B O 1
ATOM 2881 N N . GLN B 1 44 ? 1.308 24.341 21.587 1 98.34 44 GLN B N 1
ATOM 2882 C CA . GLN B 1 44 ? 2.419 23.453 21.26 1 98.34 44 GLN B CA 1
ATOM 2883 C C . GLN B 1 44 ? 3.22 23.986 20.076 1 98.34 44 GLN B C 1
ATOM 2885 O O . GLN B 1 44 ? 2.662 24.614 19.175 1 98.34 44 GLN B O 1
ATOM 2890 N N . THR B 1 45 ? 4.538 23.639 20.073 1 97.81 45 THR B N 1
ATOM 2891 C CA . THR B 1 45 ? 5.397 24.282 19.085 1 97.81 45 THR B CA 1
ATOM 2892 C C . THR B 1 45 ? 6.637 23.435 18.813 1 97.81 45 THR B C 1
ATOM 2894 O O . THR B 1 45 ? 6.717 22.284 19.249 1 97.81 45 THR B O 1
ATOM 2897 N N . ASP B 1 46 ? 7.51 23.926 17.889 1 97.84 46 ASP B N 1
ATOM 2898 C CA . ASP B 1 46 ? 8.814 23.363 17.555 1 97.84 46 ASP B CA 1
ATOM 2899 C C . ASP B 1 46 ? 8.669 21.993 16.897 1 97.84 46 ASP B C 1
ATOM 2901 O O . ASP B 1 46 ? 9.473 21.092 17.143 1 97.84 46 ASP B O 1
ATOM 2905 N N . PHE B 1 47 ? 7.641 21.863 16.122 1 98.12 47 PHE B N 1
ATOM 2906 C CA . PHE B 1 47 ? 7.396 20.598 15.44 1 98.12 47 PHE B CA 1
ATOM 2907 C C . PHE B 1 47 ? 8.374 20.405 14.287 1 98.12 47 PHE B C 1
ATOM 2909 O O . PHE B 1 47 ? 8.79 21.375 13.65 1 98.12 47 PHE B O 1
ATOM 2916 N N . ILE B 1 48 ? 8.725 19.177 14.091 1 98.06 48 ILE B N 1
ATOM 2917 C CA . ILE B 1 48 ? 9.271 18.739 12.811 1 98.06 48 ILE B CA 1
ATOM 2918 C C . ILE B 1 48 ? 8.148 18.196 11.93 1 98.06 48 ILE B C 1
ATOM 2920 O O . ILE B 1 48 ? 7.633 17.101 12.173 1 98.06 48 ILE B O 1
ATOM 2924 N N . GLY B 1 49 ? 7.797 18.935 10.96 1 97.71 49 GLY B N 1
ATOM 2925 C CA . GLY B 1 49 ? 6.665 18.562 10.127 1 97.71 49 GLY B CA 1
ATOM 2926 C C . GLY B 1 49 ? 7.055 17.699 8.941 1 97.71 49 GLY B C 1
ATOM 2927 O O . GLY B 1 49 ? 7.922 18.078 8.151 1 97.71 49 GLY B O 1
ATOM 2928 N N . TYR B 1 50 ? 6.51 16.551 8.825 1 97.51 50 TYR B N 1
ATOM 2929 C CA . TYR B 1 50 ? 6.56 15.735 7.617 1 97.51 50 TYR B CA 1
ATOM 2930 C C . TYR B 1 50 ? 5.239 15.802 6.859 1 97.51 50 TYR B C 1
ATOM 2932 O O . TYR B 1 50 ? 4.209 15.335 7.352 1 97.51 50 TYR B O 1
ATOM 2940 N N . SER B 1 51 ? 5.242 16.341 5.718 1 93.9 51 SER B N 1
ATOM 2941 C CA . SER B 1 51 ? 3.964 16.52 5.038 1 93.9 51 SER B CA 1
ATOM 2942 C C . SER B 1 51 ? 4.023 16.004 3.604 1 93.9 51 SER B C 1
ATOM 2944 O O . SER B 1 51 ? 4.995 16.254 2.889 1 93.9 51 SER B O 1
ATOM 2946 N N . GLY B 1 52 ? 3.065 15.214 3.225 1 88.13 52 GLY B N 1
ATOM 2947 C CA . GLY B 1 52 ? 2.795 15.129 1.799 1 88.13 52 GLY B CA 1
ATOM 2948 C C . GLY B 1 52 ? 2.287 16.43 1.208 1 88.13 52 GLY B C 1
ATOM 2949 O O . GLY B 1 52 ? 2.763 17.509 1.567 1 88.13 52 GLY B O 1
ATOM 2950 N N . PRO B 1 53 ? 1.364 16.408 0.276 1 91.53 53 PRO B N 1
ATOM 2951 C CA . PRO B 1 53 ? 0.787 17.66 -0.219 1 91.53 53 PRO B CA 1
ATOM 2952 C C . PRO B 1 53 ? 0.059 18.445 0.871 1 91.53 53 PRO B C 1
ATOM 2954 O O . PRO B 1 53 ? -0.966 17.99 1.384 1 91.53 53 PRO B O 1
ATOM 2957 N N . ALA B 1 54 ? 0.669 19.548 1.169 1 95.91 54 ALA B N 1
ATOM 2958 C CA . ALA B 1 54 ? 0.217 20.362 2.294 1 95.91 54 ALA B CA 1
ATOM 2959 C C . ALA B 1 54 ? -0.713 21.478 1.826 1 95.91 54 ALA B C 1
ATOM 2961 O O . ALA B 1 54 ? -0.785 21.773 0.63 1 95.91 54 ALA B O 1
ATOM 2962 N N . GLY B 1 55 ? -1.422 22.008 2.777 1 96.76 55 GLY B N 1
ATOM 2963 C CA . GLY B 1 55 ? -2.314 23.122 2.495 1 96.76 55 GLY B CA 1
ATOM 2964 C C . GLY B 1 55 ? -2.323 24.171 3.59 1 96.76 55 GLY B C 1
ATOM 2965 O O . GLY B 1 55 ? -1.276 24.502 4.149 1 96.76 55 GLY B O 1
ATOM 2966 N N . GLY B 1 56 ? -3.481 24.799 3.786 1 96.85 56 GLY B N 1
ATOM 2967 C CA . GLY B 1 56 ? -3.653 25.84 4.786 1 96.85 56 GLY B CA 1
ATOM 2968 C C . GLY B 1 56 ? -3.437 25.347 6.204 1 96.85 56 GLY B C 1
ATOM 2969 O O . GLY B 1 56 ? -3.124 26.135 7.1 1 96.85 56 GLY B O 1
ATOM 2970 N N . ASP B 1 57 ? -3.591 24.071 6.411 1 97.23 57 ASP B N 1
ATOM 2971 C CA . ASP B 1 57 ? -3.342 23.466 7.717 1 97.23 57 ASP B CA 1
ATOM 2972 C C . ASP B 1 57 ? -1.911 23.73 8.18 1 97.23 57 ASP B C 1
ATOM 2974 O O . ASP B 1 57 ? -1.694 24.271 9.266 1 97.23 57 ASP B O 1
ATOM 2978 N N . TRP B 1 58 ? -0.986 23.474 7.343 1 98.11 58 TRP B N 1
ATOM 2979 C CA . TRP B 1 58 ? 0.418 23.716 7.656 1 98.11 58 TRP B CA 1
ATOM 2980 C C . TRP B 1 58 ? 0.748 25.202 7.566 1 98.11 58 TRP B C 1
ATOM 2982 O O . TRP B 1 58 ? 1.528 25.721 8.367 1 98.11 58 TRP B O 1
ATOM 2992 N N . ASP B 1 59 ? 0.136 25.85 6.614 1 98.37 59 ASP B N 1
ATOM 2993 C CA . ASP B 1 59 ? 0.396 27.274 6.427 1 98.37 59 ASP B CA 1
ATOM 2994 C C . ASP B 1 59 ? 0.079 28.061 7.697 1 98.37 59 ASP B C 1
ATOM 2996 O O . ASP B 1 59 ? 0.826 28.967 8.074 1 98.37 59 ASP B O 1
ATOM 3000 N N . MET B 1 60 ? -0.965 27.715 8.343 1 98.29 60 MET B N 1
ATOM 3001 C CA . MET B 1 60 ? -1.373 28.393 9.57 1 98.29 60 MET B CA 1
ATOM 3002 C C . MET B 1 60 ? -0.378 28.128 10.695 1 98.29 60 MET B C 1
ATOM 3004 O O . MET B 1 60 ? -0.014 29.042 11.437 1 98.29 60 MET B O 1
ATOM 3008 N N . LEU B 1 61 ? 0.031 26.868 10.838 1 98.59 61 LEU B N 1
ATOM 3009 C CA . LEU B 1 61 ? 1.002 26.526 11.873 1 98.59 61 LEU B CA 1
ATOM 3010 C C . LEU B 1 61 ? 2.316 27.268 11.652 1 98.59 61 LEU B C 1
ATOM 3012 O O . LEU B 1 61 ? 2.93 27.75 12.606 1 98.59 61 LEU B O 1
ATOM 3016 N N . ILE B 1 62 ? 2.704 27.338 10.404 1 98.4 62 ILE B N 1
ATOM 3017 C CA . ILE B 1 62 ? 3.932 28.044 10.054 1 98.4 62 ILE B CA 1
ATOM 3018 C C . ILE B 1 62 ? 3.783 29.529 10.379 1 98.4 62 ILE B C 1
ATOM 3020 O O . ILE B 1 62 ? 4.665 30.125 11.002 1 98.4 62 ILE B O 1
ATOM 3024 N N . GLY B 1 63 ? 2.669 30.116 9.99 1 98.24 63 GLY B N 1
ATOM 3025 C CA . GLY B 1 63 ? 2.422 31.524 10.258 1 98.24 63 GLY B CA 1
ATOM 3026 C C . GLY B 1 63 ? 2.396 31.854 11.738 1 98.24 63 GLY B C 1
ATOM 3027 O O . GLY B 1 63 ? 2.742 32.968 12.137 1 98.24 63 GLY B O 1
ATOM 3028 N N . CYS B 1 64 ? 2.003 30.894 12.518 1 98.34 64 CYS B N 1
ATOM 3029 C CA . CYS B 1 64 ? 1.912 31.089 13.961 1 98.34 64 CYS B CA 1
ATOM 3030 C C . CYS B 1 64 ? 3.22 30.714 14.646 1 98.34 64 CYS B C 1
ATOM 3032 O O . CYS B 1 64 ? 3.298 30.69 15.875 1 98.34 64 CYS B O 1
ATOM 3034 N N . GLY B 1 65 ? 4.193 30.317 13.882 1 97.63 65 GLY B N 1
ATOM 3035 C CA . GLY B 1 65 ? 5.517 30.047 14.421 1 97.63 65 GLY B CA 1
ATOM 3036 C C . GLY B 1 65 ? 5.601 28.725 15.162 1 97.63 65 GLY B C 1
ATOM 3037 O O . GLY B 1 65 ? 6.354 28.597 16.129 1 97.63 65 GLY B O 1
ATOM 3038 N N . ARG B 1 66 ? 4.875 27.726 14.741 1 98.28 66 ARG B N 1
ATOM 3039 C CA . ARG B 1 66 ? 4.799 26.475 15.489 1 98.28 66 ARG B CA 1
ATOM 3040 C C . ARG B 1 66 ? 5.728 25.423 14.892 1 98.28 66 ARG B C 1
ATOM 3042 O O . ARG B 1 66 ? 5.985 24.39 15.514 1 98.28 66 ARG B O 1
ATOM 3049 N N . ILE B 1 67 ? 6.338 25.672 13.734 1 97.96 67 ILE B N 1
ATOM 3050 C CA . ILE B 1 67 ? 7.116 24.679 13.002 1 97.96 67 ILE B CA 1
ATOM 3051 C C . ILE B 1 67 ? 8.596 25.053 13.038 1 97.96 67 ILE B C 1
ATOM 3053 O O . ILE B 1 67 ? 8.971 26.166 12.661 1 97.96 67 ILE B O 1
ATOM 3057 N N . LYS B 1 68 ? 9.365 24.187 13.483 1 96.56 68 LYS B N 1
ATOM 3058 C CA . LYS B 1 68 ? 10.811 24.386 13.517 1 96.56 68 LYS B CA 1
ATOM 3059 C C . LYS B 1 68 ? 11.457 23.95 12.204 1 96.56 68 LYS B C 1
ATOM 3061 O O . LYS B 1 68 ? 12.264 24.684 11.63 1 96.56 68 LYS B O 1
ATOM 3066 N N . ALA B 1 69 ? 11.141 22.771 11.759 1 97.27 69 ALA B N 1
ATOM 3067 C CA . ALA B 1 69 ? 11.61 22.215 10.492 1 97.27 69 ALA B CA 1
ATOM 3068 C C . ALA B 1 69 ? 10.455 21.615 9.695 1 97.27 69 ALA B C 1
ATOM 3070 O O . ALA B 1 69 ? 9.578 20.957 10.26 1 97.27 69 ALA B O 1
ATOM 3071 N N . PHE B 1 70 ? 10.449 21.891 8.415 1 97.52 70 PHE B N 1
ATOM 3072 C CA . PHE B 1 70 ? 9.372 21.452 7.535 1 97.52 70 PHE B CA 1
ATOM 3073 C C . PHE B 1 70 ? 9.921 20.628 6.376 1 97.52 70 PHE B C 1
ATOM 3075 O O . PHE B 1 70 ? 10.638 21.152 5.521 1 97.52 70 PHE B O 1
ATOM 3082 N N . ILE B 1 71 ? 9.706 19.299 6.396 1 97.39 71 ILE B N 1
ATOM 3083 C CA . ILE B 1 71 ? 10.054 18.372 5.324 1 97.39 71 ILE B CA 1
ATOM 3084 C C . ILE B 1 71 ? 8.859 18.189 4.392 1 97.39 71 ILE B C 1
ATOM 3086 O O . ILE B 1 71 ? 7.844 17.606 4.781 1 97.39 71 ILE B O 1
ATOM 3090 N N . ASN B 1 72 ? 8.982 18.664 3.188 1 91.92 72 ASN B N 1
ATOM 3091 C CA . ASN B 1 72 ? 7.778 18.746 2.368 1 91.92 72 ASN B CA 1
ATOM 3092 C C . ASN B 1 72 ? 8.092 18.545 0.889 1 91.92 72 ASN B C 1
ATOM 3094 O O . ASN B 1 72 ? 9.244 18.311 0.52 1 91.92 72 ASN B O 1
ATOM 3098 N N . CYS B 1 73 ? 6.961 18.464 0.106 1 91.46 73 CYS B N 1
ATOM 3099 C CA . CYS B 1 73 ? 7.096 18.398 -1.345 1 91.46 73 CYS B CA 1
ATOM 3100 C C . CYS B 1 73 ? 6.341 19.539 -2.015 1 91.46 73 CYS B C 1
ATOM 3102 O O . CYS B 1 73 ? 6.685 19.949 -3.125 1 91.46 73 CYS B O 1
ATOM 3104 N N . TYR B 1 74 ? 5.275 19.851 -1.375 1 90.58 74 TYR B N 1
ATOM 3105 C CA . TYR B 1 74 ? 4.352 20.804 -1.982 1 90.58 74 TYR B CA 1
ATOM 3106 C C . TYR B 1 74 ? 3.394 21.373 -0.942 1 90.58 74 TYR B C 1
ATOM 3108 O O . TYR B 1 74 ? 2.931 20.652 -0.055 1 90.58 74 TYR B O 1
ATOM 3116 N N . ILE B 1 75 ? 3.179 22.748 -1.026 1 95 75 ILE B N 1
ATOM 3117 C CA . ILE B 1 75 ? 2.194 23.35 -0.135 1 95 75 ILE B CA 1
ATOM 3118 C C . ILE B 1 75 ? 1.379 24.393 -0.896 1 95 75 ILE B C 1
ATOM 3120 O O . ILE B 1 75 ? 1.934 25.36 -1.424 1 95 75 ILE B O 1
ATOM 3124 N N . ALA B 1 76 ? 0.065 24.157 -0.956 1 94.59 76 ALA B N 1
ATOM 3125 C CA . ALA B 1 76 ? -0.843 25.044 -1.678 1 94.59 76 ALA B CA 1
ATOM 3126 C C . ALA B 1 76 ? -2.292 24.798 -1.269 1 94.59 76 ALA B C 1
ATOM 3128 O O . ALA B 1 76 ? -2.637 23.706 -0.812 1 94.59 76 ALA B O 1
ATOM 3129 N N . ASN B 1 77 ? -3.022 25.87 -1.285 1 93.52 77 ASN B N 1
ATOM 3130 C CA . ASN B 1 77 ? -4.467 25.699 -1.385 1 93.52 77 ASN B CA 1
ATOM 3131 C C . ASN B 1 77 ? -4.93 25.67 -2.839 1 93.52 77 ASN B C 1
ATOM 3133 O O . ASN B 1 77 ? -5.195 26.717 -3.431 1 93.52 77 ASN B O 1
ATOM 3137 N N . SER B 1 78 ? -4.969 24.511 -3.373 1 84.52 78 SER B N 1
ATOM 3138 C CA . SER B 1 78 ? -5.146 24.302 -4.806 1 84.52 78 SER B CA 1
ATOM 3139 C C . SER B 1 78 ? -6.333 25.098 -5.338 1 84.52 78 SER B C 1
ATOM 3141 O O . SER B 1 78 ? -7.44 25.005 -4.803 1 84.52 78 SER B O 1
ATOM 3143 N N . GLY B 1 79 ? -6.011 25.906 -6.372 1 84.25 79 GLY B N 1
ATOM 3144 C CA . GLY B 1 79 ? -7.045 26.7 -7.016 1 84.25 79 GLY B CA 1
ATOM 3145 C C . GLY B 1 79 ? -7.187 28.089 -6.423 1 84.25 79 GLY B C 1
ATOM 3146 O O . GLY B 1 79 ? -7.814 28.965 -7.023 1 84.25 79 GLY B O 1
ATOM 3147 N N . TYR B 1 80 ? -6.563 28.346 -5.272 1 87.98 80 TYR B N 1
ATOM 3148 C CA . TYR B 1 80 ? -6.758 29.622 -4.593 1 87.98 80 TYR B CA 1
ATOM 3149 C C . TYR B 1 80 ? -5.423 30.309 -4.329 1 87.98 80 TYR B C 1
ATOM 3151 O O . TYR B 1 80 ? -5.285 31.515 -4.548 1 87.98 80 TYR B O 1
ATOM 3159 N N . THR B 1 81 ? -4.533 29.581 -3.782 1 86.67 81 THR B N 1
ATOM 3160 C CA . THR B 1 81 ? -3.177 30.072 -3.563 1 86.67 81 THR B CA 1
ATOM 3161 C C . THR B 1 81 ? -2.149 29.056 -4.051 1 86.67 81 THR B C 1
ATOM 3163 O O . THR B 1 81 ? -2.042 27.958 -3.499 1 86.67 81 THR B O 1
ATOM 3166 N N . ASN B 1 82 ? -1.387 29.37 -5.053 1 85.23 82 ASN B N 1
ATOM 3167 C CA . ASN B 1 82 ? -0.458 28.443 -5.69 1 85.23 82 ASN B CA 1
ATOM 3168 C C . ASN B 1 82 ? 0.637 27.994 -4.726 1 85.23 82 ASN B C 1
ATOM 3170 O O . ASN B 1 82 ? 1.043 26.831 -4.74 1 85.23 82 ASN B O 1
ATOM 3174 N N . VAL B 1 83 ? 1.175 28.943 -4.006 1 91.81 83 VAL B N 1
ATOM 3175 C CA . VAL B 1 83 ? 2.063 28.652 -2.885 1 91.81 83 VAL B CA 1
ATOM 3176 C C . VAL B 1 83 ? 1.584 29.395 -1.64 1 91.81 83 VAL B C 1
ATOM 3178 O O . VAL B 1 83 ? 1.377 30.611 -1.676 1 91.81 83 VAL B O 1
ATOM 3181 N N . CYS B 1 84 ? 1.407 28.714 -0.589 1 95.88 84 CYS B N 1
ATOM 3182 C CA . CYS B 1 84 ? 0.871 29.312 0.629 1 95.88 84 CYS B CA 1
ATOM 3183 C C . CYS B 1 84 ? 1.741 30.473 1.095 1 95.88 84 CYS B C 1
ATOM 3185 O O . CYS B 1 84 ? 2.969 30.371 1.101 1 95.88 84 CYS B O 1
ATOM 3187 N N . ARG B 1 85 ? 1.138 31.535 1.517 1 96.45 85 ARG B N 1
ATOM 3188 C CA . ARG B 1 85 ? 1.815 32.817 1.679 1 96.45 85 ARG B CA 1
ATOM 3189 C C . ARG B 1 85 ? 2.61 32.856 2.98 1 96.45 85 ARG B C 1
ATOM 3191 O O . ARG B 1 85 ? 3.679 33.467 3.043 1 96.45 85 ARG B O 1
ATOM 3198 N N . ARG B 1 86 ? 2.063 32.262 4.007 1 97.7 86 ARG B N 1
ATOM 3199 C CA . ARG B 1 86 ? 2.779 32.301 5.277 1 97.7 86 ARG B CA 1
ATOM 3200 C C . ARG B 1 86 ? 4.036 31.439 5.224 1 97.7 86 ARG B C 1
ATOM 3202 O O . ARG B 1 86 ? 5.06 31.788 5.815 1 97.7 86 ARG B O 1
ATOM 3209 N N . PHE B 1 87 ? 3.922 30.412 4.511 1 97.15 87 PHE B N 1
ATOM 3210 C CA . PHE B 1 87 ? 5.086 29.584 4.22 1 97.15 87 PHE B CA 1
ATOM 3211 C C . PHE B 1 87 ? 6.13 30.373 3.438 1 97.15 87 PHE B C 1
ATOM 3213 O O . PHE B 1 87 ? 7.302 30.406 3.817 1 97.15 87 PHE B O 1
ATOM 3220 N N . ARG B 1 88 ? 5.681 30.973 2.378 1 95.82 88 ARG B N 1
ATOM 3221 C CA . ARG B 1 88 ? 6.594 31.767 1.563 1 95.82 88 ARG B CA 1
ATOM 3222 C C . ARG B 1 88 ? 7.246 32.871 2.388 1 95.82 88 ARG B C 1
ATOM 3224 O O . ARG B 1 88 ? 8.45 33.11 2.274 1 95.82 88 ARG B O 1
ATOM 3231 N N . ASP B 1 89 ? 6.471 33.552 3.165 1 97.01 89 ASP B N 1
ATOM 3232 C CA . ASP B 1 89 ? 6.968 34.627 4.018 1 97.01 89 ASP B CA 1
ATOM 3233 C C . ASP B 1 89 ? 8.033 34.114 4.984 1 97.01 89 ASP B C 1
ATOM 3235 O O . ASP B 1 89 ? 9.074 34.75 5.163 1 97.01 89 ASP B O 1
ATOM 3239 N N . ALA B 1 90 ? 7.811 32.968 5.562 1 96.75 90 ALA B N 1
ATOM 3240 C CA . ALA B 1 90 ? 8.724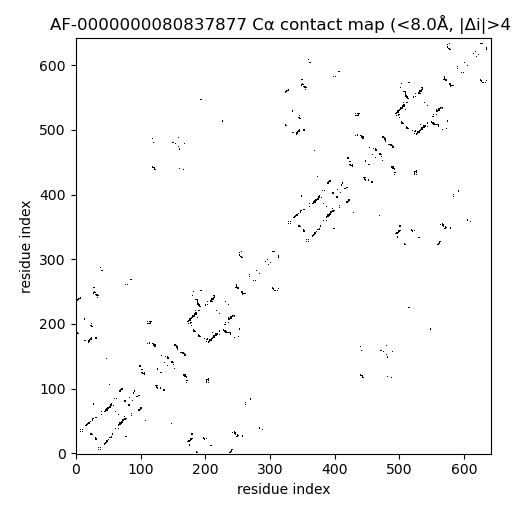 32.373 6.533 1 96.75 90 ALA B CA 1
ATOM 3241 C C . ALA B 1 90 ? 10.05 31.993 5.879 1 96.75 90 ALA B C 1
ATOM 3243 O O . ALA B 1 90 ? 11.115 32.154 6.48 1 96.75 90 ALA B O 1
ATOM 3244 N N . VAL B 1 91 ? 9.967 31.554 4.637 1 94.47 91 VAL B N 1
ATOM 3245 C CA . VAL B 1 91 ? 11.15 31.064 3.938 1 94.47 91 VAL B CA 1
ATOM 3246 C C . VAL B 1 91 ? 11.885 32.232 3.284 1 94.47 91 VAL B C 1
ATOM 3248 O O . VAL B 1 91 ? 13.1 32.373 3.438 1 94.47 91 VAL B O 1
ATOM 3251 N N . GLU B 1 92 ? 11.177 33.094 2.649 1 94.47 92 GLU B N 1
ATOM 3252 C CA . GLU B 1 92 ? 11.793 34.075 1.76 1 94.47 92 GLU B CA 1
ATOM 3253 C C . GLU B 1 92 ? 12.1 35.374 2.499 1 94.47 92 GLU B C 1
ATOM 3255 O O . GLU B 1 92 ? 13.05 36.081 2.156 1 94.47 92 GLU B O 1
ATOM 3260 N N . LYS B 1 93 ? 11.321 35.703 3.482 1 95.58 93 LYS B N 1
ATOM 3261 C CA . LYS B 1 93 ? 11.455 37.018 4.101 1 95.58 93 LYS B CA 1
ATOM 3262 C C . LYS B 1 93 ? 11.979 36.901 5.53 1 95.58 93 LYS B C 1
ATOM 3264 O O . LYS B 1 93 ? 12.999 37.502 5.873 1 95.58 93 LYS B O 1
ATOM 3269 N N . LYS B 1 94 ? 11.381 36.08 6.236 1 95.92 94 LYS B N 1
ATOM 3270 C CA . LYS B 1 94 ? 11.715 36.023 7.656 1 95.92 94 LYS B CA 1
ATOM 3271 C C . LYS B 1 94 ? 12.875 35.065 7.91 1 95.92 94 LYS B C 1
ATOM 3273 O O . LYS B 1 94 ? 13.543 35.149 8.943 1 95.92 94 LYS B O 1
ATOM 3278 N N . HIS B 1 95 ? 13 34.062 7.053 1 95.19 95 HIS B N 1
ATOM 3279 C CA . HIS B 1 95 ? 14.058 33.063 7.153 1 95.19 95 HIS B CA 1
ATOM 3280 C C . HIS B 1 95 ? 14.025 32.359 8.505 1 95.19 95 HIS B C 1
ATOM 3282 O O . HIS B 1 95 ? 15.07 32.149 9.126 1 95.19 95 HIS B O 1
ATOM 3288 N N . ASN B 1 96 ? 12.857 32.141 8.996 1 95.04 96 ASN B N 1
ATOM 3289 C CA . ASN B 1 96 ? 12.721 31.539 10.318 1 95.04 96 ASN B CA 1
ATOM 3290 C C . ASN B 1 96 ? 12.122 30.137 10.237 1 95.04 96 ASN B C 1
ATOM 3292 O O . ASN B 1 96 ? 11.533 29.653 11.204 1 95.04 96 ASN B O 1
ATOM 3296 N N . LEU B 1 97 ? 12.214 29.522 9.11 1 96.7 97 LEU B N 1
ATOM 3297 C CA . LEU B 1 97 ? 11.763 28.154 8.881 1 96.7 97 LEU B CA 1
ATOM 3298 C C . LEU B 1 97 ? 12.846 27.332 8.19 1 96.7 97 LEU B C 1
ATOM 3300 O O . LEU B 1 97 ? 13.347 27.722 7.133 1 96.7 97 LEU B O 1
ATOM 3304 N N . LEU B 1 98 ? 13.257 26.304 8.869 1 96.87 98 LEU B N 1
ATOM 3305 C CA . LEU B 1 98 ? 14.114 25.34 8.187 1 96.87 98 LEU B CA 1
ATOM 3306 C C . LEU B 1 98 ? 13.307 24.489 7.212 1 96.87 98 LEU B C 1
ATOM 3308 O O . LEU B 1 98 ? 12.288 23.905 7.588 1 96.87 98 LEU B O 1
ATOM 3312 N N . LEU B 1 99 ? 13.689 24.465 5.974 1 96.9 99 LEU B N 1
ATOM 3313 C CA . LEU B 1 99 ? 12.915 23.79 4.938 1 96.9 99 LEU B CA 1
ATOM 3314 C C . LEU B 1 99 ? 13.773 22.77 4.196 1 96.9 99 LEU B C 1
ATOM 3316 O O . LEU B 1 99 ? 14.902 23.072 3.803 1 96.9 99 LEU B O 1
ATOM 3320 N N . GLU B 1 100 ? 13.337 21.584 4.066 1 96.86 100 GLU B N 1
ATOM 3321 C CA . GLU B 1 100 ? 13.927 20.57 3.197 1 96.86 100 GLU B CA 1
ATOM 3322 C C . GLU B 1 100 ? 12.915 20.063 2.174 1 96.86 100 GLU B C 1
ATOM 3324 O O . GLU B 1 100 ? 11.862 19.539 2.542 1 96.86 100 GLU B O 1
ATOM 3329 N N . ASP B 1 101 ? 13.256 20.105 0.978 1 95.22 101 ASP B N 1
ATOM 3330 C CA . ASP B 1 101 ? 12.363 19.722 -0.112 1 95.22 101 ASP B CA 1
ATOM 3331 C C . ASP B 1 101 ? 12.7 18.327 -0.633 1 95.22 101 ASP B C 1
ATOM 3333 O O . ASP B 1 101 ? 13.873 17.995 -0.822 1 95.22 101 ASP B O 1
ATOM 3337 N N . TYR B 1 102 ? 11.743 17.529 -0.793 1 95.6 102 TYR B N 1
ATOM 3338 C CA . TYR B 1 102 ? 11.787 16.266 -1.522 1 95.6 102 TYR B CA 1
ATOM 3339 C C . TYR B 1 102 ? 10.758 16.25 -2.646 1 95.6 102 TYR B C 1
ATOM 3341 O O . TYR B 1 102 ? 9.811 17.04 -2.642 1 95.6 102 TYR B O 1
ATOM 3349 N N . SER B 1 103 ? 10.964 15.401 -3.609 1 94.37 103 SER B N 1
ATOM 3350 C CA . SER B 1 103 ? 9.891 15.214 -4.58 1 94.37 103 SER B CA 1
ATOM 3351 C C . SER B 1 103 ? 8.659 14.592 -3.93 1 94.37 103 SER B C 1
ATOM 3353 O O . SER B 1 103 ? 8.763 13.939 -2.89 1 94.37 103 SER B O 1
ATOM 3355 N N . GLN B 1 104 ? 7.5 14.816 -4.557 1 93.16 104 GLN B N 1
ATOM 3356 C CA . GLN B 1 104 ? 6.255 14.27 -4.027 1 93.16 104 GLN B CA 1
ATOM 3357 C C . GLN B 1 104 ? 6.324 12.75 -3.915 1 93.16 104 GLN B C 1
ATOM 3359 O O . GLN B 1 104 ? 5.894 12.176 -2.912 1 93.16 104 GLN B O 1
ATOM 3364 N N . ASP B 1 105 ? 6.875 12.128 -4.855 1 92.42 105 ASP B N 1
ATOM 3365 C CA . ASP B 1 105 ? 6.972 10.672 -4.861 1 92.42 105 ASP B CA 1
ATOM 3366 C C . ASP B 1 105 ? 7.851 10.175 -3.716 1 92.42 105 ASP B C 1
ATOM 3368 O O . ASP B 1 105 ? 7.497 9.217 -3.025 1 92.42 105 ASP B O 1
ATOM 3372 N N . VAL B 1 106 ? 8.925 10.852 -3.491 1 94.86 106 VAL B N 1
ATOM 3373 C CA . VAL B 1 106 ? 9.904 10.378 -2.518 1 94.86 106 VAL B CA 1
ATOM 3374 C C . VAL B 1 106 ? 9.351 10.548 -1.105 1 94.86 106 VAL B C 1
ATOM 3376 O O . VAL B 1 106 ? 9.457 9.64 -0.277 1 94.86 106 VAL B O 1
ATOM 3379 N N . ILE B 1 107 ? 8.749 11.674 -0.825 1 95.62 107 ILE B N 1
ATOM 3380 C CA . ILE B 1 107 ? 8.248 11.868 0.531 1 95.62 107 ILE B CA 1
ATOM 3381 C C . ILE B 1 107 ? 7.132 10.866 0.818 1 95.62 107 ILE B C 1
ATOM 3383 O O . ILE B 1 107 ? 7.032 10.339 1.928 1 95.62 107 ILE B O 1
ATOM 3387 N N . MET B 1 108 ? 6.34 10.628 -0.179 1 94.68 108 MET B N 1
ATOM 3388 C CA . MET B 1 108 ? 5.27 9.651 0.004 1 94.68 108 MET B CA 1
ATOM 3389 C C . MET B 1 108 ? 5.841 8.255 0.226 1 94.68 108 MET B C 1
ATOM 3391 O O . MET B 1 108 ? 5.336 7.498 1.057 1 94.68 108 MET B O 1
ATOM 3395 N N . LEU B 1 109 ? 6.837 7.949 -0.476 1 96.04 109 LEU B N 1
ATOM 3396 C CA . LEU B 1 109 ? 7.483 6.65 -0.317 1 96.04 109 LEU B CA 1
ATOM 3397 C C . LEU B 1 109 ? 8.176 6.551 1.038 1 96.04 109 LEU B C 1
ATOM 3399 O O . LEU B 1 109 ? 8.229 5.473 1.635 1 96.04 109 LEU B O 1
ATOM 3403 N N . MET B 1 110 ? 8.736 7.657 1.492 1 97.11 110 MET B N 1
ATOM 3404 C CA . MET B 1 110 ? 9.351 7.685 2.816 1 97.11 110 MET B CA 1
ATOM 3405 C C . MET B 1 110 ? 8.328 7.354 3.898 1 97.11 110 MET B C 1
ATOM 3407 O O . MET B 1 110 ? 8.605 6.56 4.798 1 97.11 110 MET B O 1
ATOM 3411 N N . LEU B 1 111 ? 7.186 7.942 3.779 1 96.99 111 LEU B N 1
ATOM 3412 C CA . LEU B 1 111 ? 6.128 7.691 4.752 1 96.99 111 LEU B CA 1
ATOM 3413 C C . LEU B 1 111 ? 5.634 6.251 4.657 1 96.99 111 LEU B C 1
ATOM 3415 O O . LEU B 1 111 ? 5.379 5.61 5.679 1 96.99 111 LEU B O 1
ATOM 3419 N N . HIS B 1 112 ? 5.505 5.801 3.471 1 96.8 112 HIS B N 1
ATOM 3420 C CA . HIS B 1 112 ? 5.119 4.409 3.272 1 96.8 112 HIS B CA 1
ATOM 3421 C C . HIS B 1 112 ? 6.156 3.46 3.863 1 96.8 112 HIS B C 1
ATOM 3423 O O . HIS B 1 112 ? 5.802 2.484 4.53 1 96.8 112 HIS B O 1
ATOM 3429 N N . ALA B 1 113 ? 7.407 3.743 3.617 1 96.84 113 ALA B N 1
ATOM 3430 C CA . ALA B 1 113 ? 8.497 2.942 4.168 1 96.84 113 ALA B CA 1
ATOM 3431 C C . ALA B 1 113 ? 8.458 2.938 5.693 1 96.84 113 ALA B C 1
ATOM 3433 O O . ALA B 1 113 ? 8.765 1.925 6.326 1 96.84 113 ALA B O 1
ATOM 3434 N N . SER B 1 114 ? 8.087 4.075 6.232 1 96.25 114 SER B N 1
ATOM 3435 C CA . SER B 1 114 ? 7.944 4.168 7.682 1 96.25 114 SER B CA 1
ATOM 3436 C C . SER B 1 114 ? 6.889 3.195 8.196 1 96.25 114 SER B C 1
ATOM 3438 O O . SER B 1 114 ? 7.095 2.529 9.213 1 96.25 114 SER B O 1
ATOM 3440 N N . SER B 1 115 ? 5.843 3.069 7.495 1 96.1 115 SER B N 1
ATOM 3441 C CA . SER B 1 115 ? 4.762 2.175 7.897 1 96.1 115 SER B CA 1
ATOM 3442 C C . SER B 1 115 ? 5.189 0.714 7.799 1 96.1 115 SER B C 1
ATOM 3444 O O . SER B 1 115 ? 4.652 -0.144 8.504 1 96.1 115 SER B O 1
ATOM 3446 N N . LEU B 1 116 ? 6.142 0.464 6.934 1 93.6 116 LEU B N 1
ATOM 3447 C CA . LEU B 1 116 ? 6.611 -0.9 6.721 1 93.6 116 LEU B CA 1
ATOM 3448 C C . LEU B 1 116 ? 7.78 -1.224 7.645 1 93.6 116 LEU B C 1
ATOM 3450 O O . LEU B 1 116 ? 8.255 -2.362 7.677 1 93.6 116 LEU B O 1
ATOM 3454 N N . GLY B 1 117 ? 8.336 -0.217 8.331 1 92.33 117 GLY B N 1
ATOM 3455 C CA . GLY B 1 117 ? 9.441 -0.426 9.253 1 92.33 117 GLY B CA 1
ATOM 3456 C C . GLY B 1 117 ? 10.78 -0.578 8.555 1 92.33 117 GLY B C 1
ATOM 3457 O O . GLY B 1 117 ? 11.693 -1.214 9.085 1 92.33 117 GLY B O 1
ATOM 3458 N N . LEU B 1 118 ? 10.939 -0.007 7.387 1 94.9 118 LEU B N 1
ATOM 3459 C CA . LEU B 1 118 ? 12.204 -0.086 6.664 1 94.9 118 LEU B CA 1
ATOM 3460 C C . LEU B 1 118 ? 13.244 0.84 7.284 1 94.9 118 LEU B C 1
ATOM 3462 O O . LEU B 1 118 ? 12.906 1.919 7.777 1 94.9 118 LEU B O 1
ATOM 3466 N N . PRO B 1 119 ? 14.484 0.496 7.228 1 94.87 119 PRO B N 1
ATOM 3467 C CA . PRO B 1 119 ? 15.53 1.326 7.829 1 94.87 119 PRO B CA 1
ATOM 3468 C C . PRO B 1 119 ? 15.831 2.58 7.012 1 94.87 119 PRO B C 1
ATOM 3470 O O . PRO B 1 119 ? 16.195 3.616 7.576 1 94.87 119 PRO B O 1
ATOM 3473 N N . TYR B 1 120 ? 15.781 2.485 5.744 1 97 120 TYR B N 1
ATOM 3474 C CA . TYR B 1 120 ? 15.912 3.573 4.781 1 97 120 TYR B CA 1
ATOM 3475 C C . TYR B 1 120 ? 15.315 3.184 3.434 1 97 120 TYR B C 1
ATOM 3477 O O . TYR B 1 120 ? 14.775 2.086 3.281 1 97 120 TYR B O 1
ATOM 3485 N N . LEU B 1 121 ? 15.327 4.075 2.544 1 96.63 121 LEU B N 1
ATOM 3486 C CA . LEU B 1 121 ? 14.672 3.825 1.264 1 96.63 121 LEU B CA 1
ATOM 3487 C C . LEU B 1 121 ? 15.596 4.177 0.103 1 96.63 121 LEU B C 1
ATOM 3489 O O . LEU B 1 121 ? 15.956 5.342 -0.077 1 96.63 121 LEU B O 1
ATOM 3493 N N . PRO B 1 122 ? 16.004 3.184 -0.679 1 96.24 122 PRO B N 1
ATOM 3494 C CA . PRO B 1 122 ? 16.737 3.481 -1.912 1 96.24 122 PRO B CA 1
ATOM 3495 C C . PRO B 1 122 ? 15.817 3.88 -3.063 1 96.24 122 PRO B C 1
ATOM 3497 O O . PRO B 1 122 ? 14.823 3.199 -3.329 1 96.24 122 PRO B O 1
ATOM 3500 N N . VAL B 1 123 ? 16.122 5.009 -3.691 1 94.39 123 VAL B N 1
ATOM 3501 C CA . VAL B 1 123 ? 15.266 5.483 -4.773 1 94.39 123 VAL B CA 1
ATOM 3502 C C . VAL B 1 123 ? 16.126 6.01 -5.92 1 94.39 123 VAL B C 1
ATOM 3504 O O . VAL B 1 123 ? 17.324 6.245 -5.748 1 94.39 123 VAL B O 1
ATOM 3507 N N . LYS B 1 124 ? 15.401 6.194 -7.069 1 90.92 124 LYS B N 1
ATOM 3508 C CA . LYS B 1 124 ? 16.021 6.853 -8.215 1 90.92 124 LYS B CA 1
ATOM 3509 C C . LYS B 1 124 ? 15.33 8.177 -8.527 1 90.92 124 LYS B C 1
ATOM 3511 O O . LYS B 1 124 ? 15.81 8.954 -9.356 1 90.92 124 LYS B O 1
ATOM 3516 N N . LEU B 1 125 ? 14.244 8.496 -7.723 1 84.76 125 LEU B N 1
ATOM 3517 C CA . LEU B 1 125 ? 13.338 9.606 -7.998 1 84.76 125 LEU B CA 1
ATOM 3518 C C . LEU B 1 125 ? 13.927 10.923 -7.505 1 84.76 125 LEU B C 1
ATOM 3520 O O . LEU B 1 125 ? 14.192 11.082 -6.311 1 84.76 125 LEU B O 1
ATOM 3524 N N . MET B 1 126 ? 14.847 11.569 -7.923 1 88.02 126 MET B N 1
ATOM 3525 C CA . MET B 1 126 ? 15.448 12.864 -7.616 1 88.02 126 MET B CA 1
ATOM 3526 C C . MET B 1 126 ? 16.842 12.975 -8.224 1 88.02 126 MET B C 1
ATOM 3528 O O . MET B 1 126 ? 17.456 14.043 -8.189 1 88.02 126 MET B O 1
ATOM 3532 N N . GLU B 1 127 ? 17.217 11.869 -8.761 1 89.13 127 GLU B N 1
ATOM 3533 C CA . GLU B 1 127 ? 18.575 11.853 -9.298 1 89.13 127 GLU B CA 1
ATOM 3534 C C . GLU B 1 127 ? 18.746 12.898 -10.397 1 89.13 127 GLU B C 1
ATOM 3536 O O . GLU B 1 127 ? 17.876 13.051 -11.256 1 89.13 127 GLU B O 1
ATOM 3541 N N . GLY B 1 128 ? 19.816 13.543 -10.319 1 88.96 128 GLY B N 1
ATOM 3542 C CA . GLY B 1 128 ? 20.163 14.476 -11.379 1 88.96 128 GLY B CA 1
ATOM 3543 C C . GLY B 1 128 ? 19.474 15.82 -11.241 1 88.96 128 GLY B C 1
ATOM 3544 O O . GLY B 1 128 ? 19.658 16.707 -12.077 1 88.96 128 GLY B O 1
ATOM 3545 N N . SER B 1 129 ? 18.677 15.961 -10.212 1 90.19 129 SER B N 1
ATOM 3546 C CA . SER B 1 129 ? 18.018 17.243 -9.983 1 90.19 129 SER B CA 1
ATOM 3547 C C . SER B 1 129 ? 18.649 17.988 -8.812 1 90.19 129 SER B C 1
ATOM 3549 O O . SER B 1 129 ? 19.487 17.435 -8.097 1 90.19 129 SER B O 1
ATOM 3551 N N . ASP B 1 130 ? 18.247 19.193 -8.652 1 93.16 130 ASP B N 1
ATOM 3552 C CA . ASP B 1 130 ? 18.749 20.024 -7.561 1 93.16 130 ASP B CA 1
ATOM 3553 C C . ASP B 1 130 ? 18.28 19.496 -6.208 1 93.16 130 ASP B C 1
ATOM 3555 O O . ASP B 1 130 ? 18.847 19.843 -5.17 1 93.16 130 ASP B O 1
ATOM 3559 N N . LEU B 1 131 ? 17.314 18.652 -6.212 1 93.54 131 LEU B N 1
ATOM 3560 C CA . LEU B 1 131 ? 16.857 18.063 -4.958 1 93.54 131 LEU B CA 1
ATOM 3561 C C . LEU B 1 131 ? 17.921 17.142 -4.37 1 93.54 131 LEU B C 1
ATOM 3563 O O . LEU B 1 131 ? 17.952 16.917 -3.158 1 93.54 131 LEU B O 1
ATOM 3567 N N . GLU B 1 132 ? 18.636 16.584 -5.254 1 92.96 132 GLU B N 1
ATOM 3568 C CA . GLU B 1 132 ? 19.731 15.728 -4.807 1 92.96 132 GLU B CA 1
ATOM 3569 C C . GLU B 1 132 ? 20.91 16.557 -4.305 1 92.96 132 GLU B C 1
ATOM 3571 O O . GLU B 1 132 ? 21.525 16.221 -3.291 1 92.96 132 GLU B O 1
ATOM 3576 N N . TYR B 1 133 ? 21.146 17.724 -4.936 1 93.53 133 TYR B N 1
ATOM 3577 C CA . TYR B 1 133 ? 22.428 18.396 -4.759 1 93.53 133 TYR B CA 1
ATOM 3578 C C . TYR B 1 133 ? 22.292 19.592 -3.824 1 93.53 133 TYR B C 1
ATOM 3580 O O . TYR B 1 133 ? 23.28 20.051 -3.246 1 93.53 133 TYR B O 1
ATOM 3588 N N . LYS B 1 134 ? 21.069 20.073 -3.731 1 93.16 134 LYS B N 1
ATOM 3589 C CA . LYS B 1 134 ? 20.838 21.244 -2.891 1 93.16 134 LYS B CA 1
ATOM 3590 C C . LYS B 1 134 ? 20.01 20.884 -1.661 1 93.16 134 LYS B C 1
ATOM 3592 O O . LYS B 1 134 ? 18.849 20.488 -1.782 1 93.16 134 LYS B O 1
ATOM 3597 N N . TRP B 1 135 ? 20.678 21.053 -0.53 1 94.36 135 TRP B N 1
ATOM 3598 C CA . TRP B 1 135 ? 20.011 20.781 0.739 1 94.36 135 TRP B CA 1
ATOM 3599 C C . TRP B 1 135 ? 19.462 22.065 1.352 1 94.36 135 TRP B C 1
ATOM 3601 O O . TRP B 1 135 ? 20.166 23.075 1.426 1 94.36 135 TRP B O 1
ATOM 3611 N N . GLY B 1 136 ? 18.22 22.032 1.771 1 94.86 136 GLY B N 1
ATOM 3612 C CA . GLY B 1 136 ? 17.626 23.173 2.449 1 94.86 136 GLY B CA 1
ATOM 3613 C C . GLY B 1 136 ? 18.072 23.308 3.893 1 94.86 136 GLY B C 1
ATOM 3614 O O . GLY B 1 136 ? 18.115 24.414 4.434 1 94.86 136 GLY B O 1
ATOM 3615 N N . ILE B 1 137 ? 18.405 22.197 4.483 1 96.84 137 ILE B N 1
ATOM 3616 C CA . ILE B 1 137 ? 18.962 22.136 5.829 1 96.84 137 ILE B CA 1
ATOM 3617 C C . ILE B 1 137 ? 20.324 21.445 5.793 1 96.84 137 ILE B C 1
ATOM 3619 O O . ILE B 1 137 ? 20.418 20.262 5.457 1 96.84 137 ILE B O 1
ATOM 3623 N N . SER B 1 138 ? 21.326 22.176 6.156 1 95.35 138 SER B N 1
ATOM 3624 C CA . SER B 1 138 ? 22.678 21.634 6.072 1 95.35 138 SER B CA 1
ATOM 3625 C C . SER B 1 138 ? 22.885 20.509 7.08 1 95.35 138 SER B C 1
ATOM 3627 O O . SER B 1 138 ? 22.147 20.404 8.062 1 95.35 138 SER B O 1
ATOM 3629 N N . ALA B 1 139 ? 23.863 19.687 6.794 1 93.23 139 ALA B N 1
ATOM 3630 C CA . ALA B 1 139 ? 24.202 18.589 7.695 1 93.23 139 ALA B CA 1
ATOM 3631 C C . ALA B 1 139 ? 24.504 19.105 9.099 1 93.23 139 ALA B C 1
ATOM 3633 O O . ALA B 1 139 ? 24.126 18.478 10.092 1 93.23 139 ALA B O 1
ATOM 3634 N N . GLU B 1 140 ? 25.169 20.236 9.199 1 95.76 140 GLU B N 1
ATOM 3635 C CA . GLU B 1 140 ? 25.54 20.827 10.482 1 95.76 140 GLU B CA 1
ATOM 3636 C C . GLU B 1 140 ? 24.305 21.229 11.282 1 95.76 140 GLU B C 1
ATOM 3638 O O . GLU B 1 140 ? 24.204 20.926 12.472 1 95.76 140 GLU B O 1
ATOM 3643 N N . ILE B 1 141 ? 23.396 21.83 10.623 1 96.71 141 ILE B N 1
ATOM 3644 C CA . ILE B 1 141 ? 22.182 22.286 11.29 1 96.71 141 ILE B CA 1
ATOM 3645 C C . ILE B 1 141 ? 21.326 21.084 11.682 1 96.71 141 ILE B C 1
ATOM 3647 O O . ILE B 1 141 ? 20.747 21.054 12.77 1 96.71 141 ILE B O 1
ATOM 3651 N N . ARG B 1 142 ? 21.248 20.099 10.756 1 95.68 142 ARG B N 1
ATOM 3652 C CA . ARG B 1 142 ? 20.472 18.894 11.029 1 95.68 142 ARG B CA 1
ATOM 3653 C C . ARG B 1 142 ? 20.913 18.242 12.335 1 95.68 142 ARG B C 1
ATOM 3655 O O . ARG B 1 142 ? 20.079 17.775 13.114 1 95.68 142 ARG B O 1
ATOM 3662 N N . LYS B 1 143 ? 22.118 18.24 12.622 1 93.89 143 LYS B N 1
ATOM 3663 C CA . LYS B 1 143 ? 22.679 17.577 13.796 1 93.89 143 LYS B CA 1
ATOM 3664 C C . LYS B 1 143 ? 22.259 18.285 15.08 1 93.89 143 LYS B C 1
ATOM 3666 O O . LYS B 1 143 ? 22.332 17.707 16.167 1 93.89 143 LYS B O 1
ATOM 3671 N N . THR B 1 144 ? 21.781 19.518 14.93 1 94.96 144 THR B N 1
ATOM 3672 C CA . THR B 1 144 ? 21.408 20.293 16.108 1 94.96 144 THR B CA 1
ATOM 3673 C C . THR B 1 144 ? 19.922 20.131 16.414 1 94.96 144 THR B C 1
ATOM 3675 O O . THR B 1 144 ? 19.435 20.621 17.435 1 94.96 144 THR B O 1
ATOM 3678 N N . ILE B 1 145 ? 19.221 19.527 15.561 1 93.93 145 ILE B N 1
ATOM 3679 C CA . ILE B 1 145 ? 17.777 19.378 15.707 1 93.93 145 ILE B CA 1
ATOM 3680 C C . ILE B 1 145 ? 17.443 17.938 16.092 1 93.93 145 ILE B C 1
ATOM 3682 O O . ILE B 1 145 ? 17.523 17.032 15.259 1 93.93 145 ILE B O 1
ATOM 3686 N N . PRO B 1 146 ? 16.936 17.851 17.241 1 90.81 146 PRO B N 1
ATOM 3687 C CA . PRO B 1 146 ? 16.573 16.495 17.66 1 90.81 146 PRO B CA 1
ATOM 3688 C C . PRO B 1 146 ? 15.53 15.855 16.747 1 90.81 146 PRO B C 1
ATOM 3690 O O . PRO B 1 146 ? 14.618 16.536 16.273 1 90.81 146 PRO B O 1
ATOM 3693 N N . LYS B 1 147 ? 15.651 14.537 16.352 1 90.84 147 LYS B N 1
ATOM 3694 C CA . LYS B 1 147 ? 14.681 13.718 15.631 1 90.84 147 LYS B CA 1
ATOM 3695 C C . LYS B 1 147 ? 14.798 13.926 14.124 1 90.84 147 LYS B C 1
ATOM 3697 O O . LYS B 1 147 ? 14.113 13.26 13.345 1 90.84 147 LYS B O 1
ATOM 3702 N N . LEU B 1 148 ? 15.558 14.961 13.707 1 93.31 148 LEU B N 1
ATOM 3703 C CA . LEU B 1 148 ? 15.838 15.105 12.283 1 93.31 148 LEU B CA 1
ATOM 3704 C C . LEU B 1 148 ? 17.008 14.219 11.867 1 93.31 148 LEU B C 1
ATOM 3706 O O . LEU B 1 148 ? 18.03 14.17 12.555 1 93.31 148 LEU B O 1
ATOM 3710 N N . PRO B 1 149 ? 16.822 13.533 10.807 1 92.66 149 PRO B N 1
ATOM 3711 C CA . PRO B 1 149 ? 17.972 12.754 10.34 1 92.66 149 PRO B CA 1
ATOM 3712 C C . PRO B 1 149 ? 19.182 13.626 10.015 1 92.66 149 PRO B C 1
ATOM 3714 O O . PRO B 1 149 ? 19.029 14.726 9.477 1 92.66 149 PRO B O 1
ATOM 3717 N N . ASP B 1 150 ? 20.347 13.098 10.223 1 94.14 150 ASP B N 1
ATOM 3718 C CA . ASP B 1 150 ? 21.592 13.839 10.049 1 94.14 150 ASP B CA 1
ATOM 3719 C C . ASP B 1 150 ? 21.846 14.148 8.575 1 94.14 150 ASP B C 1
ATOM 3721 O O . ASP B 1 150 ? 22.557 15.101 8.248 1 94.14 150 ASP B O 1
ATOM 3725 N N . LYS B 1 151 ? 21.291 13.284 7.751 1 95.6 151 LYS B N 1
ATOM 3726 C CA . LYS B 1 151 ? 21.457 13.455 6.311 1 95.6 151 LYS B CA 1
ATOM 3727 C C . LYS B 1 151 ? 20.105 13.522 5.605 1 95.6 151 LYS B C 1
ATOM 3729 O O . LYS B 1 151 ? 19.164 12.824 5.988 1 95.6 151 LYS B O 1
ATOM 3734 N N . LYS B 1 152 ? 20.094 14.375 4.564 1 96.47 152 LYS B N 1
ATOM 3735 C CA . LYS B 1 152 ? 18.938 14.416 3.673 1 96.47 152 LYS B CA 1
ATOM 3736 C C . LYS B 1 152 ? 18.85 13.149 2.827 1 96.47 152 LYS B C 1
ATOM 3738 O O . LYS B 1 152 ? 17.762 12.608 2.621 1 96.47 152 LYS B O 1
ATOM 3743 N N . LEU B 1 153 ? 19.977 12.809 2.355 1 96.59 153 LEU B N 1
ATOM 3744 C CA . LEU B 1 153 ? 20.148 11.656 1.478 1 96.59 153 LEU B CA 1
ATOM 3745 C C . LEU B 1 153 ? 21.615 11.247 1.397 1 96.59 153 LEU B C 1
ATOM 3747 O O . LEU B 1 153 ? 22.494 11.978 1.861 1 96.59 153 LEU B O 1
ATOM 3751 N N . GLU B 1 154 ? 21.882 10.071 0.875 1 95.39 154 GLU B N 1
ATOM 3752 C CA . GLU B 1 154 ? 23.232 9.592 0.591 1 95.39 154 GLU B CA 1
ATOM 3753 C C . GLU B 1 154 ? 23.259 8.741 -0.676 1 95.39 154 GLU B C 1
ATOM 3755 O O . GLU B 1 154 ? 22.407 7.871 -0.864 1 95.39 154 GLU B O 1
ATOM 3760 N N . ARG B 1 155 ? 24.189 9.069 -1.533 1 94.88 155 ARG B N 1
ATOM 3761 C CA . ARG B 1 155 ? 24.407 8.196 -2.682 1 94.88 155 ARG B CA 1
ATOM 3762 C C . ARG B 1 155 ? 25.151 6.929 -2.274 1 94.88 155 ARG B C 1
ATOM 3764 O O . ARG B 1 155 ? 26.193 6.998 -1.619 1 94.88 155 ARG B O 1
ATOM 3771 N N . ILE B 1 156 ? 24.64 5.806 -2.605 1 95.45 156 ILE B N 1
ATOM 3772 C CA . ILE B 1 156 ? 25.22 4.531 -2.199 1 95.45 156 ILE B CA 1
ATOM 3773 C C . ILE B 1 156 ? 25.213 3.562 -3.38 1 95.45 156 ILE B C 1
ATOM 3775 O O . ILE B 1 156 ? 24.41 3.706 -4.305 1 95.45 156 ILE B O 1
ATOM 3779 N N . PRO B 1 157 ? 26.113 2.592 -3.359 1 95.19 157 PRO B N 1
ATOM 3780 C CA . PRO B 1 157 ? 26.117 1.607 -4.444 1 95.19 157 PRO B CA 1
ATOM 3781 C C . PRO B 1 157 ? 24.894 0.694 -4.417 1 95.19 157 PRO B C 1
ATOM 3783 O O . PRO B 1 157 ? 24.331 0.441 -3.348 1 95.19 157 PRO B O 1
ATOM 3786 N N . ASN B 1 158 ? 24.497 0.295 -5.569 1 95.44 158 ASN B N 1
ATOM 3787 C CA . ASN B 1 158 ? 23.53 -0.79 -5.697 1 95.44 158 ASN B CA 1
ATOM 3788 C C . ASN B 1 158 ? 24.2 -2.155 -5.574 1 95.44 158 ASN B C 1
ATOM 3790 O O . ASN B 1 158 ? 25.001 -2.538 -6.429 1 95.44 158 ASN B O 1
ATOM 3794 N N . PRO B 1 159 ? 23.926 -2.874 -4.53 1 94.97 159 PRO B N 1
ATOM 3795 C CA . PRO B 1 159 ? 24.645 -4.132 -4.312 1 94.97 159 PRO B CA 1
ATOM 3796 C C . PRO B 1 159 ? 24.291 -5.2 -5.344 1 94.97 159 PRO B C 1
ATOM 3798 O O . PRO B 1 159 ? 24.974 -6.223 -5.439 1 94.97 159 PRO B O 1
ATOM 3801 N N . PHE B 1 160 ? 23.264 -5.021 -6.16 1 94.14 160 PHE B N 1
ATOM 3802 C CA . PHE B 1 160 ? 22.8 -6.041 -7.093 1 94.14 160 PHE B CA 1
ATOM 3803 C C . PHE B 1 160 ? 23.095 -5.634 -8.532 1 94.14 160 PHE B C 1
ATOM 3805 O O . PHE B 1 160 ? 22.747 -6.354 -9.47 1 94.14 160 PHE B O 1
ATOM 3812 N N . LYS B 1 161 ? 23.641 -4.477 -8.73 1 92.23 161 LYS B N 1
ATOM 3813 C CA . LYS B 1 161 ? 24.045 -4.003 -10.051 1 92.23 161 LYS B CA 1
ATOM 3814 C C . LYS B 1 161 ? 25.386 -3.276 -9.987 1 92.23 161 LYS B C 1
ATOM 3816 O O . LYS B 1 161 ? 25.436 -2.079 -9.697 1 92.23 161 LYS B O 1
ATOM 3821 N N . GLU B 1 162 ? 26.358 -3.985 -10.379 1 90.43 162 GLU B N 1
ATOM 3822 C CA . GLU B 1 162 ? 27.711 -3.445 -10.299 1 90.43 162 GLU B CA 1
ATOM 3823 C C . GLU B 1 162 ? 27.837 -2.151 -11.099 1 90.43 162 GLU B C 1
ATOM 3825 O O . GLU B 1 162 ? 27.377 -2.073 -12.24 1 90.43 162 GLU B O 1
ATOM 3830 N N . GLY B 1 163 ? 28.35 -1.14 -10.47 1 92.39 163 GLY B N 1
ATOM 3831 C CA . GLY B 1 163 ? 28.581 0.127 -11.144 1 92.39 163 GLY B CA 1
ATOM 3832 C C . GLY B 1 163 ? 27.409 1.085 -11.032 1 92.39 163 GLY B C 1
ATOM 3833 O O . GLY B 1 163 ? 27.516 2.252 -11.416 1 92.39 163 GLY B O 1
ATOM 3834 N N . ASP B 1 164 ? 26.353 0.601 -10.538 1 92.89 164 ASP B N 1
ATOM 3835 C CA . ASP B 1 164 ? 25.163 1.432 -10.387 1 92.89 164 ASP B CA 1
ATOM 3836 C C . ASP B 1 164 ? 25.076 2.014 -8.978 1 92.89 164 ASP B C 1
ATOM 3838 O O . ASP B 1 164 ? 25.516 1.387 -8.013 1 92.89 164 ASP B O 1
ATOM 3842 N N . GLU B 1 165 ? 24.604 3.251 -8.949 1 94.96 165 GLU B N 1
ATOM 3843 C CA . GLU B 1 165 ? 24.363 3.907 -7.667 1 94.96 165 GLU B CA 1
ATOM 3844 C C . GLU B 1 165 ? 22.907 4.347 -7.538 1 94.96 165 GLU B C 1
ATOM 3846 O O . GLU B 1 165 ? 22.214 4.521 -8.543 1 94.96 165 GLU B O 1
ATOM 3851 N N . VAL B 1 166 ? 22.523 4.467 -6.251 1 95.32 166 VAL B N 1
ATOM 3852 C CA . VAL B 1 166 ? 21.177 4.954 -5.967 1 95.32 166 VAL B CA 1
ATOM 3853 C C . VAL B 1 166 ? 21.229 5.998 -4.854 1 95.32 166 VAL B C 1
ATOM 3855 O O . VAL B 1 166 ? 22.261 6.167 -4.201 1 95.32 166 VAL B O 1
ATOM 3858 N N . ILE B 1 167 ? 20.119 6.669 -4.705 1 96.09 167 ILE B N 1
ATOM 3859 C CA . ILE B 1 167 ? 19.968 7.616 -3.606 1 96.09 167 ILE B CA 1
ATOM 3860 C C . ILE B 1 167 ? 19.211 6.955 -2.456 1 96.09 167 ILE B C 1
ATOM 3862 O O . ILE B 1 167 ? 18.113 6.428 -2.649 1 96.09 167 ILE B O 1
ATOM 3866 N N . ALA B 1 168 ? 19.904 6.895 -1.325 1 96.99 168 ALA B N 1
ATOM 3867 C CA . ALA B 1 168 ? 19.218 6.464 -0.109 1 96.99 168 ALA B CA 1
ATOM 3868 C C . ALA B 1 168 ? 18.625 7.655 0.638 1 96.99 168 ALA B C 1
ATOM 3870 O O . ALA B 1 168 ? 19.3 8.667 0.842 1 96.99 168 ALA B O 1
ATOM 3871 N N . VAL B 1 169 ? 17.379 7.55 1.017 1 97.51 169 VAL B N 1
ATOM 3872 C CA . VAL B 1 169 ? 16.746 8.596 1.814 1 97.51 169 VAL B CA 1
ATOM 3873 C C . VAL B 1 169 ? 16.339 8.034 3.174 1 97.51 169 VAL B C 1
ATOM 3875 O O . VAL B 1 169 ? 16.041 6.844 3.297 1 97.51 169 VAL B O 1
ATOM 3878 N N . PRO B 1 170 ? 16.318 8.887 4.2 1 96.92 170 PRO B N 1
ATOM 3879 C CA . PRO B 1 170 ? 15.925 8.415 5.529 1 96.92 170 PRO B CA 1
ATOM 3880 C C . PRO B 1 170 ? 14.426 8.144 5.639 1 96.92 170 PRO B C 1
ATOM 3882 O O . PRO B 1 170 ? 13.638 8.684 4.859 1 96.92 170 PRO B O 1
ATOM 3885 N N . VAL B 1 171 ? 14.086 7.249 6.504 1 95.38 171 VAL B N 1
ATOM 3886 C CA . VAL B 1 171 ? 12.705 6.939 6.86 1 95.38 171 VAL B CA 1
ATOM 3887 C C . VAL B 1 171 ? 12.365 7.572 8.207 1 95.38 171 VAL B C 1
ATOM 3889 O O . VAL B 1 171 ? 13.019 7.293 9.215 1 95.38 171 VAL B O 1
ATOM 3892 N N . PRO B 1 172 ? 11.375 8.395 8.209 1 93.95 172 PRO B N 1
ATOM 3893 C CA . PRO B 1 172 ? 11.093 9.117 9.452 1 93.95 172 PRO B CA 1
ATOM 3894 C C . PRO B 1 172 ? 10.415 8.24 10.503 1 93.95 172 PRO B C 1
ATOM 3896 O O . PRO B 1 172 ? 9.702 7.295 10.156 1 93.95 172 PRO B O 1
ATOM 3899 N N . ARG B 1 173 ? 10.718 8.559 11.709 1 92.68 173 ARG B N 1
ATOM 3900 C CA . ARG B 1 173 ? 9.944 8.067 12.844 1 92.68 173 ARG B CA 1
ATOM 3901 C C . ARG B 1 173 ? 8.939 9.113 13.316 1 92.68 173 ARG B C 1
ATOM 3903 O O . ARG B 1 173 ? 9.321 10.128 13.902 1 92.68 173 ARG B O 1
ATOM 3910 N N . LEU B 1 174 ? 7.694 8.845 13.142 1 97.43 174 LEU B N 1
ATOM 3911 C CA . LEU B 1 174 ? 6.661 9.826 13.456 1 97.43 174 LEU B CA 1
ATOM 3912 C C . LEU B 1 174 ? 6.202 9.688 14.904 1 97.43 174 LEU B C 1
ATOM 3914 O O . LEU B 1 174 ? 5.946 8.577 15.375 1 97.43 174 LEU B O 1
ATOM 3918 N N . ASP B 1 175 ? 6.167 10.794 15.58 1 98.52 175 ASP B N 1
ATOM 3919 C CA . ASP B 1 175 ? 5.637 10.784 16.94 1 98.52 175 ASP B CA 1
ATOM 3920 C C . ASP B 1 175 ? 4.11 10.819 16.936 1 98.52 175 ASP B C 1
ATOM 3922 O O . ASP B 1 175 ? 3.464 10.035 17.635 1 98.52 175 ASP B O 1
ATOM 3926 N N . THR B 1 176 ? 3.557 11.731 16.133 1 98.76 176 THR B N 1
ATOM 3927 C CA . THR B 1 176 ? 2.118 11.968 16.178 1 98.76 176 THR B CA 1
ATOM 3928 C C . THR B 1 176 ? 1.55 12.111 14.769 1 98.76 176 THR B C 1
ATOM 3930 O O . THR B 1 176 ? 2.107 12.833 13.94 1 98.76 176 THR B O 1
ATOM 3933 N N . ALA B 1 177 ? 0.57 11.388 14.473 1 98.76 177 ALA B N 1
ATOM 3934 C CA . ALA B 1 177 ? -0.229 11.572 13.264 1 98.76 177 ALA B CA 1
ATOM 3935 C C . ALA B 1 177 ? -1.66 11.973 13.609 1 98.76 177 ALA B C 1
ATOM 3937 O O . ALA B 1 177 ? -2.246 11.452 14.561 1 98.76 177 ALA B O 1
ATOM 3938 N N . ILE B 1 178 ? -2.215 12.914 12.911 1 98.88 178 ILE B N 1
ATOM 3939 C CA . ILE B 1 178 ? -3.609 13.32 13.053 1 98.88 178 ILE B CA 1
ATOM 3940 C C . ILE B 1 178 ? -4.328 13.171 11.714 1 98.88 178 ILE B C 1
ATOM 3942 O O . ILE B 1 178 ? -3.899 13.736 10.705 1 98.88 178 ILE B O 1
ATOM 3946 N N . ILE B 1 179 ? -5.397 12.417 11.723 1 98.54 179 ILE B N 1
ATOM 3947 C CA . ILE B 1 179 ? -6.081 12.061 10.485 1 98.54 179 ILE B CA 1
ATOM 3948 C C . ILE B 1 179 ? -7.58 12.316 10.631 1 98.54 179 ILE B C 1
ATOM 3950 O O . ILE B 1 179 ? -8.146 12.125 11.709 1 98.54 179 ILE B O 1
ATOM 3954 N N . SER B 1 180 ? -8.204 12.771 9.583 1 98.49 180 SER B N 1
ATOM 3955 C CA . SER B 1 180 ? -9.654 12.926 9.522 1 98.49 180 SER B CA 1
ATOM 3956 C C . SER B 1 180 ? -10.298 11.789 8.735 1 98.49 180 SER B C 1
ATOM 3958 O O . SER B 1 180 ? -9.782 11.377 7.694 1 98.49 180 SER B O 1
ATOM 3960 N N . VAL B 1 181 ? -11.4 11.293 9.291 1 98.25 181 VAL B N 1
ATOM 3961 C CA . VAL B 1 181 ? -12.07 10.181 8.625 1 98.25 181 VAL B CA 1
ATOM 3962 C C . VAL B 1 181 ? -13.578 10.418 8.614 1 98.25 181 VAL B C 1
ATOM 3964 O O . VAL B 1 181 ? -14.088 11.25 9.368 1 98.25 181 VAL B O 1
ATOM 3967 N N . GLN B 1 182 ? -14.269 9.728 7.758 1 96.77 182 GLN B N 1
ATOM 3968 C CA . GLN B 1 182 ? -15.727 9.785 7.73 1 96.77 182 GLN B CA 1
ATOM 3969 C C . GLN B 1 182 ? -16.327 9.097 8.953 1 96.77 182 GLN B C 1
ATOM 3971 O O . GLN B 1 182 ? -17.151 9.682 9.659 1 96.77 182 GLN B O 1
ATOM 3976 N N . LYS B 1 183 ? -15.827 7.835 9.225 1 97.28 183 LYS B N 1
ATOM 3977 C CA . LYS B 1 183 ? -16.394 7.072 10.333 1 97.28 183 LYS B CA 1
ATOM 3978 C C . LYS B 1 183 ? -15.296 6.449 11.191 1 97.28 183 LYS B C 1
ATOM 3980 O O . LYS B 1 183 ? -14.278 5.99 10.668 1 97.28 183 LYS B O 1
ATOM 3985 N N . ALA B 1 184 ? -15.539 6.431 12.495 1 98.01 184 ALA B N 1
ATOM 3986 C CA . ALA B 1 184 ? -14.69 5.711 13.44 1 98.01 184 ALA B CA 1
ATOM 3987 C C . ALA B 1 184 ? -15.528 5.006 14.503 1 98.01 184 ALA B C 1
ATOM 3989 O O . ALA B 1 184 ? -16.524 5.554 14.981 1 98.01 184 ALA B O 1
ATOM 3990 N N . SER B 1 185 ? -15.13 3.819 14.849 1 97.52 185 SER B N 1
ATOM 3991 C CA . SER B 1 185 ? -15.752 3.147 15.986 1 97.52 185 SER B CA 1
ATOM 3992 C C . SER B 1 185 ? -15.197 3.67 17.307 1 97.52 185 SER B C 1
ATOM 3994 O O . SER B 1 185 ? -14.147 4.314 17.334 1 97.52 185 SER B O 1
ATOM 3996 N N . ILE B 1 186 ? -15.827 3.329 18.325 1 96.95 186 ILE B N 1
ATOM 3997 C CA . ILE B 1 186 ? -15.453 3.81 19.65 1 96.95 186 ILE B CA 1
ATOM 3998 C C . ILE B 1 186 ? -14.096 3.231 20.046 1 96.95 186 ILE B C 1
ATOM 4000 O O . ILE B 1 186 ? -13.377 3.817 20.858 1 96.95 186 ILE B O 1
ATOM 4004 N N . ASN B 1 187 ? -13.722 2.147 19.398 1 96.42 187 ASN B N 1
ATOM 4005 C CA . ASN B 1 187 ? -12.461 1.503 19.75 1 96.42 187 ASN B CA 1
ATOM 4006 C C . ASN B 1 187 ? -11.344 1.894 18.787 1 96.42 187 ASN B C 1
ATOM 4008 O O . ASN B 1 187 ? -10.183 1.539 18.998 1 96.42 187 ASN B O 1
ATOM 4012 N N . GLY B 1 188 ? -11.717 2.553 17.689 1 97.5 188 GLY B N 1
ATOM 4013 C CA . GLY B 1 188 ? -10.633 3.127 16.908 1 97.5 188 GLY B CA 1
ATOM 4014 C C . GLY B 1 188 ? -10.547 2.565 15.502 1 97.5 188 GLY B C 1
ATOM 4015 O O . GLY B 1 188 ? -9.682 2.964 14.719 1 97.5 188 GLY B O 1
ATOM 4016 N N . THR B 1 189 ? -11.44 1.592 15.167 1 97.22 189 THR B N 1
ATOM 4017 C CA . THR B 1 189 ? -11.504 1.182 13.769 1 97.22 189 THR B CA 1
ATOM 4018 C C . THR B 1 189 ? -12.097 2.292 12.906 1 97.22 189 THR B C 1
ATOM 4020 O O . THR B 1 189 ? -13.104 2.9 13.273 1 97.22 189 THR B O 1
ATOM 4023 N N . CYS B 1 190 ? -11.45 2.564 11.765 1 97.54 190 CYS B N 1
ATOM 4024 C CA . CYS B 1 190 ? -11.872 3.719 10.98 1 97.54 190 CYS B CA 1
ATOM 4025 C C . CYS B 1 190 ? -12.19 3.316 9.545 1 97.54 190 CYS B C 1
ATOM 4027 O O . CYS B 1 190 ? -11.597 2.375 9.014 1 97.54 190 CYS B O 1
ATOM 4029 N N . SER B 1 191 ? -13.103 4.073 8.927 1 95.24 191 SER B N 1
ATOM 4030 C CA . SER B 1 191 ? -13.434 3.976 7.509 1 95.24 191 SER B CA 1
ATOM 4031 C C . SER B 1 191 ? -13.171 5.294 6.788 1 95.24 191 SER B C 1
ATOM 4033 O O . SER B 1 191 ? -13.66 6.345 7.208 1 95.24 191 SER B O 1
ATOM 4035 N N . ILE B 1 192 ? -12.411 5.223 5.8 1 95.32 192 ILE B N 1
ATOM 4036 C CA . ILE B 1 192 ? -12.185 6.358 4.911 1 95.32 192 ILE B CA 1
ATOM 4037 C C . ILE B 1 192 ? -12.884 6.114 3.575 1 95.32 192 ILE B C 1
ATOM 4039 O O . ILE B 1 192 ? -12.669 5.083 2.934 1 95.32 192 ILE B O 1
ATOM 4043 N N . GLU B 1 193 ? -13.697 6.985 3.218 1 89.65 193 GLU B N 1
ATOM 4044 C CA . GLU B 1 193 ? -14.315 6.96 1.896 1 89.65 193 GLU B CA 1
ATOM 4045 C C . GLU B 1 193 ? -13.57 7.866 0.921 1 89.65 193 GLU B C 1
ATOM 4047 O O . GLU B 1 193 ? -13.117 8.95 1.295 1 89.65 193 GLU B O 1
ATOM 4052 N N . GLY B 1 194 ? -13.478 7.431 -0.311 1 87.09 194 GLY B N 1
ATOM 4053 C CA . GLY B 1 194 ? -12.729 8.209 -1.285 1 87.09 194 GLY B CA 1
ATOM 4054 C C . GLY B 1 194 ? -11.235 7.955 -1.231 1 87.09 194 GLY B C 1
ATOM 4055 O O . GLY B 1 194 ? -10.799 6.856 -0.884 1 87.09 194 GLY B O 1
ATOM 4056 N N . ASP B 1 195 ? -10.501 8.919 -1.553 1 88.25 195 ASP B N 1
ATOM 4057 C CA . ASP B 1 195 ? -9.052 8.771 -1.639 1 88.25 195 ASP B CA 1
ATOM 4058 C C . ASP B 1 195 ? -8.427 8.669 -0.249 1 88.25 195 ASP B C 1
ATOM 4060 O O . ASP B 1 195 ? -8.765 9.443 0.648 1 88.25 195 ASP B O 1
ATOM 4064 N N . GLU B 1 196 ? -7.569 7.77 -0.089 1 91.91 196 GLU B N 1
ATOM 4065 C CA . GLU B 1 196 ? -6.973 7.529 1.221 1 91.91 196 GLU B CA 1
ATOM 4066 C C . GLU B 1 196 ? -5.675 8.313 1.39 1 91.91 196 GLU B C 1
ATOM 4068 O O . GLU B 1 196 ? -5.226 8.546 2.515 1 91.91 196 GLU B O 1
ATOM 4073 N N . PHE B 1 197 ? -4.997 8.657 0.272 1 93.09 197 PHE B N 1
ATOM 4074 C CA . PHE B 1 197 ? -3.722 9.363 0.303 1 93.09 197 PHE B CA 1
ATOM 4075 C C . PHE B 1 197 ? -2.712 8.618 1.168 1 93.09 197 PHE B C 1
ATOM 4077 O O . PHE B 1 197 ? -2.546 7.404 1.033 1 93.09 197 PHE B O 1
ATOM 4084 N N . HIS B 1 198 ? -1.928 9.291 2.024 1 96.18 198 HIS B N 1
ATOM 4085 C CA . HIS B 1 198 ? -0.93 8.622 2.851 1 96.18 198 HIS B CA 1
ATOM 4086 C C . HIS B 1 198 ? -1.465 8.355 4.254 1 96.18 198 HIS B C 1
ATOM 4088 O O . HIS B 1 198 ? -0.693 8.09 5.178 1 96.18 198 HIS B O 1
ATOM 4094 N N . ASP B 1 199 ? -2.731 8.42 4.433 1 97.65 199 ASP B N 1
ATOM 4095 C CA . ASP B 1 199 ? -3.321 8.423 5.768 1 97.65 199 ASP B CA 1
ATOM 4096 C C . ASP B 1 199 ? -3.101 7.085 6.47 1 97.65 199 ASP B C 1
ATOM 4098 O O . ASP B 1 199 ? -2.787 7.047 7.661 1 97.65 199 ASP B O 1
ATOM 4102 N N . ILE B 1 200 ? -3.298 6.011 5.721 1 97.18 200 ILE B N 1
ATOM 4103 C CA . ILE B 1 200 ? -3.122 4.692 6.318 1 97.18 200 ILE B CA 1
ATOM 4104 C C . ILE B 1 200 ? -1.663 4.503 6.73 1 97.18 200 ILE B C 1
ATOM 4106 O O . ILE B 1 200 ? -1.38 4.014 7.826 1 97.18 200 ILE B O 1
ATOM 4110 N N . ASP B 1 201 ? -0.759 4.941 5.927 1 97.42 201 ASP B N 1
ATOM 4111 C CA . ASP B 1 201 ? 0.67 4.802 6.191 1 97.42 201 ASP B CA 1
ATOM 4112 C C . ASP B 1 201 ? 1.066 5.535 7.471 1 97.42 201 ASP B C 1
ATOM 4114 O O . ASP B 1 201 ? 1.753 4.973 8.326 1 97.42 201 ASP B O 1
ATOM 4118 N N . ILE B 1 202 ? 0.577 6.761 7.665 1 98.05 202 ILE B N 1
ATOM 4119 C CA . ILE B 1 202 ? 1.043 7.529 8.815 1 98.05 202 ILE B CA 1
ATOM 4120 C C . ILE B 1 202 ? 0.344 7.04 10.081 1 98.05 202 ILE B C 1
ATOM 4122 O O . ILE B 1 202 ? 0.892 7.145 11.18 1 98.05 202 ILE B O 1
ATOM 4126 N N . ALA B 1 203 ? -0.859 6.473 9.913 1 98.26 203 ALA B N 1
ATOM 4127 C CA . ALA B 1 203 ? -1.516 5.858 11.063 1 98.26 203 ALA B CA 1
ATOM 4128 C C . ALA B 1 203 ? -0.702 4.683 11.596 1 98.26 203 ALA B C 1
ATOM 4130 O O . ALA B 1 203 ? -0.606 4.487 12.81 1 98.26 203 ALA B O 1
ATOM 4131 N N . ILE B 1 204 ? -0.137 3.939 10.689 1 97.46 204 ILE B N 1
ATOM 4132 C CA . ILE B 1 204 ? 0.652 2.772 11.069 1 97.46 204 ILE B CA 1
ATOM 4133 C C . ILE B 1 204 ? 2.021 3.218 11.578 1 97.46 204 ILE B C 1
ATOM 4135 O O . ILE B 1 204 ? 2.541 2.661 12.548 1 97.46 204 ILE B O 1
ATOM 4139 N N . ALA B 1 205 ? 2.578 4.233 11.04 1 97.5 205 ALA B N 1
ATOM 4140 C CA . ALA B 1 205 ? 3.964 4.634 11.267 1 97.5 205 ALA B CA 1
ATOM 4141 C C . ALA B 1 205 ? 4.101 5.427 12.564 1 97.5 205 ALA B C 1
ATOM 4143 O O . ALA B 1 205 ? 5.171 5.448 13.176 1 97.5 205 ALA B O 1
ATOM 4144 N N . ALA B 1 206 ? 3.072 6.098 13.013 1 98.45 206 ALA B N 1
ATOM 4145 C CA . ALA B 1 206 ? 3.183 7.043 14.122 1 98.45 206 ALA B CA 1
ATOM 4146 C C . ALA B 1 206 ? 3.055 6.331 15.465 1 98.45 206 ALA B C 1
ATOM 4148 O O . ALA B 1 206 ? 2.314 5.352 15.588 1 98.45 206 ALA B O 1
ATOM 4149 N N . ARG B 1 207 ? 3.707 6.827 16.444 1 98.06 207 ARG B N 1
ATOM 4150 C CA . ARG B 1 207 ? 3.627 6.302 17.803 1 98.06 207 ARG B CA 1
ATOM 4151 C C . ARG B 1 207 ? 2.271 6.61 18.429 1 98.06 207 ARG B C 1
ATOM 4153 O O . ARG B 1 207 ? 1.752 5.818 19.219 1 98.06 207 ARG B O 1
ATOM 4160 N N . LYS B 1 208 ? 1.74 7.787 18.105 1 98.59 208 LYS B N 1
ATOM 4161 C CA . LYS B 1 208 ? 0.441 8.25 18.585 1 98.59 208 LYS B CA 1
ATOM 4162 C C . LYS B 1 208 ? -0.441 8.707 17.427 1 98.59 208 LYS B C 1
ATOM 4164 O O . LYS B 1 208 ? 0.005 9.462 16.561 1 98.59 208 LYS B O 1
ATOM 4169 N N . VAL B 1 209 ? -1.676 8.249 17.442 1 98.83 209 VAL B N 1
ATOM 4170 C CA . VAL B 1 209 ? -2.573 8.598 16.345 1 98.83 209 VAL B CA 1
ATOM 4171 C C . VAL B 1 209 ? -3.877 9.162 16.903 1 98.83 209 VAL B C 1
ATOM 4173 O O . VAL B 1 209 ? -4.535 8.522 17.727 1 98.83 209 VAL B O 1
ATOM 4176 N N . ILE B 1 210 ? -4.212 10.328 16.474 1 98.92 210 ILE B N 1
ATOM 4177 C CA . ILE B 1 210 ? -5.502 10.946 16.757 1 98.92 210 ILE B CA 1
ATOM 4178 C C . ILE B 1 210 ? -6.371 10.926 15.502 1 98.92 210 ILE B C 1
ATOM 4180 O O . ILE B 1 210 ? -5.949 11.388 14.439 1 98.92 210 ILE B O 1
ATOM 4184 N N . VAL B 1 211 ? -7.545 10.384 15.634 1 98.8 211 VAL B N 1
ATOM 4185 C CA . VAL B 1 211 ? -8.488 10.38 14.521 1 98.8 211 VAL B CA 1
ATOM 4186 C C . VAL B 1 211 ? -9.655 11.315 14.828 1 98.8 211 VAL B C 1
ATOM 4188 O O . VAL B 1 211 ? -10.307 11.184 15.867 1 98.8 211 VAL B O 1
ATOM 4191 N N . ILE B 1 212 ? -9.808 12.242 13.953 1 98.48 212 ILE B N 1
ATOM 4192 C CA . ILE B 1 212 ? -10.995 13.09 13.996 1 98.48 212 ILE B CA 1
ATOM 4193 C C . ILE B 1 212 ? -12.047 12.553 13.028 1 98.48 212 ILE B C 1
ATOM 4195 O O . ILE B 1 212 ? -11.777 12.389 11.836 1 98.48 212 ILE B O 1
ATOM 4199 N N . ALA B 1 213 ? -13.226 12.32 13.55 1 98.45 213 ALA B N 1
ATOM 4200 C CA . ALA B 1 213 ? -14.233 11.631 12.747 1 98.45 213 ALA B CA 1
ATOM 4201 C C . ALA B 1 213 ? -15.496 12.477 12.608 1 98.45 213 ALA B C 1
ATOM 4203 O O . ALA B 1 213 ? -15.919 13.133 13.563 1 98.45 213 ALA B O 1
ATOM 4204 N N . GLU B 1 214 ? -16.052 12.412 11.471 1 97.24 214 GLU B N 1
ATOM 4205 C CA . GLU B 1 214 ? -17.35 13.04 11.24 1 97.24 214 GLU B CA 1
ATOM 4206 C C . GLU B 1 214 ? -18.461 12.3 11.979 1 97.24 214 GLU B C 1
ATOM 4208 O O . GLU B 1 214 ? -19.368 12.925 12.532 1 97.24 214 GLU B O 1
ATOM 4213 N N . GLU B 1 215 ? -18.352 10.941 11.951 1 96.09 215 GLU B N 1
ATOM 4214 C CA . GLU B 1 215 ? -19.316 10.084 12.635 1 96.09 215 GLU B CA 1
ATOM 4215 C C . GLU B 1 215 ? -18.614 9.071 13.533 1 96.09 215 GLU B C 1
ATOM 4217 O O . GLU B 1 215 ? -17.622 8.459 13.131 1 96.09 215 GLU B O 1
ATOM 4222 N N . ILE B 1 216 ? -19.098 8.932 14.702 1 97.26 216 ILE B N 1
ATOM 4223 C CA . ILE B 1 216 ? -18.7 7.825 15.564 1 97.26 216 ILE B CA 1
ATOM 4224 C C . ILE B 1 216 ? -19.769 6.735 15.531 1 97.26 216 ILE B C 1
ATOM 4226 O O . ILE B 1 216 ? -20.957 7.016 15.705 1 97.26 216 ILE B O 1
ATOM 4230 N N . VAL B 1 217 ? -19.347 5.536 15.25 1 95.69 217 VAL B N 1
ATOM 4231 C CA . VAL B 1 217 ? -20.304 4.445 15.099 1 95.69 217 VAL B CA 1
ATOM 4232 C C . VAL B 1 217 ? -19.969 3.324 16.08 1 95.69 217 VAL B C 1
ATOM 4234 O O . VAL B 1 217 ? -18.888 3.312 16.674 1 95.69 217 VAL B O 1
ATOM 4237 N N . SER B 1 218 ? -20.936 2.395 16.291 1 94.29 218 SER B N 1
ATOM 4238 C CA . SER B 1 218 ? -20.717 1.255 17.174 1 94.29 218 SER B CA 1
ATOM 4239 C C . SER B 1 218 ? -19.78 0.234 16.537 1 94.29 218 SER B C 1
ATOM 4241 O O . SER B 1 218 ? -19.536 0.277 15.329 1 94.29 218 SER B O 1
ATOM 4243 N N . GLU B 1 219 ? -19.274 -0.605 17.372 1 92.36 219 GLU B N 1
ATOM 4244 C CA . GLU B 1 219 ? -18.446 -1.699 16.872 1 92.36 219 GLU B CA 1
ATOM 4245 C C . GLU B 1 219 ? -19.239 -2.607 15.936 1 92.36 219 GLU B C 1
ATOM 4247 O O . GLU B 1 219 ? -18.699 -3.114 14.95 1 92.36 219 GLU B O 1
ATOM 4252 N N . GLU B 1 220 ? -20.496 -2.827 16.183 1 90.96 220 GLU B N 1
ATOM 4253 C CA . GLU B 1 220 ? -21.362 -3.658 15.353 1 90.96 220 GLU B CA 1
ATOM 4254 C C . GLU B 1 220 ? -21.554 -3.044 13.969 1 90.96 220 GLU B C 1
ATOM 4256 O O . GLU B 1 220 ? -21.492 -3.747 12.958 1 90.96 220 GLU B O 1
ATOM 4261 N N . GLU B 1 221 ? -21.697 -1.786 13.972 1 88.94 221 GLU B N 1
ATOM 4262 C CA . GLU B 1 221 ? -21.946 -1.089 12.713 1 88.94 221 GLU B CA 1
ATOM 4263 C C . GLU B 1 221 ? -20.71 -1.108 11.818 1 88.94 221 GLU B C 1
ATOM 4265 O O . GLU B 1 221 ? -20.804 -1.413 10.627 1 88.94 221 GLU B O 1
ATOM 4270 N N . ILE B 1 222 ? -19.573 -0.812 12.407 1 91.4 222 ILE B N 1
ATOM 4271 C CA . ILE B 1 222 ? -18.365 -0.673 11.601 1 91.4 222 ILE B CA 1
ATOM 4272 C C . ILE B 1 222 ? -17.94 -2.04 11.07 1 91.4 222 ILE B C 1
ATOM 4274 O O . ILE B 1 222 ? -17.254 -2.13 10.049 1 91.4 222 ILE B O 1
ATOM 4278 N N . ARG B 1 223 ? -18.358 -3.16 11.668 1 87.48 223 ARG B N 1
ATOM 4279 C CA . ARG B 1 223 ? -17.974 -4.517 11.294 1 87.48 223 ARG B CA 1
ATOM 4280 C C . ARG B 1 223 ? -18.887 -5.064 10.202 1 87.48 223 ARG B C 1
ATOM 4282 O O . ARG B 1 223 ? -18.601 -6.107 9.612 1 87.48 223 ARG B O 1
ATOM 4289 N N . ARG B 1 224 ? -20.058 -4.348 9.942 1 83.43 224 ARG B N 1
ATOM 4290 C CA . ARG B 1 224 ? -21.027 -4.828 8.962 1 83.43 224 ARG B CA 1
ATOM 4291 C C . ARG B 1 224 ? -20.396 -4.942 7.579 1 83.43 224 ARG B C 1
ATOM 4293 O O . ARG B 1 224 ? -20.777 -5.805 6.786 1 83.43 224 ARG B O 1
ATOM 4300 N N . ASP B 1 225 ? -19.495 -4.009 7.325 1 81.16 225 ASP B N 1
ATOM 4301 C CA . ASP B 1 225 ? -18.755 -4.047 6.067 1 81.16 225 ASP B CA 1
ATOM 4302 C C . ASP B 1 225 ? -17.258 -3.86 6.304 1 81.16 225 ASP B C 1
ATOM 4304 O O . ASP B 1 225 ? -16.707 -2.795 6.02 1 81.16 225 ASP B O 1
ATOM 4308 N N . PRO B 1 226 ? -16.689 -4.885 6.658 1 82.09 226 PRO B N 1
ATOM 4309 C CA . PRO B 1 226 ? -15.289 -4.774 7.075 1 82.09 226 PRO B CA 1
ATOM 4310 C C . PRO B 1 226 ? -14.365 -4.356 5.933 1 82.09 226 PRO B C 1
ATOM 4312 O O . PRO B 1 226 ? -13.296 -3.79 6.175 1 82.09 226 PRO B O 1
ATOM 4315 N N . ALA B 1 227 ? -14.739 -4.575 4.707 1 78.13 227 ALA B N 1
ATOM 4316 C CA . ALA B 1 227 ? -13.915 -4.232 3.552 1 78.13 227 ALA B CA 1
ATOM 4317 C C . ALA B 1 227 ? -13.795 -2.718 3.394 1 78.13 227 ALA B C 1
ATOM 4319 O O . ALA B 1 227 ? -12.934 -2.231 2.658 1 78.13 227 ALA B O 1
ATOM 4320 N N . LYS B 1 228 ? -14.58 -1.976 4.172 1 84.15 228 LYS B N 1
ATOM 4321 C CA . LYS B 1 228 ? -14.563 -0.518 4.087 1 84.15 228 LYS B CA 1
ATOM 4322 C C . LYS B 1 228 ? -13.646 0.083 5.149 1 84.15 228 LYS B C 1
ATOM 4324 O O . LYS B 1 228 ? -13.384 1.288 5.14 1 84.15 228 LYS B O 1
ATOM 4329 N N . ASN B 1 229 ? -13.179 -0.777 6.019 1 90.71 229 ASN B N 1
ATOM 4330 C CA . ASN B 1 229 ? -12.345 -0.276 7.107 1 90.71 229 ASN B CA 1
ATOM 4331 C C . ASN B 1 229 ? -10.887 -0.139 6.677 1 90.71 229 ASN B C 1
ATOM 4333 O O . ASN B 1 229 ? -10.287 -1.097 6.188 1 90.71 229 ASN B O 1
ATOM 4337 N N . SER B 1 230 ? -10.402 1.042 6.878 1 93.01 230 SER B N 1
ATOM 4338 C CA . SER B 1 230 ? -9.083 1.375 6.349 1 93.01 230 SER B CA 1
ATOM 4339 C C . SER B 1 230 ? -8.02 1.322 7.442 1 93.01 230 SER B C 1
ATOM 4341 O O . SER B 1 230 ? -6.862 0.996 7.173 1 93.01 230 SER B O 1
ATOM 4343 N N . ILE B 1 231 ? -8.372 1.711 8.665 1 95.88 231 ILE B N 1
ATOM 4344 C CA . ILE B 1 231 ? -7.412 1.818 9.758 1 95.88 231 ILE B CA 1
ATOM 4345 C C . ILE B 1 231 ? -7.853 0.931 10.921 1 95.88 231 ILE B C 1
ATOM 4347 O O . ILE B 1 231 ? -8.946 1.108 11.465 1 95.88 231 ILE B O 1
ATOM 4351 N N . PRO B 1 232 ? -7.038 0.033 11.314 1 94.08 232 PRO B N 1
ATOM 4352 C CA . PRO B 1 232 ? -7.41 -0.843 12.428 1 94.08 232 PRO B CA 1
ATOM 4353 C C . PRO B 1 232 ? -7.302 -0.15 13.785 1 94.08 232 PRO B C 1
ATOM 4355 O O . PRO B 1 232 ? -6.523 0.794 13.94 1 94.08 232 PRO B O 1
ATOM 4358 N N . GLN B 1 233 ? -7.935 -0.666 14.741 1 94.83 233 GLN B N 1
ATOM 4359 C CA . GLN B 1 233 ? -8.083 -0.025 16.044 1 94.83 233 GLN B CA 1
ATOM 4360 C C . GLN B 1 233 ? -6.747 0.042 16.779 1 94.83 233 GLN B C 1
ATOM 4362 O O . GLN B 1 233 ? -6.519 0.95 17.581 1 94.83 233 GLN B O 1
ATOM 4367 N N . PHE B 1 234 ? -5.815 -0.846 16.538 1 94.86 234 PHE B N 1
ATOM 4368 C CA . PHE B 1 234 ? -4.586 -0.888 17.321 1 94.86 234 PHE B CA 1
ATOM 4369 C C . PHE B 1 234 ? -3.666 0.268 16.947 1 94.86 234 PHE B C 1
ATOM 4371 O O . PHE B 1 234 ? -2.728 0.585 17.682 1 94.86 234 PHE B O 1
ATOM 4378 N N . CYS B 1 235 ? -3.931 0.923 15.812 1 96.76 235 CYS B N 1
ATOM 4379 C CA . CYS B 1 235 ? -3.131 2.061 15.373 1 96.76 235 CYS B CA 1
ATOM 4380 C C . CYS B 1 235 ? -3.602 3.348 16.041 1 96.76 235 CYS B C 1
ATOM 4382 O O . CYS B 1 235 ? -2.887 4.352 16.037 1 96.76 235 CYS B O 1
ATOM 4384 N N . VAL B 1 236 ? -4.792 3.359 16.617 1 98.49 236 VAL B N 1
ATOM 4385 C CA . VAL B 1 236 ? -5.456 4.6 17.003 1 98.49 236 VAL B CA 1
ATOM 4386 C C . VAL B 1 236 ? -5.417 4.756 18.521 1 98.49 236 VAL B C 1
ATOM 4388 O O . VAL B 1 236 ? -5.75 3.823 19.256 1 98.49 236 VAL B O 1
ATOM 4391 N N . ASP B 1 237 ? -5.065 5.914 18.962 1 98.64 237 ASP B N 1
ATOM 4392 C CA . ASP B 1 237 ? -4.981 6.171 20.396 1 98.64 237 ASP B CA 1
ATOM 4393 C C . ASP B 1 237 ? -6.16 7.017 20.872 1 98.64 237 ASP B C 1
ATOM 4395 O O . ASP B 1 237 ? -6.572 6.921 22.03 1 98.64 237 ASP B O 1
ATOM 4399 N N . ALA B 1 238 ? -6.665 7.842 19.935 1 98.76 238 ALA B N 1
ATOM 4400 C CA . ALA B 1 238 ? -7.786 8.707 20.292 1 98.76 238 ALA B CA 1
ATOM 4401 C C . ALA B 1 238 ? -8.776 8.828 19.136 1 98.76 238 ALA B C 1
ATOM 4403 O O . ALA B 1 238 ? -8.373 8.957 17.977 1 98.76 238 ALA B O 1
ATOM 4404 N N . VAL B 1 239 ? -9.954 8.716 19.482 1 98.7 239 VAL B N 1
ATOM 4405 C CA . VAL B 1 239 ? -11.06 8.945 18.558 1 98.7 239 VAL B CA 1
ATOM 4406 C C . VAL B 1 239 ? -11.847 10.181 18.988 1 98.7 239 VAL B C 1
ATOM 4408 O O . VAL B 1 239 ? -12.346 10.246 20.114 1 98.7 239 VAL B O 1
ATOM 4411 N N . VAL B 1 240 ? -11.995 11.119 18.093 1 98.71 240 VAL B N 1
ATOM 4412 C CA . VAL B 1 240 ? -12.635 12.383 18.443 1 98.71 240 VAL B CA 1
ATOM 4413 C C . VAL B 1 240 ? -13.781 12.668 17.475 1 98.71 240 VAL B C 1
ATOM 4415 O O . VAL B 1 240 ? -13.592 12.648 16.257 1 98.71 240 VAL B O 1
ATOM 4418 N N . HIS B 1 241 ? -14.942 12.918 17.993 1 98.05 241 HIS B N 1
ATOM 4419 C CA . HIS B 1 241 ? -16.086 13.313 17.181 1 98.05 241 HIS B CA 1
ATOM 4420 C C . HIS B 1 241 ? -16.044 14.803 16.856 1 98.05 241 HIS B C 1
ATOM 4422 O O . HIS B 1 241 ? -16.23 15.641 17.742 1 98.05 241 HIS B O 1
ATOM 4428 N N . VAL B 1 242 ? -15.794 15.098 15.58 1 97.72 242 VAL B N 1
ATOM 4429 C CA . VAL B 1 242 ? -15.683 16.499 15.186 1 97.72 242 VAL B CA 1
ATOM 4430 C C . VAL B 1 242 ? -16.428 16.728 13.873 1 97.72 242 VAL B C 1
ATOM 4432 O O . VAL B 1 242 ? -15.807 16.893 12.82 1 97.72 242 VAL B O 1
ATOM 4435 N N . PRO B 1 243 ? -17.729 16.896 13.923 1 93.76 243 PRO B N 1
ATOM 4436 C CA . PRO B 1 243 ? -18.451 17.246 12.697 1 93.76 243 PRO B CA 1
ATOM 4437 C C . PRO B 1 243 ? -17.891 18.495 12.019 1 93.76 243 PRO B C 1
ATOM 4439 O O . PRO B 1 243 ? -17.621 19.496 12.687 1 93.76 243 PRO B O 1
ATOM 4442 N N . TYR B 1 244 ? -17.63 18.396 10.739 1 94.61 244 TYR B N 1
ATOM 4443 C CA . TYR B 1 244 ? -17.042 19.461 9.933 1 94.61 244 TYR B CA 1
ATOM 4444 C C . TYR B 1 244 ? -15.623 19.773 10.395 1 94.61 244 TYR B C 1
ATOM 4446 O O . TYR B 1 244 ? -15.166 20.914 10.289 1 94.61 244 TYR B O 1
ATOM 4454 N N . GLY B 1 245 ? -15.01 18.775 10.945 1 97.52 245 GLY B N 1
ATOM 4455 C CA . GLY B 1 245 ? -13.667 18.957 11.472 1 97.52 245 GLY B CA 1
ATOM 4456 C C . GLY B 1 245 ? -12.64 19.263 10.398 1 97.52 245 GLY B C 1
ATOM 4457 O O . GLY B 1 245 ? -11.562 19.784 10.693 1 97.52 245 GLY B O 1
ATOM 4458 N N . THR B 1 246 ? -12.977 19.039 9.107 1 97.88 246 THR B N 1
ATOM 4459 C CA . THR B 1 246 ? -12.041 19.245 8.008 1 97.88 246 THR B CA 1
ATOM 4460 C C . THR B 1 246 ? -12.24 20.621 7.379 1 97.88 246 THR B C 1
ATOM 4462 O O . THR B 1 246 ? -11.454 21.039 6.526 1 97.88 246 THR B O 1
ATOM 4465 N N . HIS B 1 247 ? -13.246 21.328 7.747 1 96.69 247 HIS B N 1
ATOM 4466 C CA . HIS B 1 247 ? -13.456 22.646 7.158 1 96.69 247 HIS B CA 1
ATOM 4467 C C . HIS B 1 247 ? -12.227 23.531 7.335 1 96.69 247 HIS B C 1
ATOM 4469 O O . HIS B 1 247 ? -11.682 23.632 8.437 1 96.69 247 HIS B O 1
ATOM 4475 N N . PRO B 1 248 ? -11.889 24.064 6.248 1 96.89 248 PRO B N 1
ATOM 4476 C CA . PRO B 1 248 ? -12.547 24.365 4.975 1 96.89 248 PRO B CA 1
ATOM 4477 C C . PRO B 1 248 ? -12.27 23.312 3.904 1 96.89 248 PRO B C 1
ATOM 4479 O O . PRO B 1 248 ? -12.764 23.425 2.779 1 96.89 248 PRO B O 1
ATOM 4482 N N . SER B 1 249 ? -11.508 22.314 4.125 1 96.37 249 SER B N 1
ATOM 4483 C CA . SER B 1 249 ? -11.256 21.261 3.147 1 96.37 249 SER B CA 1
ATOM 4484 C C . SER B 1 249 ? -12.463 20.341 3.001 1 96.37 249 SER B C 1
ATOM 4486 O O . SER B 1 249 ? -13.37 20.361 3.835 1 96.37 249 SER B O 1
ATOM 4488 N N . GLN B 1 250 ? -12.464 19.622 1.929 1 94.56 250 GLN B N 1
ATOM 4489 C CA . GLN B 1 250 ? -13.587 18.742 1.622 1 94.56 250 GLN B CA 1
ATOM 4490 C C . GLN B 1 250 ? -13.5 17.441 2.415 1 94.56 250 GLN B C 1
ATOM 4492 O O . GLN B 1 250 ? -12.417 17.048 2.854 1 94.56 250 GLN B O 1
ATOM 4497 N N . LEU B 1 251 ? -14.619 16.855 2.66 1 94.21 251 LEU B N 1
ATOM 4498 C CA . LEU B 1 251 ? -14.761 15.473 3.106 1 94.21 251 LEU B CA 1
ATOM 4499 C C . LEU B 1 251 ? -15.669 14.689 2.164 1 94.21 251 LEU B C 1
ATOM 4501 O O . LEU B 1 251 ? -16.885 14.89 2.158 1 94.21 251 LEU B O 1
ATOM 4505 N N . TYR B 1 252 ? -15.012 13.825 1.413 1 91.37 252 TYR B N 1
ATOM 4506 C CA . TYR B 1 252 ? -15.674 13.089 0.341 1 91.37 252 TYR B CA 1
ATOM 4507 C C . TYR B 1 252 ? -16.978 12.47 0.83 1 91.37 252 TYR B C 1
ATOM 4509 O O . TYR B 1 252 ? -17.02 11.862 1.902 1 91.37 252 TYR B O 1
ATOM 4517 N N . ASN B 1 253 ? -18.12 12.693 0.125 1 86.86 253 ASN B N 1
ATOM 4518 C CA . ASN B 1 253 ? -19.462 12.156 0.33 1 86.86 253 ASN B CA 1
ATOM 4519 C C . ASN B 1 253 ? -20.197 12.895 1.444 1 86.86 253 ASN B C 1
ATOM 4521 O O . ASN B 1 253 ? -21.364 12.612 1.718 1 86.86 253 ASN B O 1
ATOM 4525 N N . TYR B 1 254 ? -19.608 13.905 2.088 1 89.85 254 TYR B N 1
ATOM 4526 C CA . TYR B 1 254 ? -20.248 14.63 3.179 1 89.85 254 TYR B CA 1
ATOM 4527 C C . TYR B 1 254 ? -20.402 16.107 2.836 1 89.85 254 TYR B C 1
ATOM 4529 O O . TYR B 1 254 ? -21.522 16.613 2.729 1 89.85 254 TYR B O 1
ATOM 4537 N N . TYR B 1 255 ? -19.288 16.776 2.593 1 90.63 255 TYR B N 1
ATOM 4538 C CA . TYR B 1 255 ? -19.342 18.183 2.214 1 90.63 255 TYR B CA 1
ATOM 4539 C C . TYR B 1 255 ? -18.144 18.562 1.351 1 90.63 255 TYR B C 1
ATOM 4541 O O . TYR B 1 255 ? -17.088 17.931 1.432 1 90.63 255 TYR B O 1
ATOM 4549 N N . ASP B 1 256 ? -18.3 19.557 0.544 1 91.21 256 ASP B N 1
ATOM 4550 C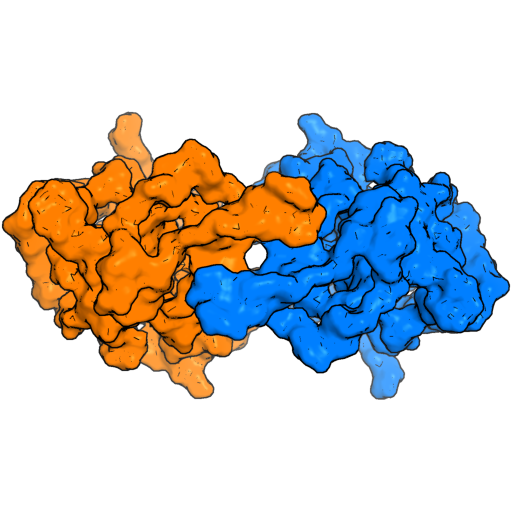 CA . ASP B 1 256 ? -17.267 20.051 -0.362 1 91.21 256 ASP B CA 1
ATOM 4551 C C . ASP B 1 256 ? -16.402 21.11 0.317 1 91.21 256 ASP B C 1
ATOM 4553 O O . ASP B 1 256 ? -16.68 21.514 1.448 1 91.21 256 ASP B O 1
ATOM 4557 N N . TYR B 1 257 ? -15.306 21.435 -0.341 1 93.55 257 TYR B N 1
ATOM 4558 C CA . TYR B 1 257 ? -14.454 22.482 0.212 1 93.55 257 TYR B CA 1
ATOM 4559 C C . TYR B 1 257 ? -15.155 23.834 0.172 1 93.55 257 TYR B C 1
ATOM 4561 O O . TYR B 1 257 ? -16.038 24.058 -0.659 1 93.55 257 TYR B O 1
ATOM 4569 N N . ASP B 1 258 ? -14.814 24.731 1.021 1 93.86 258 ASP B N 1
ATOM 4570 C CA . ASP B 1 258 ? -15.397 26.063 1.145 1 93.86 258 ASP B CA 1
ATOM 4571 C C . ASP B 1 258 ? -14.583 27.093 0.365 1 93.86 258 ASP B C 1
ATOM 4573 O O . ASP B 1 258 ? -13.668 27.712 0.911 1 93.86 258 ASP B O 1
ATOM 4577 N N . ALA B 1 259 ? -15.001 27.333 -0.842 1 93.11 259 ALA B N 1
ATOM 4578 C CA . ALA B 1 259 ? -14.28 28.233 -1.738 1 93.11 259 ALA B CA 1
ATOM 4579 C C . ALA B 1 259 ? -14.187 29.637 -1.147 1 93.11 259 ALA B C 1
ATOM 4581 O O . ALA B 1 259 ? -13.145 30.29 -1.243 1 93.11 259 ALA B O 1
ATOM 4582 N N . ASP B 1 260 ? -15.248 30.11 -0.548 1 92.25 260 ASP B N 1
ATOM 4583 C CA . ASP B 1 260 ? -15.282 31.458 0.011 1 92.25 260 ASP B CA 1
ATOM 4584 C C . ASP B 1 260 ? -14.29 31.6 1.162 1 92.25 260 ASP B C 1
ATOM 4586 O O . ASP B 1 260 ? -13.679 32.657 1.336 1 92.25 260 ASP B O 1
ATOM 4590 N N . PHE B 1 261 ? -14.185 30.595 1.912 1 95.62 261 PHE B N 1
ATOM 4591 C CA . PHE B 1 261 ? -13.224 30.637 3.008 1 95.62 261 PHE B CA 1
ATOM 4592 C C . PHE B 1 261 ? -11.797 30.694 2.474 1 95.62 261 PHE B C 1
ATOM 4594 O O . PHE B 1 261 ? -10.965 31.441 2.991 1 95.62 261 PHE B O 1
ATOM 4601 N N . TYR B 1 262 ? -11.507 29.905 1.478 1 96.46 262 TYR B N 1
ATOM 4602 C CA . TYR B 1 262 ? -10.169 29.896 0.897 1 96.46 262 TYR B CA 1
ATOM 4603 C C . TYR B 1 262 ? -9.834 31.25 0.283 1 96.46 262 TYR B C 1
ATOM 4605 O O . TYR B 1 262 ? -8.697 31.719 0.381 1 96.46 262 TYR B O 1
ATOM 4613 N N . LYS B 1 263 ? -10.81 31.865 -0.331 1 95.66 263 LYS B N 1
ATOM 4614 C CA . LYS B 1 263 ? -10.605 33.201 -0.883 1 95.66 263 LYS B CA 1
ATOM 4615 C C . LYS B 1 263 ? -10.313 34.213 0.221 1 95.66 263 LYS B C 1
ATOM 4617 O O . LYS B 1 263 ? -9.437 35.067 0.072 1 95.66 263 LYS B O 1
ATOM 4622 N N . MET B 1 264 ? -11.09 34.161 1.248 1 96.28 264 MET B N 1
ATOM 4623 C CA . MET B 1 264 ? -10.856 35.027 2.4 1 96.28 264 MET B CA 1
ATOM 4624 C C . MET B 1 264 ? -9.463 34.8 2.976 1 96.28 264 MET B C 1
ATOM 4626 O O . MET B 1 264 ? -8.73 35.757 3.236 1 96.28 264 MET B O 1
ATOM 4630 N N . TYR B 1 265 ? -9.12 33.516 3.166 1 97.12 265 TYR B N 1
ATOM 4631 C CA . TYR B 1 265 ? -7.808 33.182 3.71 1 97.12 265 TYR B CA 1
ATOM 4632 C C . TYR B 1 265 ? -6.695 33.71 2.813 1 97.12 265 TYR B C 1
ATOM 4634 O O . TYR B 1 265 ? -5.671 34.193 3.302 1 97.12 265 TYR B O 1
ATOM 4642 N N . ASP B 1 266 ? -6.892 33.572 1.589 1 95.8 266 ASP B N 1
ATOM 4643 C CA . ASP B 1 266 ? -5.92 34.085 0.628 1 95.8 266 ASP B CA 1
ATOM 4644 C C . ASP B 1 266 ? -5.685 35.58 0.829 1 95.8 266 ASP B C 1
ATOM 4646 O O . ASP B 1 266 ? -4.547 36.05 0.755 1 95.8 266 ASP B O 1
ATOM 4650 N N . LYS B 1 267 ? -6.682 36.315 1.098 1 96.62 267 LYS B N 1
ATOM 4651 C CA . LYS B 1 267 ? -6.591 37.759 1.292 1 96.62 267 LYS B CA 1
ATOM 4652 C C . LYS B 1 267 ? -5.896 38.093 2.61 1 96.62 267 LYS B C 1
ATOM 4654 O O . LYS B 1 267 ? -5.002 38.941 2.649 1 96.62 267 LYS B O 1
ATOM 4659 N N . VAL B 1 268 ? -6.253 37.436 3.684 1 97.39 268 VAL B N 1
ATOM 4660 C CA . VAL B 1 268 ? -5.795 37.836 5.01 1 97.39 268 VAL B CA 1
ATOM 4661 C C . VAL B 1 268 ? -4.345 37.402 5.21 1 97.39 268 VAL B C 1
ATOM 4663 O O . VAL B 1 268 ? -3.668 37.878 6.124 1 97.39 268 VAL B O 1
ATOM 4666 N N . THR B 1 269 ? -3.844 36.463 4.393 1 97.26 269 THR B N 1
ATOM 4667 C CA . THR B 1 269 ? -2.487 35.959 4.578 1 97.26 269 THR B CA 1
ATOM 4668 C C . THR B 1 269 ? -1.475 36.86 3.877 1 97.26 269 THR B C 1
ATOM 4670 O O . THR B 1 269 ? -0.27 36.609 3.932 1 97.26 269 THR B O 1
ATOM 4673 N N . LYS B 1 270 ? -1.878 37.884 3.254 1 95.98 270 LYS B N 1
ATOM 4674 C CA . LYS B 1 270 ? -0.998 38.769 2.496 1 95.98 270 LYS B CA 1
ATOM 4675 C C . LYS B 1 270 ? -0.13 39.611 3.427 1 95.98 270 LYS B C 1
ATOM 4677 O O . LYS B 1 270 ? 0.968 40.028 3.053 1 95.98 270 LYS B O 1
ATOM 4682 N N . THR B 1 271 ? -0.662 39.925 4.655 1 96.84 271 THR B N 1
ATOM 4683 C CA . THR B 1 271 ? 0.111 40.712 5.609 1 96.84 271 THR B CA 1
ATOM 4684 C C . THR B 1 271 ? 0.126 40.04 6.979 1 96.84 271 THR B C 1
ATOM 4686 O O . THR B 1 271 ? -0.796 39.298 7.322 1 96.84 271 THR B O 1
ATOM 4689 N N . ASP B 1 272 ? 1.131 40.401 7.75 1 97.25 272 ASP B N 1
ATOM 4690 C CA . ASP B 1 272 ? 1.225 39.868 9.106 1 97.25 272 ASP B CA 1
ATOM 4691 C C . ASP B 1 272 ? 0.038 40.318 9.955 1 97.25 272 ASP B C 1
ATOM 4693 O O . ASP B 1 272 ? -0.529 39.523 10.707 1 97.25 272 ASP B O 1
ATOM 4697 N N . GLU B 1 273 ? -0.243 41.553 9.812 1 98.18 273 GLU B N 1
ATOM 4698 C CA . GLU B 1 273 ? -1.31 42.133 10.62 1 98.18 273 GLU B CA 1
ATOM 4699 C C . GLU B 1 273 ? -2.648 41.455 10.337 1 98.18 273 GLU B C 1
ATOM 4701 O O . GLU B 1 273 ? -3.363 41.069 11.264 1 98.18 273 GLU B O 1
ATOM 4706 N N . ASP B 1 274 ? -2.979 41.355 9.09 1 98.45 274 ASP B N 1
ATOM 4707 C CA . ASP B 1 274 ? -4.248 40.739 8.715 1 98.45 274 ASP B CA 1
ATOM 4708 C C . ASP B 1 274 ? -4.288 39.269 9.126 1 98.45 274 ASP B C 1
ATOM 4710 O O . ASP B 1 274 ? -5.329 38.766 9.554 1 98.45 274 ASP B O 1
ATOM 4714 N N . PHE B 1 275 ? -3.19 38.623 8.985 1 98.53 275 PHE B N 1
ATOM 4715 C CA . PHE B 1 275 ? -3.114 37.22 9.372 1 98.53 275 PHE B CA 1
ATOM 4716 C C . PHE B 1 275 ? -3.292 37.063 10.878 1 98.53 275 PHE B C 1
ATOM 4718 O O . PHE B 1 275 ? -4.025 36.183 11.333 1 98.53 275 PHE B O 1
ATOM 4725 N N . GLU B 1 276 ? -2.609 37.858 11.641 1 98.28 276 GLU B N 1
ATOM 4726 C CA . GLU B 1 276 ? -2.719 37.803 13.096 1 98.28 276 GLU B CA 1
ATOM 4727 C C . GLU B 1 276 ? -4.152 38.064 13.55 1 98.28 276 GLU B C 1
ATOM 4729 O O . GLU B 1 276 ? -4.644 37.414 14.475 1 98.28 276 GLU B O 1
ATOM 4734 N N . LYS B 1 277 ? -4.793 39.022 12.9 1 98.49 277 LYS B N 1
ATOM 4735 C CA . LYS B 1 277 ? -6.193 39.303 13.206 1 98.49 277 LYS B CA 1
ATOM 4736 C C . LYS B 1 277 ? -7.076 38.098 12.896 1 98.49 277 LYS B C 1
ATOM 4738 O O . LYS B 1 277 ? -8.009 37.796 13.644 1 98.49 277 LYS B O 1
ATOM 4743 N N . PHE B 1 278 ? -6.81 37.516 11.808 1 98.46 278 PHE B N 1
ATOM 4744 C CA . PHE B 1 278 ? -7.546 36.321 11.415 1 98.46 278 PHE B CA 1
ATOM 4745 C C . PHE B 1 278 ? -7.399 35.225 12.463 1 98.46 278 PHE B C 1
ATOM 4747 O O . PHE B 1 278 ? -8.387 34.606 12.864 1 98.46 278 PHE B O 1
ATOM 4754 N N . ILE B 1 279 ? -6.146 34.913 12.888 1 98.68 279 ILE B N 1
ATOM 4755 C CA . ILE B 1 279 ? -5.875 33.875 13.877 1 98.68 279 ILE B CA 1
ATOM 4756 C C . ILE B 1 279 ? -6.582 34.214 15.187 1 98.68 279 ILE B C 1
ATOM 4758 O O . ILE B 1 279 ? -7.18 33.341 15.821 1 98.68 279 ILE B O 1
ATOM 4762 N N . GLN B 1 280 ? -6.492 35.483 15.558 1 98.43 280 GLN B N 1
ATOM 4763 C CA . GLN B 1 280 ? -7.158 35.913 16.782 1 98.43 280 GLN B CA 1
ATOM 4764 C C . GLN B 1 280 ? -8.663 35.673 16.703 1 98.43 280 GLN B C 1
ATOM 4766 O O . GLN B 1 280 ? -9.256 35.102 17.62 1 98.43 280 GLN B O 1
ATOM 4771 N N . GLU B 1 281 ? -9.244 36.036 15.626 1 98.08 281 GLU B N 1
ATOM 4772 C CA . GLU B 1 281 ? -10.693 36.028 15.452 1 98.08 281 GLU B CA 1
ATOM 4773 C C . GLU B 1 281 ? -11.218 34.608 15.258 1 98.08 281 GLU B C 1
ATOM 4775 O O . GLU B 1 281 ? -12.237 34.232 15.841 1 98.08 281 GLU B O 1
ATOM 4780 N N . TRP B 1 282 ? -10.562 33.794 14.456 1 98.04 282 TRP B N 1
ATOM 4781 C CA . TRP B 1 282 ? -11.135 32.536 13.989 1 98.04 282 TRP B CA 1
ATOM 4782 C C . TRP B 1 282 ? -10.583 31.357 14.785 1 98.04 282 TRP B C 1
ATOM 4784 O O . TRP B 1 282 ? -11.125 30.251 14.725 1 98.04 282 TRP B O 1
ATOM 4794 N N . VAL B 1 283 ? -9.482 31.588 15.577 1 97.98 283 VAL B N 1
ATOM 4795 C CA . VAL B 1 283 ? -8.866 30.463 16.272 1 97.98 283 VAL B CA 1
ATOM 4796 C C . VAL B 1 283 ? -8.82 30.744 17.772 1 97.98 283 VAL B C 1
ATOM 4798 O O . VAL B 1 283 ? -9.402 30.003 18.567 1 97.98 283 VAL B O 1
ATOM 4801 N N . ILE B 1 284 ? -8.265 31.879 18.158 1 97.94 284 ILE B N 1
ATOM 4802 C CA . ILE B 1 284 ? -7.97 32.151 19.561 1 97.94 284 ILE B CA 1
ATOM 4803 C C . ILE B 1 284 ? -9.246 32.573 20.285 1 97.94 284 ILE B C 1
ATOM 4805 O O . ILE B 1 284 ? -9.525 32.101 21.39 1 97.94 284 ILE B O 1
ATOM 4809 N N . ASP B 1 285 ? -10.06 33.444 19.648 1 97.34 285 ASP B N 1
ATOM 4810 C CA . ASP B 1 285 ? -11.25 33.992 20.293 1 97.34 285 ASP B CA 1
ATOM 4811 C C . ASP B 1 285 ? -12.414 33.006 20.225 1 97.34 285 ASP B C 1
ATOM 4813 O O . ASP B 1 285 ? -13.497 33.28 20.747 1 97.34 285 ASP B O 1
ATOM 4817 N N . VAL B 1 286 ? -12.164 31.96 19.569 1 95.29 286 VAL B N 1
ATOM 4818 C CA . VAL B 1 286 ? -13.162 30.898 19.508 1 95.29 286 VAL B CA 1
ATOM 4819 C C . VAL B 1 286 ? -12.813 29.801 20.511 1 95.29 286 VAL B C 1
ATOM 4821 O O . VAL B 1 286 ? -11.686 29.299 20.524 1 95.29 286 VAL B O 1
ATOM 4824 N N . LYS B 1 287 ? -13.743 29.485 21.317 1 94.05 287 LYS B N 1
ATOM 4825 C CA . LYS B 1 287 ? -13.49 28.599 22.45 1 94.05 287 LYS B CA 1
ATOM 4826 C C . LYS B 1 287 ? -13.094 27.202 21.978 1 94.05 287 LYS B C 1
ATOM 4828 O O . LYS B 1 287 ? -12.202 26.576 22.554 1 94.05 287 LYS B O 1
ATOM 4833 N N . ASP B 1 288 ? -13.832 26.736 21.105 1 95.76 288 ASP B N 1
ATOM 4834 C CA . ASP B 1 288 ? -13.647 25.377 20.606 1 95.76 288 ASP B CA 1
ATOM 4835 C C . ASP B 1 288 ? -14.237 25.221 19.206 1 95.76 288 ASP B C 1
ATOM 4837 O O . ASP B 1 288 ? -14.584 26.211 18.559 1 95.76 288 ASP B O 1
ATOM 4841 N N . HIS B 1 289 ? -14.197 24.056 18.681 1 96.31 289 HIS B N 1
ATOM 4842 C CA . HIS B 1 289 ? -14.668 23.797 17.325 1 96.31 289 HIS B CA 1
ATOM 4843 C C . HIS B 1 289 ? -16.14 24.166 17.173 1 96.31 289 HIS B C 1
ATOM 4845 O O . HIS B 1 289 ? -16.56 24.635 16.113 1 96.31 289 HIS B O 1
ATOM 4851 N N . GLU B 1 290 ? -16.93 23.911 18.188 1 92.67 290 GLU B N 1
ATOM 4852 C CA . GLU B 1 290 ? -18.331 24.318 18.145 1 92.67 290 GLU B CA 1
ATOM 4853 C C . GLU B 1 290 ? -18.462 25.83 17.986 1 92.67 290 GLU B C 1
ATOM 4855 O O . GLU B 1 290 ? -19.319 26.309 17.24 1 92.67 290 GLU B O 1
ATOM 4860 N N . GLY B 1 291 ? -17.649 26.529 18.77 1 95.74 291 GLY B N 1
ATOM 4861 C CA . GLY B 1 291 ? -17.617 27.973 18.601 1 95.74 291 GLY B CA 1
ATOM 4862 C C . GLY B 1 291 ? -17.255 28.401 17.191 1 95.74 291 GLY B C 1
ATOM 4863 O O . GLY B 1 291 ? -17.823 29.36 16.663 1 95.74 291 GLY B O 1
ATOM 4864 N N . TYR B 1 292 ? -16.31 27.72 16.591 1 96.66 292 TYR B N 1
ATOM 4865 C CA . TYR B 1 292 ? -15.906 27.978 15.214 1 96.66 292 TYR B CA 1
ATOM 4866 C C . TYR B 1 292 ? -17.072 27.77 14.255 1 96.66 292 TYR B C 1
ATOM 4868 O O . TYR B 1 292 ? -1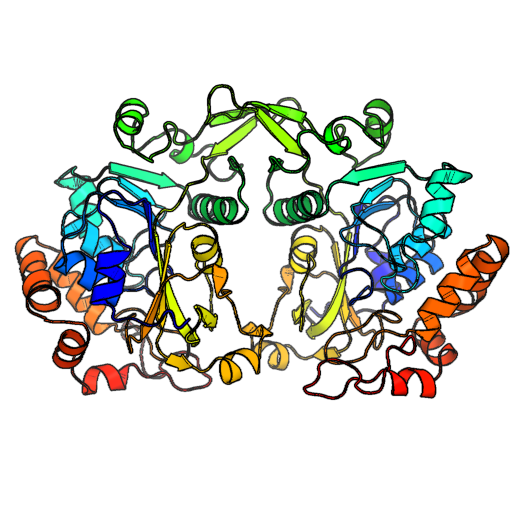7.328 28.609 13.388 1 96.66 292 TYR B O 1
ATOM 4876 N N . LEU B 1 293 ? -17.83 26.659 14.398 1 94.36 293 LEU B N 1
ATOM 4877 C CA . LEU B 1 293 ? -18.965 26.361 13.532 1 94.36 293 LEU B CA 1
ATOM 4878 C C . LEU B 1 293 ? -20.06 27.41 13.69 1 94.36 293 LEU B C 1
ATOM 4880 O O . LEU B 1 293 ? -20.697 27.803 12.71 1 94.36 293 LEU B O 1
ATOM 4884 N N . ASN B 1 294 ? -20.252 27.791 14.92 1 93.5 294 ASN B N 1
ATOM 4885 C CA . ASN B 1 294 ? -21.238 28.835 15.175 1 93.5 294 ASN B CA 1
ATOM 4886 C C . ASN B 1 294 ? -20.876 30.134 14.461 1 93.5 294 ASN B C 1
ATOM 4888 O O . ASN B 1 294 ? -21.754 30.835 13.955 1 93.5 294 ASN B O 1
ATOM 4892 N N . LYS B 1 295 ? -19.622 30.423 14.519 1 94.99 295 LYS B N 1
ATOM 4893 C CA . LYS B 1 295 ? -19.155 31.632 13.846 1 94.99 295 LYS B CA 1
ATOM 4894 C C . LYS B 1 295 ? -19.334 31.524 12.334 1 94.99 295 LYS B C 1
ATOM 4896 O O . LYS B 1 295 ? -19.687 32.504 11.674 1 94.99 295 LYS B O 1
ATOM 4901 N N . LEU B 1 296 ? -19.032 30.357 11.723 1 93.12 296 LEU B N 1
ATOM 4902 C CA . LEU B 1 296 ? -19.246 30.132 10.298 1 93.12 296 LEU B CA 1
ATOM 4903 C C . LEU B 1 296 ? -20.716 30.307 9.934 1 93.12 296 LEU B C 1
ATOM 4905 O O . LEU B 1 296 ? -21.039 30.917 8.912 1 93.12 296 LEU B O 1
ATOM 4909 N N . GLY B 1 297 ? -21.572 29.732 10.775 1 90.26 297 GLY B N 1
ATOM 4910 C CA . GLY B 1 297 ? -23.007 29.857 10.572 1 90.26 297 GLY B CA 1
ATOM 4911 C C . GLY B 1 297 ? -23.6 28.707 9.78 1 90.26 297 GLY B C 1
ATOM 4912 O O . GLY B 1 297 ? -22.976 28.205 8.843 1 90.26 297 GLY B O 1
ATOM 4913 N N . ALA B 1 298 ? -24.786 28.374 10.045 1 82.31 298 ALA B N 1
ATOM 4914 C CA . ALA B 1 298 ? -25.506 27.234 9.485 1 82.31 298 ALA B CA 1
ATOM 4915 C C . ALA B 1 298 ? -25.722 27.405 7.984 1 82.31 298 ALA B C 1
ATOM 4917 O O . ALA B 1 298 ? -25.578 26.45 7.217 1 82.31 298 ALA B O 1
ATOM 4918 N N . PRO B 1 299 ? -26.058 28.571 7.554 1 81.35 299 PRO B N 1
ATOM 4919 C CA . PRO B 1 299 ? -26.306 28.716 6.118 1 81.35 299 PRO B CA 1
ATOM 4920 C C . PRO B 1 299 ? -25.084 28.368 5.27 1 81.35 299 PRO B C 1
ATOM 4922 O O . PRO B 1 299 ? -25.217 27.731 4.222 1 81.35 299 PRO B O 1
ATOM 4925 N N . ARG B 1 300 ? -23.968 28.774 5.749 1 87.25 300 ARG B N 1
ATOM 4926 C CA . ARG B 1 300 ? -22.739 28.465 5.025 1 87.25 300 ARG B CA 1
ATOM 4927 C C . ARG B 1 300 ? -22.485 26.962 4.995 1 87.25 300 ARG B C 1
ATOM 4929 O O . ARG B 1 300 ? -22.17 26.4 3.944 1 87.25 300 ARG B O 1
ATOM 4936 N N . LEU B 1 301 ? -22.668 26.314 6.071 1 85.69 301 LEU B N 1
ATOM 4937 C CA . LEU B 1 301 ? -22.43 24.878 6.178 1 85.69 301 LEU B CA 1
ATOM 4938 C C . LEU B 1 301 ? -23.407 24.099 5.304 1 85.69 301 LEU B C 1
ATOM 4940 O O . LEU B 1 301 ? -23.03 23.106 4.678 1 85.69 301 LEU B O 1
ATOM 4944 N N . CYS B 1 302 ? -24.587 24.553 5.223 1 80.82 302 CYS B N 1
ATOM 4945 C CA . CYS B 1 302 ? -25.622 23.886 4.441 1 80.82 302 CYS B CA 1
ATOM 4946 C C . CYS B 1 302 ? -25.293 23.924 2.954 1 80.82 302 CYS B C 1
ATOM 4948 O O . CYS B 1 302 ? -25.612 22.988 2.219 1 80.82 302 CYS B O 1
ATOM 4950 N N . LYS B 1 303 ? -24.666 24.9 2.55 1 81.77 303 LYS B N 1
ATOM 4951 C CA . LYS B 1 303 ? -24.335 25.069 1.138 1 81.77 303 LYS B CA 1
ATOM 4952 C C . LYS B 1 303 ? -23.223 24.113 0.717 1 81.77 303 LYS B C 1
ATOM 4954 O O . LYS B 1 303 ? -23.01 23.887 -0.477 1 81.77 303 LYS B O 1
ATOM 4959 N N . LEU B 1 304 ? -22.516 23.56 1.691 1 88.85 304 LEU B N 1
ATOM 4960 C CA . LEU B 1 304 ? -21.373 22.705 1.387 1 88.85 304 LEU B CA 1
ATOM 4961 C C . LEU B 1 304 ? -21.806 21.25 1.245 1 88.85 304 LEU B C 1
ATOM 4963 O O . LEU B 1 304 ? -21.021 20.404 0.808 1 88.85 304 LEU B O 1
ATOM 4967 N N . LYS B 1 305 ? -22.971 20.961 1.559 1 81.59 305 LYS B N 1
ATOM 4968 C CA . LYS B 1 305 ? -23.445 19.58 1.565 1 81.59 305 LYS B CA 1
ATOM 4969 C C . LYS B 1 305 ? -23.437 18.989 0.158 1 81.59 305 LYS B C 1
ATOM 4971 O O . LYS B 1 305 ? -23.86 19.642 -0.797 1 81.59 305 LYS B O 1
ATOM 4976 N N . VAL B 1 306 ? -22.831 17.802 0.083 1 78.42 306 VAL B N 1
ATOM 4977 C CA . VAL B 1 306 ? -22.711 17.123 -1.203 1 78.42 306 VAL B CA 1
ATOM 4978 C C . VAL B 1 306 ? -23.996 16.355 -1.504 1 78.42 306 VAL B C 1
ATOM 4980 O O . VAL B 1 306 ? -24.656 15.855 -0.59 1 78.42 306 VAL B O 1
ATOM 4983 N N . VAL B 1 307 ? -24.297 16.379 -2.808 1 63 307 VAL B N 1
ATOM 4984 C CA . VAL B 1 307 ? -25.415 15.567 -3.276 1 63 307 VAL B CA 1
ATOM 4985 C C . VAL B 1 307 ? -24.953 14.128 -3.495 1 63 307 VAL B C 1
ATOM 4987 O O . VAL B 1 307 ? -23.957 13.887 -4.181 1 63 307 VAL B O 1
ATOM 4990 N N . PRO B 1 308 ? -25.653 13.242 -2.852 1 59.86 308 PRO B N 1
ATOM 4991 C CA . PRO B 1 308 ? -25.281 11.83 -2.976 1 59.86 308 PRO B CA 1
ATOM 4992 C C . PRO B 1 308 ? -25.13 11.385 -4.429 1 59.86 308 PRO B C 1
ATOM 4994 O O . PRO B 1 308 ? -25.928 11.777 -5.284 1 59.86 308 PRO B O 1
ATOM 4997 N N . GLY B 1 309 ? -24.158 10.629 -4.822 1 54.94 309 GLY B N 1
ATOM 4998 C CA . GLY B 1 309 ? -23.904 10.104 -6.154 1 54.94 309 GLY B CA 1
ATOM 4999 C C . GLY B 1 309 ? -22.861 10.897 -6.918 1 54.94 309 GLY B C 1
ATOM 5000 O O . GLY B 1 309 ? -22.063 10.325 -7.665 1 54.94 309 GLY B O 1
ATOM 5001 N N . PHE B 1 310 ? -22.876 12.228 -6.769 1 48.55 310 PHE B N 1
ATOM 5002 C CA . PHE B 1 310 ? -21.963 13.043 -7.561 1 48.55 310 PHE B CA 1
ATOM 5003 C C . PHE B 1 310 ? -20.661 13.287 -6.808 1 48.55 310 PHE B C 1
ATOM 5005 O O . PHE B 1 310 ? -19.645 13.636 -7.411 1 48.55 310 PHE B O 1
ATOM 5012 N N . GLN B 1 311 ? -20.649 12.87 -5.756 1 50.09 311 GLN B N 1
ATOM 5013 C CA . GLN B 1 311 ? -19.521 12.937 -4.834 1 50.09 311 GLN B CA 1
ATOM 5014 C C . GLN B 1 311 ? -19.033 14.373 -4.664 1 50.09 311 GLN B C 1
ATOM 5016 O O . GLN B 1 311 ? -17.949 14.606 -4.126 1 50.09 311 GLN B O 1
ATOM 5021 N N . TYR B 1 312 ? -19.547 15.357 -5.481 1 49.75 312 TYR B N 1
ATOM 5022 C CA . TYR B 1 312 ? -19.245 16.773 -5.301 1 49.75 312 TYR B CA 1
ATOM 5023 C C . TYR B 1 312 ? -20.523 17.588 -5.151 1 49.75 312 TYR B C 1
ATOM 5025 O O . TYR B 1 312 ? -21.616 17.103 -5.455 1 49.75 312 TYR B O 1
ATOM 5033 N N . ALA B 1 313 ? -20.413 18.8 -4.498 1 46.95 313 ALA B N 1
ATOM 5034 C CA . ALA B 1 313 ? -21.564 19.698 -4.478 1 46.95 313 ALA B CA 1
ATOM 5035 C C . ALA B 1 313 ? -21.905 20.185 -5.884 1 46.95 313 ALA B C 1
ATOM 5037 O O . ALA B 1 313 ? -21.049 20.735 -6.581 1 46.95 313 ALA B O 1
ATOM 5038 N N . ALA B 1 314 ? -22.929 19.788 -6.524 1 42.39 314 ALA B N 1
ATOM 5039 C CA . ALA B 1 314 ? -23.344 20.086 -7.893 1 42.39 314 ALA B CA 1
ATOM 5040 C C . ALA B 1 314 ? -23.204 21.575 -8.196 1 42.39 314 ALA B C 1
ATOM 5042 O O . ALA B 1 314 ? -23.042 21.967 -9.354 1 42.39 314 ALA B O 1
ATOM 5043 N N . LYS B 1 315 ? -23.789 22.463 -7.473 1 41.83 315 LYS B N 1
ATOM 5044 C CA . LYS B 1 315 ? -23.892 23.879 -7.815 1 41.83 315 LYS B CA 1
ATOM 5045 C C . LYS B 1 315 ? -22.594 24.616 -7.501 1 41.83 315 LYS B C 1
ATOM 5047 O O . LYS B 1 315 ? -22.577 25.846 -7.418 1 41.83 315 LYS B O 1
ATOM 5052 N N . LEU B 1 316 ? -21.718 24.003 -7.029 1 39.01 316 LEU B N 1
ATOM 5053 C CA . LEU B 1 316 ? -20.478 24.756 -6.88 1 39.01 316 LEU B CA 1
ATOM 5054 C C . LEU B 1 316 ? -19.889 25.107 -8.242 1 39.01 316 LEU B C 1
ATOM 5056 O O . LEU B 1 316 ? -19.52 24.217 -9.012 1 39.01 316 LEU B O 1
ATOM 5060 N N . VAL B 1 317 ? -20.424 25.963 -8.953 1 36.1 317 VAL B N 1
ATOM 5061 C CA . VAL B 1 317 ? -19.889 26.505 -10.197 1 36.1 317 VAL B CA 1
ATOM 5062 C C . VAL B 1 317 ? -18.448 26.964 -9.984 1 36.1 317 VAL B C 1
ATOM 5064 O O . VAL B 1 317 ? -18.142 27.631 -8.993 1 36.1 317 VAL B O 1
ATOM 5067 N N . LYS B 1 318 ? -17.546 26.149 -10.493 1 39.29 318 LYS B N 1
ATOM 5068 C CA . LYS B 1 318 ? -16.276 26.853 -10.644 1 39.29 318 LYS B CA 1
ATOM 5069 C C . LYS B 1 318 ? -16.496 28.298 -11.08 1 39.29 318 LYS B C 1
ATOM 5071 O O . LYS B 1 318 ? -17.045 28.551 -12.154 1 39.29 318 LYS B O 1
ATOM 5076 N N . ASP B 1 319 ? -16.957 29.036 -10.239 1 28.65 319 ASP B N 1
ATOM 5077 C CA . ASP B 1 319 ? -17.235 30.401 -10.674 1 28.65 319 ASP B CA 1
ATOM 5078 C C . ASP B 1 319 ? -16.137 30.916 -11.602 1 28.65 319 ASP B C 1
ATOM 5080 O O . ASP B 1 319 ? -16.154 32.081 -12.005 1 28.65 319 ASP B O 1
ATOM 5084 N N . GLY B 1 320 ? -14.915 30.253 -11.647 1 27.6 320 GLY B N 1
ATOM 5085 C CA . GLY B 1 320 ? -14.094 31.052 -12.542 1 27.6 320 GLY B CA 1
ATOM 5086 C C . GLY B 1 320 ? -14.487 30.91 -14 1 27.6 320 GLY B C 1
ATOM 5087 O O . GLY B 1 320 ? -13.841 31.48 -14.882 1 27.6 320 GLY B O 1
ATOM 5088 N N . GLU B 1 321 ? -15.282 29.782 -14.477 1 23.8 321 GLU B N 1
ATOM 5089 C CA . GLU B 1 321 ? -15.72 30.167 -15.816 1 23.8 321 GLU B CA 1
ATOM 5090 C C . GLU B 1 321 ? -17.047 30.92 -15.767 1 23.8 321 GLU B C 1
ATOM 5092 O O . GLU B 1 321 ? -17.904 30.625 -14.931 1 23.8 321 GLU B O 1
#